Protein AF-0000000078659703 (afdb_homodimer)

InterPro domains:
  IPR002314 Aminoacyl-tRNA synthetase, class II (G/ P/ S/T) [PF00587] (66-199)
  IPR002317 Serine-tRNA ligase, type1 [PR00981] (109-122)
  IPR002317 Serine-tRNA ligase, type1 [PR00981] (149-162)
  IPR002317 Serine-tRNA ligase, type1 [PR00981] (182-198)
  IPR002317 Serine-tRNA ligase, type1 [PTHR11778] (9-221)
  IPR006195 Aminoacyl-tRNA synthetase, class II [PS50862] (89-226)
  IPR045864 Class II Aminoacyl-tRNA synthetase/Biotinyl protein ligase (BPL) and lipoyl protein ligase (LPL) [G3DSA:3.30.930.10] (2-230)
  IPR045864 Class II Aminoacyl-tRNA synthetase/Biotinyl protein ligase (BPL) and lipoyl protein ligase (LPL) [SSF55681] (7-221)

Structure (mmCIF, N/CA/C/O backbone):
data_AF-0000000078659703-model_v1
#
loop_
_entity.id
_entity.type
_entity.pdbx_description
1 polymer 'serine--tRNA ligase'
#
loop_
_atom_site.group_PDB
_atom_site.id
_atom_site.type_symbol
_atom_site.label_atom_id
_atom_site.label_alt_id
_atom_site.label_comp_id
_atom_site.label_asym_id
_atom_site.label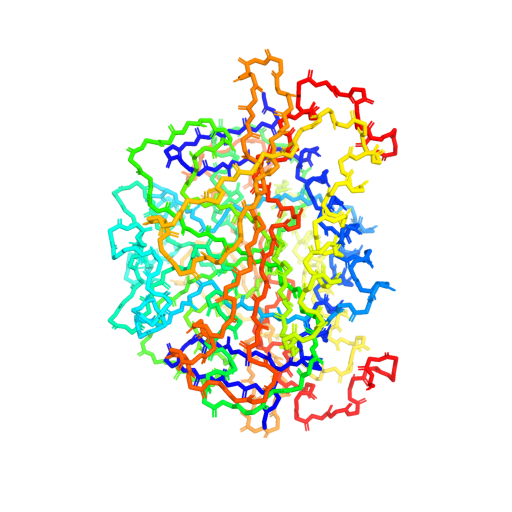_entity_id
_atom_site.label_seq_id
_atom_site.pdbx_PDB_ins_code
_atom_site.Cartn_x
_atom_site.Cartn_y
_atom_site.Cartn_z
_atom_site.occupancy
_atom_site.B_iso_or_equiv
_atom_site.auth_seq_id
_atom_site.auth_comp_id
_atom_site.auth_asym_id
_atom_site.auth_atom_id
_atom_site.pdbx_PDB_model_num
ATOM 1 N N . MET A 1 1 ? -22.562 -9.117 -2.674 1 53.34 1 MET A N 1
ATOM 2 C CA . MET A 1 1 ? -22.141 -7.855 -2.076 1 53.34 1 MET A CA 1
ATOM 3 C C . MET A 1 1 ? -20.719 -7.508 -2.484 1 53.34 1 MET A C 1
ATOM 5 O O . MET A 1 1 ? -19.844 -8.383 -2.518 1 53.34 1 MET A O 1
ATOM 9 N N . ASP A 1 2 ? -20.453 -6.195 -3.084 1 80.06 2 ASP A N 1
ATOM 10 C CA . ASP A 1 2 ? -19.25 -5.863 -3.826 1 80.06 2 ASP A CA 1
ATOM 11 C C . ASP A 1 2 ? -18.078 -5.574 -2.881 1 80.06 2 ASP A C 1
ATOM 13 O O . ASP A 1 2 ? -17.047 -5.07 -3.303 1 80.06 2 ASP A O 1
ATOM 17 N N . PHE A 1 3 ? -18.484 -5.781 -1.344 1 88.12 3 PHE A N 1
ATOM 18 C CA . PHE A 1 3 ? -17.391 -5.715 -0.376 1 88.12 3 PHE A CA 1
ATOM 19 C C . PHE A 1 3 ? -17.734 -6.523 0.874 1 88.12 3 PHE A C 1
ATOM 21 O O . PHE A 1 3 ? -18.891 -6.875 1.098 1 88.12 3 PHE A O 1
ATOM 28 N N . GLN A 1 4 ? -16.781 -6.969 1.67 1 87.88 4 GLN A N 1
ATOM 29 C CA . GLN A 1 4 ? -16.906 -7.66 2.949 1 87.88 4 GLN A CA 1
ATOM 30 C C . GLN A 1 4 ? -15.992 -7.047 4.004 1 87.88 4 GLN A C 1
ATOM 32 O O . GLN A 1 4 ? -14.898 -6.578 3.686 1 87.88 4 GLN A O 1
ATOM 37 N N . VAL A 1 5 ? -16.531 -7 5.25 1 89.88 5 VAL A N 1
ATOM 38 C CA . VAL A 1 5 ? -15.719 -6.559 6.383 1 89.88 5 VAL A CA 1
ATOM 39 C C . VAL A 1 5 ? -15.711 -7.633 7.465 1 89.88 5 VAL A C 1
ATOM 41 O O . VAL A 1 5 ? -16.766 -8.156 7.832 1 89.88 5 VAL A O 1
ATOM 44 N N . GLN A 1 6 ? -14.547 -8.031 7.832 1 88.12 6 GLN A N 1
ATOM 45 C CA . GLN A 1 6 ? -14.391 -8.984 8.922 1 88.12 6 GLN A CA 1
ATOM 46 C C . GLN A 1 6 ? -13.438 -8.453 9.992 1 88.12 6 GLN A C 1
ATOM 48 O O . GLN A 1 6 ? -12.227 -8.352 9.758 1 88.12 6 GLN A O 1
ATOM 53 N N . ASN A 1 7 ? -13.93 -8.164 11.172 1 89.06 7 ASN A N 1
ATOM 54 C CA . ASN A 1 7 ? -13.164 -7.699 12.32 1 89.06 7 ASN A CA 1
ATOM 55 C C . ASN A 1 7 ? -12.227 -6.559 11.945 1 89.06 7 ASN A C 1
ATOM 57 O O . ASN A 1 7 ? -11.023 -6.621 12.219 1 89.06 7 ASN A O 1
ATOM 61 N N . GLY A 1 8 ? -12.727 -5.602 11.219 1 91.94 8 GLY A N 1
ATOM 62 C CA . GLY A 1 8 ? -12.008 -4.363 10.969 1 91.94 8 GLY A CA 1
ATOM 63 C C . GLY A 1 8 ? -11.156 -4.41 9.711 1 91.94 8 GLY A C 1
ATOM 64 O O . GLY A 1 8 ? -10.477 -3.436 9.375 1 91.94 8 GLY A O 1
ATOM 65 N N . ILE A 1 9 ? -11.148 -5.523 9.023 1 93.25 9 ILE A N 1
ATOM 66 C CA . ILE A 1 9 ? -10.438 -5.621 7.754 1 93.25 9 ILE A CA 1
ATOM 67 C C . ILE A 1 9 ? -11.445 -5.805 6.621 1 93.25 9 ILE A C 1
ATOM 69 O O . ILE A 1 9 ? -12.367 -6.621 6.723 1 93.25 9 ILE A O 1
ATOM 73 N N . TYR A 1 10 ? -11.281 -5.012 5.586 1 92.44 10 TYR A N 1
ATOM 74 C CA . TYR A 1 10 ? -12.25 -4.992 4.5 1 92.44 10 TYR A CA 1
ATOM 75 C C . TYR A 1 10 ? -11.68 -5.629 3.24 1 92.44 10 TYR A C 1
ATOM 77 O O . TYR A 1 10 ? -10.469 -5.566 3 1 92.44 10 TYR A O 1
ATOM 85 N N . ASN A 1 11 ? -12.547 -6.242 2.488 1 93.38 11 ASN A N 1
ATOM 86 C CA . ASN A 1 11 ? -12.289 -6.719 1.134 1 93.38 11 ASN A CA 1
ATOM 87 C C . ASN A 1 11 ? -13.273 -6.117 0.13 1 93.38 11 ASN A C 1
ATOM 89 O O . ASN A 1 11 ? -14.469 -6.023 0.406 1 93.38 11 ASN A O 1
ATOM 93 N N . LEU A 1 12 ? -12.703 -5.711 -0.975 1 94.56 12 LEU A N 1
ATOM 94 C CA . LEU A 1 12 ? -13.531 -5.145 -2.035 1 94.56 12 LEU A CA 1
ATOM 95 C C . LEU A 1 12 ? -13.625 -6.102 -3.221 1 94.56 12 LEU A C 1
ATOM 97 O O . LEU A 1 12 ? -12.641 -6.762 -3.568 1 94.56 12 LEU A O 1
ATOM 101 N N . GLY A 1 13 ? -14.812 -6.156 -3.811 1 93.62 13 GLY A N 1
ATOM 102 C CA . GLY A 1 13 ? -14.922 -6.84 -5.09 1 93.62 13 GLY A CA 1
ATOM 103 C C . GLY A 1 13 ? -14.227 -6.102 -6.219 1 93.62 13 GLY A C 1
ATOM 104 O O . GLY A 1 13 ? -13.688 -5.012 -6.02 1 93.62 13 GLY A O 1
ATOM 105 N N . PHE A 1 14 ? -14.273 -6.641 -7.426 1 94 14 PHE A N 1
ATOM 106 C CA . PHE A 1 14 ? -13.516 -6.129 -8.562 1 94 14 PHE A CA 1
ATOM 107 C C . PHE A 1 14 ? -13.945 -4.707 -8.906 1 94 14 PHE A C 1
ATOM 109 O O . PHE A 1 14 ? -13.109 -3.832 -9.125 1 94 14 PHE A O 1
ATOM 116 N N . LYS A 1 15 ? -15.25 -4.477 -8.938 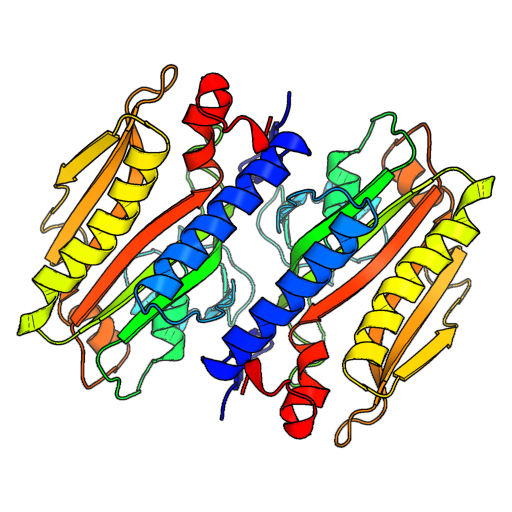1 91.81 15 LYS A N 1
ATOM 117 C CA . LYS A 1 15 ? -15.766 -3.164 -9.32 1 91.81 15 LYS A CA 1
ATOM 118 C C . LYS A 1 15 ? -15.32 -2.088 -8.336 1 91.81 15 LYS A C 1
ATOM 120 O O . LYS A 1 15 ? -14.812 -1.037 -8.742 1 91.81 15 LYS A O 1
ATOM 125 N N . LEU A 1 16 ? -15.445 -2.334 -7.047 1 93.75 16 LEU A N 1
ATOM 126 C CA . LEU A 1 16 ? -15.078 -1.362 -6.027 1 93.75 16 LEU A CA 1
ATOM 127 C C . LEU A 1 16 ? -13.562 -1.23 -5.922 1 93.75 16 LEU A C 1
ATOM 129 O O . LEU A 1 16 ? -13.047 -0.146 -5.641 1 93.75 16 LEU A O 1
ATOM 133 N N . SER A 1 17 ? -12.844 -2.355 -6.195 1 95.5 17 SER A N 1
ATOM 134 C CA . SER A 1 17 ? -11.391 -2.297 -6.234 1 95.5 17 SER A CA 1
ATOM 135 C C . SER A 1 17 ? -10.898 -1.351 -7.324 1 95.5 17 SER A C 1
ATOM 137 O O . SER A 1 17 ? -10 -0.538 -7.09 1 95.5 17 SER A O 1
ATOM 139 N N . LYS A 1 18 ? -11.484 -1.503 -8.438 1 93.81 18 LYS A N 1
ATOM 140 C CA . LYS A 1 18 ? -11.125 -0.648 -9.57 1 93.81 18 LYS A CA 1
ATOM 141 C C . LYS A 1 18 ? -11.445 0.813 -9.273 1 93.81 18 LYS A C 1
ATOM 143 O O . LYS A 1 18 ? -10.648 1.704 -9.57 1 93.81 18 LYS A O 1
ATOM 148 N N . LEU A 1 19 ? -12.602 1.059 -8.703 1 94.5 19 LEU A N 1
ATOM 149 C CA . LEU A 1 19 ? -12.992 2.42 -8.352 1 94.5 19 LEU A CA 1
ATOM 150 C C . LEU A 1 19 ? -12.008 3.018 -7.344 1 94.5 19 LEU A C 1
ATOM 152 O O . LEU A 1 19 ? -11.555 4.152 -7.512 1 94.5 19 LEU A O 1
ATOM 156 N N . GLU A 1 20 ? -11.695 2.238 -6.336 1 95.94 20 GLU A N 1
ATOM 157 C CA . GLU A 1 20 ? -10.734 2.678 -5.328 1 95.94 20 GLU A CA 1
ATOM 158 C C . GLU A 1 20 ? -9.414 3.086 -5.969 1 95.94 20 GLU A C 1
ATOM 160 O O . GLU A 1 20 ? -8.891 4.168 -5.691 1 95.94 20 GLU A O 1
ATOM 165 N N . LYS A 1 21 ? -8.914 2.24 -6.809 1 95.81 21 LYS A N 1
ATOM 166 C CA . LYS A 1 21 ? -7.641 2.488 -7.48 1 95.81 21 LYS A CA 1
ATOM 167 C C . LYS A 1 21 ? -7.695 3.771 -8.305 1 95.81 21 LYS A C 1
ATOM 169 O O . LYS A 1 21 ? -6.781 4.594 -8.242 1 95.81 21 LYS A O 1
ATOM 174 N N . ILE A 1 22 ? -8.734 3.967 -9.055 1 94.81 22 ILE A N 1
ATOM 175 C 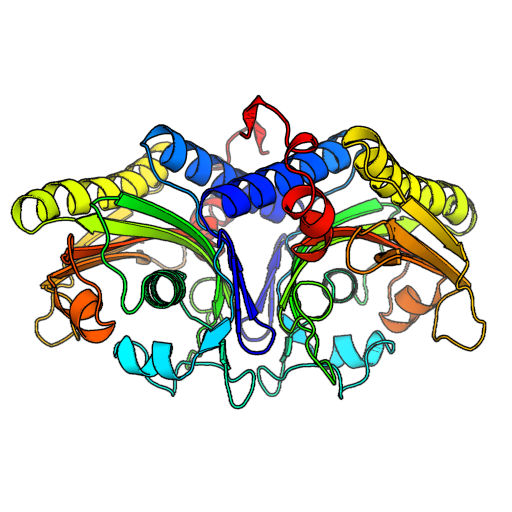CA . ILE A 1 22 ? -8.883 5.117 -9.938 1 94.81 22 ILE A CA 1
ATOM 176 C C . ILE A 1 22 ? -8.914 6.402 -9.109 1 94.81 22 ILE A C 1
ATOM 178 O O . ILE A 1 22 ? -8.258 7.387 -9.453 1 94.81 22 ILE A O 1
ATOM 182 N N . LEU A 1 23 ? -9.703 6.379 -8 1 95.94 23 LEU A N 1
ATOM 183 C CA . LEU A 1 23 ? -9.812 7.562 -7.156 1 95.94 23 LEU A CA 1
ATOM 184 C C . LEU A 1 23 ? -8.461 7.93 -6.551 1 95.94 23 LEU A C 1
ATOM 186 O O . LEU A 1 23 ? -8.078 9.102 -6.543 1 95.94 23 LEU A O 1
ATOM 190 N N . LEU A 1 24 ? -7.734 6.949 -6.078 1 97.12 24 LEU A N 1
ATOM 191 C CA . LEU A 1 24 ? -6.418 7.176 -5.492 1 97.12 24 LEU A CA 1
ATOM 192 C C . LEU A 1 24 ? -5.438 7.703 -6.539 1 97.12 24 LEU A C 1
ATOM 194 O O . LEU A 1 24 ? -4.688 8.641 -6.273 1 97.12 24 LEU A O 1
ATOM 198 N N . ASP A 1 25 ? -5.477 7.133 -7.734 1 96.12 25 ASP A N 1
ATOM 199 C CA . ASP A 1 25 ? -4.582 7.539 -8.812 1 96.12 25 ASP A CA 1
ATOM 200 C C . ASP A 1 25 ? -4.887 8.961 -9.273 1 96.12 25 ASP A C 1
ATOM 202 O O . ASP A 1 25 ? -3.971 9.758 -9.492 1 96.12 25 ASP A O 1
ATOM 206 N N . GLU A 1 26 ? -6.129 9.25 -9.422 1 95.12 26 GLU A N 1
ATOM 207 C CA . GLU A 1 26 ? -6.527 10.57 -9.891 1 95.12 26 GLU A CA 1
ATOM 208 C C . GLU A 1 26 ? -6.137 11.648 -8.883 1 95.12 26 GLU A C 1
ATOM 210 O O . GLU A 1 26 ? -5.648 12.719 -9.266 1 95.12 26 GLU A O 1
ATOM 215 N N . PHE A 1 27 ? -6.387 11.367 -7.645 1 98.12 27 PHE A N 1
ATOM 216 C CA . PHE A 1 27 ? -6.027 12.352 -6.629 1 98.12 27 PHE A CA 1
ATOM 217 C C . PHE A 1 27 ? -4.52 12.555 -6.586 1 98.12 27 PHE A C 1
ATOM 219 O O . PHE A 1 27 ? -4.047 13.688 -6.457 1 98.12 27 PHE A O 1
ATOM 226 N N . SER A 1 28 ? -3.771 11.484 -6.664 1 98.19 28 SER A N 1
ATOM 227 C CA . SER A 1 28 ? -2.314 11.57 -6.711 1 98.19 28 SER A CA 1
ATOM 228 C C . SER A 1 28 ? -1.85 12.469 -7.852 1 98.19 28 SER A C 1
ATOM 230 O O . SER A 1 28 ? -0.992 13.328 -7.656 1 98.19 28 SER A O 1
ATOM 232 N N . LYS A 1 29 ? -2.418 12.258 -8.977 1 97.25 29 LYS A N 1
ATOM 233 C CA . LYS A 1 29 ? -2.051 13.047 -10.148 1 97.25 29 LYS A CA 1
ATOM 234 C C . LYS A 1 29 ? -2.35 14.523 -9.922 1 97.25 29 LYS A C 1
ATOM 236 O O . LYS A 1 29 ? -1.553 15.391 -10.297 1 97.25 29 LYS A O 1
ATOM 241 N N . LYS A 1 30 ? -3.447 14.828 -9.344 1 98.12 30 LYS A N 1
ATOM 242 C CA . LYS A 1 30 ? -3.822 16.203 -9.07 1 98.12 30 LYS A CA 1
ATOM 243 C C . LYS A 1 30 ? -2.816 16.875 -8.141 1 98.12 30 LYS A C 1
ATOM 245 O O . LYS A 1 30 ? -2.467 18.047 -8.328 1 98.12 30 LYS A O 1
ATOM 250 N N . LEU A 1 31 ? -2.404 16.109 -7.121 1 98.75 31 LEU A N 1
ATOM 251 C CA . LEU A 1 31 ? -1.403 16.641 -6.211 1 98.75 31 LEU A CA 1
ATOM 252 C C . LEU A 1 31 ? -0.086 16.906 -6.938 1 98.75 31 LEU A C 1
ATOM 254 O O . LEU A 1 31 ? 0.552 17.938 -6.734 1 98.75 31 LEU A O 1
ATOM 258 N N . GLU A 1 32 ? 0.303 15.984 -7.777 1 97.88 32 GLU A N 1
ATOM 259 C CA . GLU A 1 32 ? 1.536 16.141 -8.539 1 97.88 32 GLU A CA 1
ATOM 260 C C . GLU A 1 32 ? 1.463 17.359 -9.453 1 97.88 32 GLU A C 1
ATOM 262 O O . GLU A 1 32 ? 2.434 18.125 -9.57 1 97.88 32 GLU A O 1
ATOM 267 N N . ASP A 1 33 ? 0.336 17.547 -10.078 1 98.06 33 ASP A N 1
ATOM 268 C CA . ASP A 1 33 ? 0.127 18.703 -10.945 1 98.06 33 ASP A CA 1
ATOM 269 C C . ASP A 1 33 ? 0.242 20 -10.164 1 98.06 33 ASP A C 1
ATOM 271 O O . ASP A 1 33 ? 0.551 21.062 -10.734 1 98.06 33 ASP A O 1
ATOM 275 N N . LYS A 1 34 ? -0.021 19.953 -8.883 1 98.06 34 LYS A N 1
ATOM 276 C CA . LYS A 1 34 ? 0.026 21.141 -8.031 1 98.06 34 LYS A CA 1
ATOM 277 C C . LYS A 1 34 ? 1.384 21.266 -7.348 1 98.06 34 LYS A C 1
ATOM 279 O O . LYS A 1 34 ? 1.543 22.062 -6.422 1 98.06 34 LYS A O 1
ATOM 284 N N . GLY A 1 35 ? 2.289 20.359 -7.688 1 97.56 35 GLY A N 1
ATOM 285 C CA . GLY A 1 35 ? 3.664 20.531 -7.25 1 97.56 35 GLY A CA 1
ATOM 286 C C . GLY A 1 35 ? 4.004 19.703 -6.02 1 97.56 35 GLY A C 1
ATOM 287 O O . GLY A 1 35 ? 5.062 19.891 -5.414 1 97.56 35 GLY A O 1
ATOM 288 N N . PHE A 1 36 ? 3.133 18.797 -5.602 1 98.69 36 PHE A N 1
ATOM 289 C CA . PHE A 1 36 ? 3.473 17.906 -4.5 1 98.69 36 PHE A CA 1
ATOM 290 C C . PHE A 1 36 ? 4.484 16.859 -4.941 1 98.69 36 PHE A C 1
ATOM 292 O O . PHE A 1 36 ? 4.375 16.312 -6.043 1 98.69 36 PHE A O 1
ATOM 299 N N . ASN A 1 37 ? 5.461 16.609 -4.07 1 97.19 37 ASN A N 1
ATOM 300 C CA . ASN A 1 37 ? 6.426 15.539 -4.293 1 97.19 37 ASN A CA 1
ATOM 301 C C . ASN A 1 37 ? 5.969 14.227 -3.662 1 97.19 37 ASN A C 1
ATOM 303 O O . ASN A 1 37 ? 5.574 14.203 -2.494 1 97.19 37 ASN A O 1
ATOM 307 N N . TYR A 1 38 ? 5.973 13.227 -4.469 1 97.75 38 TYR A N 1
ATOM 308 C CA . TYR A 1 38 ? 5.629 11.914 -3.936 1 97.75 38 TYR A CA 1
ATOM 309 C C . TYR A 1 38 ? 6.77 11.344 -3.1 1 97.75 38 TYR A C 1
ATOM 311 O O . TYR A 1 38 ? 7.934 11.406 -3.504 1 97.75 38 TYR A O 1
ATOM 319 N N . LEU A 1 39 ? 6.492 10.891 -1.924 1 97.44 39 LEU A N 1
ATOM 320 C CA . LEU A 1 39 ? 7.434 10.172 -1.068 1 97.44 39 LEU A CA 1
ATOM 321 C C . LEU A 1 39 ? 6.879 8.812 -0.668 1 97.44 39 LEU A C 1
ATOM 323 O O . LEU A 1 39 ? 5.785 8.727 -0.105 1 97.44 39 LEU A O 1
ATOM 327 N N . SER A 1 40 ? 7.574 7.773 -1.042 1 96.25 40 SER A N 1
ATOM 328 C CA . SER A 1 40 ? 7.203 6.43 -0.607 1 96.25 40 SER A CA 1
ATOM 329 C C . SER A 1 40 ? 7.477 6.238 0.88 1 96.25 40 SER A C 1
ATOM 331 O O . SER A 1 40 ? 8.625 6.332 1.322 1 96.25 40 SER A O 1
ATOM 333 N N . ILE A 1 41 ? 6.457 5.977 1.623 1 94.56 41 ILE A N 1
ATOM 334 C CA . ILE A 1 41 ? 6.566 5.836 3.07 1 94.56 41 ILE A CA 1
ATOM 335 C C . ILE A 1 41 ? 6.184 4.418 3.482 1 94.56 41 ILE A C 1
ATOM 337 O O . ILE A 1 41 ? 5.145 3.902 3.064 1 94.56 41 ILE A O 1
ATOM 341 N N . PRO A 1 42 ? 7.016 3.805 4.281 1 94.06 42 PRO A N 1
ATOM 342 C CA . PRO A 1 42 ? 6.652 2.473 4.77 1 94.06 42 PRO A CA 1
ATOM 343 C C . PRO A 1 42 ? 5.457 2.496 5.723 1 94.06 42 PRO A C 1
ATOM 345 O O . PRO A 1 42 ? 5.109 3.555 6.254 1 94.06 42 PRO A O 1
ATOM 348 N N . THR A 1 43 ? 4.871 1.317 5.875 1 95.81 43 THR A N 1
ATOM 349 C CA . THR A 1 43 ? 3.799 1.139 6.848 1 95.81 43 THR A CA 1
ATOM 350 C C . THR A 1 43 ? 4.359 1.104 8.266 1 95.81 43 THR A C 1
ATOM 352 O O . THR A 1 43 ? 3.73 1.611 9.203 1 95.81 43 THR A O 1
ATOM 355 N N . GLY A 1 44 ? 5.523 0.537 8.414 1 95.31 44 GLY A N 1
ATOM 356 C CA . GLY A 1 44 ? 6.18 0.468 9.711 1 95.31 44 GLY A CA 1
ATOM 357 C C . GLY A 1 44 ? 6.926 1.738 10.07 1 95.31 44 GLY A C 1
ATOM 358 O O . GLY A 1 44 ? 7.59 2.334 9.219 1 95.31 44 GLY A O 1
ATOM 359 N N . ILE A 1 45 ? 6.809 2.125 11.32 1 94.81 45 ILE A N 1
ATOM 360 C CA . ILE A 1 45 ? 7.582 3.234 11.867 1 94.81 45 ILE A CA 1
ATOM 361 C C . ILE A 1 45 ? 8.273 2.791 13.156 1 94.81 45 ILE A C 1
ATOM 363 O O . ILE A 1 45 ? 7.883 1.795 13.766 1 94.81 45 ILE A O 1
ATOM 367 N N . THR A 1 46 ? 9.281 3.494 13.578 1 94.19 46 THR A N 1
ATOM 368 C CA . THR A 1 46 ? 9.969 3.148 14.82 1 94.19 46 THR A CA 1
ATOM 369 C C . THR A 1 46 ? 9.141 3.541 16.031 1 94.19 46 THR A C 1
ATOM 371 O O . THR A 1 46 ? 8.328 4.473 15.969 1 94.19 46 THR A O 1
ATOM 374 N N . TRP A 1 47 ? 9.398 2.861 17.109 1 93.19 47 TRP A N 1
ATOM 375 C CA . TRP A 1 47 ? 8.75 3.236 18.359 1 93.19 47 TRP A CA 1
ATOM 376 C C . TRP A 1 47 ? 9.141 4.652 18.766 1 93.19 47 TRP A C 1
ATOM 378 O O . TRP A 1 47 ? 8.328 5.387 19.344 1 93.19 47 TRP A O 1
ATOM 388 N N . GLU A 1 48 ? 10.352 5.031 18.453 1 93 48 GLU A N 1
ATOM 389 C CA . GLU A 1 48 ? 10.805 6.395 18.703 1 93 48 GLU A CA 1
ATOM 390 C C . GLU A 1 48 ? 9.93 7.414 17.984 1 93 48 GLU A C 1
ATOM 392 O O . GLU A 1 48 ? 9.562 8.445 18.562 1 93 48 GLU A O 1
ATOM 397 N N . THR A 1 49 ? 9.625 7.102 16.781 1 93.69 49 THR A N 1
ATOM 398 C CA . THR A 1 49 ? 8.781 7.984 15.984 1 93.69 49 THR A CA 1
ATOM 399 C C . THR A 1 49 ? 7.406 8.148 16.625 1 93.69 49 THR A C 1
ATOM 401 O O . THR A 1 49 ? 6.883 9.258 16.719 1 93.69 49 THR A O 1
ATOM 404 N N . LEU A 1 50 ? 6.867 7.047 17.062 1 92.56 50 LEU A N 1
ATOM 405 C CA . LEU A 1 50 ? 5.562 7.082 17.719 1 92.56 50 LEU A CA 1
ATOM 406 C C . LEU A 1 50 ? 5.598 7.961 18.953 1 92.56 50 LEU A C 1
ATOM 408 O O . LEU A 1 50 ? 4.688 8.766 19.172 1 92.56 50 LEU A O 1
ATOM 412 N N . LEU A 1 51 ? 6.633 7.824 19.703 1 89.88 51 LEU A N 1
ATOM 413 C CA . LEU A 1 51 ? 6.789 8.594 20.938 1 89.88 51 LEU A CA 1
ATOM 414 C C . LEU A 1 51 ? 6.973 10.078 20.625 1 89.88 51 LEU A C 1
ATOM 416 O O . LEU A 1 51 ? 6.387 10.93 21.297 1 89.88 51 LEU A O 1
ATOM 420 N N . MET A 1 52 ? 7.711 10.336 19.625 1 91.31 52 MET A N 1
ATOM 421 C CA . MET A 1 52 ? 8.023 11.719 19.281 1 91.31 52 MET A CA 1
ATOM 422 C C . MET A 1 52 ? 6.801 12.422 18.703 1 91.31 52 MET A C 1
ATOM 424 O O . MET A 1 52 ? 6.629 13.633 18.875 1 91.31 52 MET A O 1
ATOM 428 N N . GLN A 1 53 ? 6.047 11.766 17.984 1 84.62 53 GLN A N 1
ATOM 429 C CA . GLN A 1 53 ? 4.855 12.375 17.406 1 84.62 53 GLN A CA 1
ATOM 430 C C . GLN A 1 53 ? 3.863 12.789 18.484 1 84.62 53 GLN A C 1
ATOM 432 O O . GLN A 1 53 ? 3.221 13.836 18.375 1 84.62 53 GLN A O 1
ATOM 437 N N . GLY A 1 54 ? 3.836 11.992 19.594 1 71.31 54 GLY A N 1
ATOM 438 C CA . GLY A 1 54 ? 3.053 12.375 20.75 1 71.31 54 GLY A CA 1
ATOM 439 C C . GLY A 1 54 ? 1.558 12.211 20.547 1 71.31 54 GLY A C 1
ATOM 440 O O . GLY A 1 54 ? 0.768 12.469 21.453 1 71.31 54 GLY A O 1
ATOM 441 N N . VAL A 1 55 ? 1.073 12.094 19.422 1 57.84 55 VAL A N 1
ATOM 442 C CA . VAL A 1 55 ? -0.362 12.133 19.156 1 57.84 55 VAL A CA 1
ATOM 443 C C . VAL A 1 55 ? -0.991 10.781 19.484 1 57.84 55 VAL A C 1
ATOM 445 O O . VAL A 1 55 ? -2.035 10.719 20.141 1 57.84 55 VAL A O 1
ATOM 448 N N . VAL A 1 56 ? -0.47 9.734 18.875 1 58.19 56 VAL A N 1
ATOM 449 C CA . VAL A 1 56 ? -1.123 8.43 19 1 58.19 56 VAL A CA 1
ATOM 450 C C . VAL A 1 56 ? -0.516 7.652 20.156 1 58.19 56 VAL A C 1
ATOM 452 O O . VAL A 1 56 ? 0.704 7.492 20.234 1 58.19 56 VAL A O 1
ATOM 455 N N . GLY A 1 57 ? -1.358 7.5 21.156 1 61.66 57 GLY A N 1
ATOM 456 C CA . GLY A 1 57 ? -0.886 6.691 22.266 1 61.66 57 GLY A CA 1
ATOM 457 C C . GLY A 1 57 ? -0.536 5.27 21.875 1 61.66 57 GLY A C 1
ATOM 458 O O . GLY A 1 57 ? -0.955 4.797 20.812 1 61.66 57 GLY A O 1
ATOM 459 N N . VAL A 1 58 ? 0.347 4.625 22.547 1 63.94 58 VAL A N 1
ATOM 460 C CA . VAL A 1 58 ? 0.796 3.242 22.406 1 63.94 58 VAL A CA 1
ATOM 461 C C . VAL A 1 58 ? -0.411 2.312 22.328 1 63.94 58 VAL A C 1
ATOM 463 O O . VAL A 1 58 ? -0.409 1.347 21.562 1 63.94 58 VAL A O 1
ATOM 466 N N . ASN A 1 59 ? -1.485 2.789 22.812 1 70.75 59 ASN A N 1
ATOM 467 C CA . ASN A 1 59 ? -2.641 1.902 22.891 1 70.75 59 ASN A CA 1
ATOM 468 C C . ASN A 1 59 ? -3.387 1.83 21.562 1 70.75 59 ASN A C 1
ATOM 470 O O . ASN A 1 59 ? -4.109 0.866 21.297 1 70.75 59 ASN A O 1
ATOM 474 N N . GLY A 1 60 ? -3.168 2.73 20.781 1 82.38 60 GLY A N 1
ATOM 475 C CA . GLY A 1 60 ? -3.854 2.762 19.5 1 82.38 60 GLY A CA 1
ATOM 476 C C . GLY A 1 60 ? -3 2.252 18.359 1 82.38 60 GLY A C 1
ATOM 477 O O . GLY A 1 60 ? -3.355 2.42 17.188 1 82.38 60 GLY A O 1
ATOM 478 N N . THR A 1 61 ? -1.906 1.582 18.797 1 90.75 61 THR A N 1
ATOM 479 C CA . THR A 1 61 ? -0.925 1.198 17.781 1 90.75 61 THR A CA 1
ATOM 480 C C . THR A 1 61 ? -0.723 -0.314 17.766 1 90.75 61 THR A C 1
ATOM 482 O O . THR A 1 61 ? -0.755 -0.957 18.828 1 90.75 61 THR A O 1
ATOM 485 N N . HIS A 1 62 ? -0.542 -0.892 16.641 1 93.69 62 HIS A N 1
ATOM 486 C CA . HIS A 1 62 ? -0.252 -2.316 16.516 1 93.69 62 HIS A CA 1
ATOM 487 C C . HIS A 1 62 ? 1.251 -2.574 16.5 1 93.69 62 HIS A C 1
ATOM 489 O O . HIS A 1 62 ? 2.002 -1.854 15.844 1 93.69 62 HIS A O 1
ATOM 495 N N . TYR A 1 63 ? 1.579 -3.586 17.141 1 92.94 63 TYR A N 1
ATOM 496 C CA . TYR A 1 63 ? 2.965 -3.998 17.344 1 92.94 63 TYR A CA 1
ATOM 497 C C . TYR A 1 63 ? 3.471 -4.809 16.156 1 92.94 63 TYR A C 1
ATOM 499 O O . TYR A 1 63 ? 2.752 -5.66 15.625 1 92.94 63 TYR A O 1
ATOM 507 N N . ILE A 1 64 ? 4.707 -4.492 15.633 1 94.12 64 ILE A N 1
ATOM 508 C CA . ILE A 1 64 ? 5.387 -5.383 14.695 1 94.12 64 ILE A CA 1
ATOM 509 C C . ILE A 1 64 ? 6.465 -6.176 15.43 1 94.12 64 ILE A C 1
ATOM 511 O O . ILE A 1 64 ? 6.422 -7.41 15.469 1 94.12 64 ILE A O 1
ATOM 515 N N . ASP A 1 65 ? 7.426 -5.457 16.047 1 93.62 65 ASP A N 1
ATOM 516 C CA . ASP A 1 65 ? 8.492 -6.043 16.859 1 93.62 65 ASP A CA 1
ATOM 517 C C . ASP A 1 65 ? 9.102 -5.012 17.812 1 93.62 65 ASP A C 1
ATOM 519 O O . ASP A 1 65 ? 8.5 -3.963 18.062 1 93.62 65 ASP A O 1
ATOM 523 N N . ASN A 1 66 ? 10.312 -5.262 18.328 1 93.19 66 ASN A N 1
ATOM 524 C CA . ASN A 1 66 ? 10.906 -4.391 19.344 1 93.19 66 ASN A CA 1
ATOM 525 C C . ASN A 1 66 ? 11.344 -3.059 18.75 1 93.19 66 ASN A C 1
ATOM 527 O O . ASN A 1 66 ? 11.531 -2.08 19.469 1 93.19 66 ASN A O 1
ATOM 531 N N . SER A 1 67 ? 11.438 -3.006 17.422 1 93.38 67 SER A N 1
ATOM 532 C CA . SER A 1 67 ? 11.977 -1.799 16.797 1 93.38 67 SER A CA 1
ATOM 533 C C . SER A 1 67 ? 10.875 -1.002 16.109 1 93.38 67 SER A C 1
ATOM 535 O O . SER A 1 67 ? 10.984 0.218 15.961 1 93.38 67 SER A O 1
ATOM 537 N N . HIS A 1 68 ? 9.789 -1.76 15.742 1 94.69 68 HIS A N 1
ATOM 538 C CA . HIS A 1 68 ? 8.836 -1.082 14.875 1 94.69 68 HIS A CA 1
ATOM 539 C C . HIS A 1 68 ? 7.398 -1.392 15.281 1 94.69 68 HIS A C 1
ATOM 541 O O . HIS A 1 68 ? 7.129 -2.438 15.875 1 94.69 68 HIS A O 1
ATOM 547 N N . CYS A 1 69 ? 6.516 -0.506 14.953 1 95.31 69 CYS A N 1
ATOM 548 C CA . CYS A 1 69 ? 5.066 -0.657 15.031 1 95.31 69 CYS A CA 1
ATOM 549 C C . CYS A 1 69 ? 4.402 -0.195 13.742 1 95.31 69 CYS A C 1
ATOM 551 O O . CYS A 1 69 ? 5.07 0.325 12.844 1 95.31 69 CYS A O 1
ATOM 553 N N . LEU A 1 70 ? 3.115 -0.468 13.609 1 96 70 LEU A N 1
ATOM 554 C CA . LEU A 1 70 ? 2.373 -0.073 12.414 1 96 70 LEU A CA 1
ATOM 555 C C . LEU A 1 70 ? 1.854 1.355 12.547 1 96 70 LEU A C 1
ATOM 557 O O . LEU A 1 70 ? 1.213 1.698 13.547 1 96 70 LEU A O 1
ATOM 561 N N . GLY A 1 71 ? 2.086 2.166 11.555 1 95 71 GLY A N 1
ATOM 562 C CA . GLY A 1 71 ? 1.71 3.568 11.602 1 95 71 GLY A CA 1
ATOM 563 C C . GLY A 1 71 ? 0.251 3.807 11.258 1 95 71 GLY A C 1
ATOM 564 O O . GLY A 1 71 ? -0.332 3.072 10.453 1 95 71 GLY A O 1
ATOM 565 N N . GLY A 1 72 ? -0.273 4.918 11.758 1 93.81 72 GLY A N 1
ATOM 566 C CA . GLY A 1 72 ? -1.665 5.262 11.516 1 93.81 72 GLY A CA 1
ATOM 567 C C . GLY A 1 72 ? -1.838 6.336 10.461 1 93.81 72 GLY A C 1
ATOM 568 O O . GLY A 1 72 ? -2.965 6.688 10.102 1 93.81 72 GLY A O 1
ATOM 569 N N . SER A 1 73 ? -0.739 6.883 10.008 1 94.12 73 SER A N 1
ATOM 570 C CA . SER A 1 73 ? -0.699 7.918 8.984 1 94.12 73 SER A CA 1
ATOM 571 C C . SER A 1 73 ? 0.698 8.055 8.391 1 94.12 73 SER A C 1
ATOM 573 O O . SER A 1 73 ? 1.697 7.883 9.094 1 94.12 73 SER A O 1
ATOM 575 N N . ALA A 1 74 ? 0.73 8.414 7.121 1 96.62 74 ALA A N 1
ATOM 576 C CA . ALA A 1 74 ? 2.031 8.656 6.5 1 96.62 74 ALA A CA 1
ATOM 577 C C . ALA A 1 74 ? 2.736 9.844 7.148 1 96.62 74 ALA A C 1
ATOM 579 O O . ALA A 1 74 ? 3.949 10.008 7.004 1 96.62 74 ALA A O 1
ATOM 580 N N . GLU A 1 75 ? 2.01 10.688 7.844 1 96.12 75 GLU A N 1
ATOM 581 C CA . GLU A 1 75 ? 2.568 11.82 8.578 1 96.12 75 GLU A CA 1
ATOM 582 C C . GLU A 1 75 ? 3.734 11.383 9.461 1 96.12 75 GLU A C 1
ATOM 584 O O . GLU A 1 75 ? 4.789 12.023 9.469 1 96.12 75 GLU A O 1
ATOM 589 N N . GLN A 1 76 ? 3.541 10.289 10.156 1 94.38 76 GLN A N 1
ATOM 590 C CA . GLN A 1 76 ? 4.57 9.773 11.055 1 94.38 76 GLN A CA 1
ATOM 591 C C . GLN A 1 76 ? 5.82 9.367 10.281 1 94.38 76 GLN A C 1
ATOM 593 O O . GLN A 1 76 ? 6.941 9.68 10.688 1 94.38 76 GLN A O 1
ATOM 598 N N . GLY A 1 77 ? 5.586 8.711 9.18 1 94.94 77 GLY A N 1
ATOM 599 C CA . GLY A 1 77 ? 6.703 8.281 8.359 1 94.94 77 GLY A CA 1
ATOM 600 C C . GLY A 1 77 ? 7.457 9.43 7.727 1 94.94 77 GLY A C 1
ATOM 601 O O . GLY A 1 77 ? 8.68 9.375 7.586 1 94.94 77 GLY A O 1
ATOM 602 N N . ILE A 1 78 ? 6.758 10.438 7.293 1 96.75 78 ILE A N 1
ATOM 603 C CA . ILE A 1 78 ? 7.383 11.625 6.711 1 96.75 78 ILE A CA 1
ATOM 604 C C . ILE A 1 78 ? 8.266 12.312 7.75 1 96.75 78 ILE A C 1
ATOM 606 O O . ILE A 1 78 ? 9.422 12.641 7.473 1 96.75 78 ILE A O 1
ATOM 610 N N . LEU A 1 79 ? 7.699 12.477 8.961 1 96.06 79 LEU A N 1
ATOM 611 C CA . LEU A 1 79 ? 8.469 13.094 10.039 1 96.06 79 LEU A CA 1
ATOM 612 C C . LEU A 1 79 ? 9.695 12.25 10.383 1 96.06 79 LEU A C 1
ATOM 614 O O . LEU A 1 79 ? 10.781 12.789 10.602 1 96.06 79 LEU A O 1
ATOM 618 N N . GLN A 1 80 ? 9.508 10.984 10.422 1 94.94 80 GLN A N 1
ATOM 619 C CA . GLN A 1 80 ? 10.625 10.07 10.664 1 94.94 80 GLN A CA 1
ATOM 620 C C . GLN A 1 80 ? 11.719 10.242 9.617 1 94.94 80 GLN A C 1
ATOM 622 O O . GLN A 1 80 ? 12.906 10.297 9.953 1 94.94 80 GLN A O 1
ATOM 627 N N . PHE A 1 81 ? 11.406 10.359 8.367 1 95.75 81 PHE A N 1
ATOM 628 C CA . PHE A 1 81 ? 12.344 10.461 7.25 1 95.75 81 PHE A CA 1
ATOM 629 C C . PHE A 1 81 ? 13.164 11.742 7.352 1 95.75 81 PHE A C 1
ATOM 631 O O . PHE A 1 81 ? 14.359 11.742 7.047 1 95.75 81 PHE A O 1
ATOM 638 N N . PHE A 1 82 ? 12.594 12.789 7.824 1 96.62 82 PHE A N 1
ATOM 639 C CA . PHE A 1 82 ? 13.25 14.094 7.824 1 96.62 82 PHE A CA 1
ATOM 640 C C . PHE A 1 82 ? 13.82 14.406 9.203 1 96.62 82 PHE A C 1
ATOM 642 O O . PHE A 1 82 ? 14.336 15.5 9.43 1 96.62 82 PHE A O 1
ATOM 649 N N . SER A 1 83 ? 13.688 13.477 10.172 1 96.06 83 SER A N 1
ATOM 650 C CA . SER A 1 83 ? 14.18 13.703 11.523 1 96.06 83 SER A CA 1
ATOM 651 C C . SER A 1 83 ? 15.641 14.141 11.523 1 96.06 83 SER A C 1
ATOM 653 O O . SER A 1 83 ? 16.453 13.57 10.797 1 96.06 83 SER A O 1
ATOM 655 N N . ARG A 1 84 ? 15.953 15.188 12.25 1 97.19 84 ARG A N 1
ATOM 656 C CA . ARG A 1 84 ? 17.297 15.711 12.477 1 97.19 84 ARG A CA 1
ATOM 657 C C . ARG A 1 84 ? 17.891 16.266 11.188 1 97.19 84 ARG A C 1
ATOM 659 O O . ARG A 1 84 ? 19.109 16.219 11 1 97.19 84 ARG A O 1
ATOM 666 N N . GLN A 1 85 ? 17.031 16.656 10.266 1 96.88 85 GLN A N 1
ATOM 667 C CA . GLN A 1 85 ? 17.484 17.266 9.016 1 96.88 85 GLN A CA 1
ATOM 668 C C . GLN A 1 85 ? 17.047 18.734 8.93 1 96.88 85 GLN A C 1
ATOM 670 O O . GLN A 1 85 ? 16.125 19.141 9.625 1 96.88 85 GLN A O 1
ATOM 675 N N . GLU A 1 86 ? 17.75 19.516 8.148 1 98.31 86 GLU A N 1
ATOM 676 C CA . GLU A 1 86 ? 17.281 20.844 7.727 1 98.31 86 GLU A CA 1
ATOM 677 C C . GLU A 1 86 ? 16.438 20.75 6.457 1 98.31 86 GLU A C 1
ATOM 679 O O . GLU A 1 86 ? 16.875 20.172 5.457 1 98.31 86 GLU A O 1
ATOM 684 N N . VAL A 1 87 ? 15.281 21.266 6.496 1 98.06 87 VAL A N 1
ATOM 685 C CA . VAL A 1 87 ? 14.383 21.109 5.359 1 98.06 87 VAL A CA 1
ATOM 686 C C . VAL A 1 87 ? 14.008 22.484 4.805 1 98.06 87 VAL A C 1
ATOM 688 O O . VAL A 1 87 ? 13.906 23.453 5.555 1 98.06 87 VAL A O 1
ATOM 691 N N . GLU A 1 88 ? 13.852 22.516 3.488 1 98.38 88 GLU A N 1
ATOM 692 C CA . GLU A 1 88 ? 13.258 23.656 2.807 1 98.38 88 GLU A CA 1
ATOM 693 C C . GLU A 1 88 ? 11.742 23.5 2.666 1 98.38 88 GLU A C 1
ATOM 695 O O . GLU A 1 88 ? 11.219 22.391 2.824 1 98.38 88 GLU A O 1
ATOM 700 N N . PRO A 1 89 ? 11.055 24.656 2.424 1 98.69 89 PRO A N 1
ATOM 701 C CA . PRO A 1 89 ? 9.617 24.5 2.18 1 98.69 89 PRO A CA 1
ATOM 702 C C . PRO A 1 89 ? 9.312 23.516 1.056 1 98.69 89 PRO A C 1
ATOM 704 O O . PRO A 1 89 ? 9.961 23.547 0.005 1 98.69 89 PRO A O 1
ATOM 707 N N . MET A 1 90 ? 8.391 22.609 1.293 1 98.38 90 MET A N 1
ATOM 708 C CA . MET A 1 90 ? 8.016 21.641 0.277 1 98.38 90 MET A CA 1
ATOM 709 C C . MET A 1 90 ? 6.633 21.062 0.567 1 98.38 90 MET A C 1
ATOM 711 O O . MET A 1 90 ? 6.152 21.125 1.699 1 98.38 90 MET A O 1
ATOM 715 N N . LYS A 1 91 ? 5.98 20.641 -0.434 1 98.81 91 LYS A N 1
ATOM 716 C CA . LYS A 1 91 ? 4.723 19.891 -0.401 1 98.81 91 LYS A CA 1
ATOM 717 C C . LYS A 1 91 ? 4.945 18.422 -0.76 1 98.81 91 LYS A C 1
ATOM 719 O O . LYS A 1 91 ? 5.531 18.125 -1.8 1 98.81 91 LYS A O 1
ATOM 724 N N . ILE A 1 92 ? 4.5 17.578 0.129 1 98.75 92 ILE A N 1
ATOM 725 C CA . ILE A 1 92 ? 4.715 16.141 -0.017 1 98.75 92 ILE A CA 1
ATOM 726 C C . ILE A 1 92 ? 3.375 15.422 0.021 1 98.75 92 ILE A C 1
ATOM 728 O O . ILE A 1 92 ? 2.453 15.836 0.724 1 98.75 92 ILE A O 1
ATOM 732 N N . TYR A 1 93 ? 3.234 14.391 -0.775 1 98.81 93 TYR A N 1
ATOM 733 C CA . TYR A 1 93 ? 2.15 13.453 -0.52 1 98.81 93 TYR A CA 1
ATOM 734 C C . TYR A 1 93 ? 2.668 12.016 -0.484 1 98.81 93 TYR A C 1
ATOM 736 O O . TYR A 1 93 ? 3.717 11.719 -1.058 1 98.81 93 TYR A O 1
ATOM 744 N N . ALA A 1 94 ? 2.053 11.234 0.237 1 98.56 94 ALA A N 1
ATOM 745 C CA . ALA A 1 94 ? 2.336 9.805 0.353 1 98.56 94 ALA A CA 1
ATOM 746 C C . ALA A 1 94 ? 1.049 8.984 0.338 1 98.56 94 ALA A C 1
ATOM 748 O O . ALA A 1 94 ? 0.015 9.43 0.841 1 98.56 94 ALA A O 1
ATOM 749 N N . ARG A 1 95 ? 1.09 7.906 -0.326 1 97.81 95 ARG A N 1
ATOM 750 C CA . ARG A 1 95 ? 0.026 6.91 -0.329 1 97.81 95 ARG A CA 1
ATOM 751 C C . ARG A 1 95 ? 0.467 5.637 0.392 1 97.81 95 ARG A C 1
ATOM 753 O O . ARG A 1 95 ? 1.386 4.949 -0.058 1 97.81 95 ARG A O 1
ATOM 760 N N . ASN A 1 96 ? -0.112 5.348 1.495 1 95.81 96 ASN A N 1
ATOM 761 C CA . ASN A 1 96 ? 0.351 4.156 2.199 1 95.81 96 ASN A CA 1
ATOM 762 C C . ASN A 1 96 ? -0.781 3.484 2.971 1 95.81 96 ASN A C 1
ATOM 764 O O . ASN A 1 96 ? -1.855 4.062 3.135 1 95.81 96 ASN A O 1
ATOM 768 N N . GLN A 1 97 ? -0.582 2.273 3.338 1 96 97 GLN A N 1
ATOM 769 C CA . GLN A 1 97 ? -1.479 1.557 4.238 1 96 97 GLN A CA 1
ATOM 770 C C . GLN A 1 97 ? -1.281 2.006 5.684 1 96 97 GLN A C 1
ATOM 772 O O . GLN A 1 97 ? -0.147 2.139 6.148 1 96 97 GLN A O 1
ATOM 777 N N . CYS A 1 98 ? -2.344 2.229 6.312 1 95.88 98 CYS A N 1
ATOM 778 C CA . CYS A 1 98 ? -2.332 2.676 7.699 1 95.88 98 CYS A CA 1
ATOM 779 C C . CYS A 1 98 ? -3.057 1.683 8.602 1 95.88 98 CYS A C 1
ATOM 781 O O . CYS A 1 98 ? -3.955 0.971 8.148 1 95.88 98 CYS A O 1
ATOM 783 N N . PHE A 1 99 ? -2.662 1.688 9.852 1 95.38 99 PHE A N 1
ATOM 784 C CA . PHE A 1 99 ? -3.264 0.794 10.836 1 95.38 99 PHE A CA 1
ATOM 785 C C . PHE A 1 99 ? -3.641 1.556 12.102 1 95.38 99 PHE A C 1
ATOM 787 O O . PHE A 1 99 ? -2.875 2.396 12.578 1 95.38 99 PHE A O 1
ATOM 794 N N . ARG A 1 100 ? -4.781 1.309 12.57 1 92.5 100 ARG A N 1
ATOM 795 C CA . ARG A 1 100 ? -5.238 1.882 13.828 1 92.5 100 ARG A CA 1
ATOM 796 C C . ARG A 1 100 ? -5.977 0.844 14.664 1 92.5 100 ARG A C 1
ATOM 798 O O . ARG A 1 100 ? -6.766 0.057 14.133 1 92.5 100 ARG A O 1
ATOM 805 N N . LYS A 1 101 ? -5.613 0.875 15.922 1 90.19 101 LYS A N 1
ATOM 806 C CA . LYS A 1 101 ? -6.375 0.067 16.875 1 90.19 101 LYS A CA 1
ATOM 807 C C . LYS A 1 101 ? -7.605 0.819 17.375 1 90.19 101 LYS A C 1
ATOM 809 O O . LYS A 1 101 ? -7.48 1.891 17.969 1 90.19 101 LYS A O 1
ATOM 814 N N . GLU A 1 102 ? -8.734 0.272 17.062 1 86 102 GLU A N 1
ATOM 815 C CA . GLU A 1 102 ? -9.984 0.895 17.484 1 86 102 GLU A CA 1
ATOM 816 C C . GLU A 1 102 ? -10.688 0.058 18.547 1 86 102 GLU A C 1
ATOM 818 O O . GLU A 1 102 ? -10.469 -1.152 18.641 1 86 102 GLU A O 1
ATOM 823 N N . ASP A 1 103 ? -11.484 0.734 19.344 1 82.38 103 ASP A N 1
ATOM 824 C CA . ASP A 1 103 ? -12.281 0.01 20.328 1 82.38 103 ASP A CA 1
ATOM 825 C C . ASP A 1 103 ? -13.359 -0.839 19.641 1 82.38 103 ASP A C 1
ATOM 827 O O . ASP A 1 103 ? -13.625 -1.967 20.062 1 82.38 103 ASP A O 1
ATOM 831 N N . LYS A 1 104 ? -13.992 -0.244 18.703 1 85.38 104 LYS A N 1
ATOM 832 C CA . LYS A 1 104 ? -15.023 -0.93 17.938 1 85.38 104 LYS A CA 1
ATOM 833 C C . LYS A 1 104 ? -14.867 -0.65 16.438 1 85.38 104 LYS A C 1
ATOM 835 O O . LYS A 1 104 ? -14.539 0.471 16.047 1 85.38 104 LYS A O 1
ATOM 840 N N . TYR A 1 105 ? -14.922 -1.744 15.75 1 83.69 105 TYR A N 1
ATOM 841 C CA . TYR A 1 105 ? -14.93 -1.608 14.297 1 83.69 105 TYR A CA 1
ATOM 842 C C . TYR A 1 105 ? -16.344 -1.52 13.766 1 83.69 105 TYR A C 1
ATOM 844 O O . TYR A 1 105 ? -17.234 -2.242 14.219 1 83.69 105 TYR A O 1
ATOM 852 N N . GLU A 1 106 ? -16.562 -0.564 12.844 1 85.88 106 GLU A N 1
ATOM 853 C CA . GLU A 1 106 ? -17.922 -0.294 12.352 1 85.88 106 GLU A CA 1
ATOM 854 C C . GLU A 1 106 ? -17.938 -0.12 10.836 1 85.88 106 GLU A C 1
ATOM 856 O O . GLU A 1 106 ? -17.719 0.984 10.336 1 85.88 106 GLU A O 1
ATOM 861 N N . GLY A 1 107 ? -18.375 -1.171 10.164 1 87.44 107 GLY A N 1
ATOM 862 C CA . GLY A 1 107 ? -18.5 -1.101 8.711 1 87.44 107 GLY A CA 1
ATOM 863 C C . GLY A 1 107 ? -17.234 -0.616 8.023 1 87.44 107 GLY A C 1
ATOM 864 O O . GLY A 1 107 ? -16.141 -1.143 8.273 1 87.44 107 GLY A O 1
ATOM 865 N N . LEU A 1 108 ? -17.422 0.449 7.141 1 90.81 108 LEU A N 1
ATOM 866 C CA . LEU A 1 108 ? -16.312 0.992 6.375 1 90.81 108 LEU A CA 1
ATOM 867 C C . LEU A 1 108 ? -15.766 2.26 7.031 1 90.81 108 LEU A C 1
ATOM 869 O O . LEU A 1 108 ? -14.898 2.932 6.469 1 90.81 108 LEU A O 1
ATOM 873 N N . VAL A 1 109 ? -16.203 2.582 8.219 1 91 109 VAL A N 1
ATOM 874 C CA . VAL A 1 109 ? -15.883 3.859 8.844 1 91 109 VAL A CA 1
ATOM 875 C C . VAL A 1 109 ? -14.75 3.664 9.859 1 91 109 VAL A C 1
ATOM 877 O O . VAL A 1 109 ? -13.781 4.422 9.867 1 91 109 VAL A O 1
ATOM 880 N N . HIS A 1 110 ? -14.875 2.705 10.758 1 91.69 110 HIS A N 1
ATOM 881 C CA . HIS A 1 110 ? -13.852 2.369 11.734 1 91.69 110 HIS A CA 1
ATOM 882 C C . HIS A 1 110 ? -13.258 0.992 11.461 1 91.69 110 HIS A C 1
ATOM 884 O O . HIS A 1 110 ? -13.891 -0.03 11.727 1 91.69 110 HIS A O 1
ATOM 890 N N . LEU A 1 111 ? -12.039 1.053 10.969 1 94.5 111 LEU A N 1
ATOM 891 C CA . LEU A 1 111 ? -11.391 -0.173 10.523 1 94.5 111 LEU A CA 1
ATOM 892 C C . LEU A 1 111 ? -9.992 -0.293 11.133 1 94.5 111 LEU A C 1
ATOM 894 O O . LEU A 1 111 ? -9.445 0.689 11.633 1 94.5 111 LEU A O 1
ATOM 898 N N . LYS A 1 112 ? -9.453 -1.478 11.109 1 94.81 112 LYS A N 1
ATOM 899 C CA . LYS A 1 112 ? -8.086 -1.763 11.555 1 94.81 112 LYS A CA 1
ATOM 900 C C . LYS A 1 112 ? -7.062 -1.233 10.555 1 94.81 112 LYS A C 1
ATOM 902 O O . LYS A 1 112 ? -5.98 -0.787 10.945 1 94.81 112 LYS A O 1
ATOM 907 N N . GLU A 1 113 ? -7.414 -1.359 9.328 1 95.88 113 GLU A N 1
ATOM 908 C CA . GLU A 1 113 ? -6.512 -1.017 8.227 1 95.88 113 GLU A CA 1
ATOM 909 C C . GLU A 1 113 ? -7.246 -0.255 7.129 1 95.88 113 GLU A C 1
ATOM 911 O O . GLU A 1 113 ? -8.398 -0.556 6.82 1 95.88 113 GLU A O 1
ATOM 916 N N . PHE A 1 114 ? -6.559 0.713 6.566 1 96.44 114 PHE A N 1
ATOM 917 C CA . PHE A 1 114 ? -7.102 1.481 5.449 1 96.44 114 PHE A CA 1
ATOM 918 C C . PHE A 1 114 ? -5.98 2.092 4.617 1 96.44 114 PHE A C 1
ATOM 920 O O . PHE A 1 114 ? -4.832 2.15 5.059 1 96.44 114 PHE A O 1
ATOM 927 N N . THR A 1 115 ? -6.219 2.48 3.414 1 97 115 THR A N 1
ATOM 928 C CA . THR A 1 115 ? -5.289 3.215 2.559 1 97 115 THR A CA 1
ATOM 929 C C . THR A 1 115 ? -5.551 4.715 2.639 1 97 115 THR A C 1
ATOM 931 O O . THR A 1 115 ? -6.707 5.148 2.67 1 97 115 THR A O 1
ATOM 934 N N . LYS A 1 116 ? -4.477 5.453 2.736 1 97.69 116 LYS A N 1
ATOM 935 C CA . LYS A 1 116 ? -4.645 6.895 2.863 1 97.69 116 LYS A CA 1
ATOM 936 C C . LYS A 1 116 ? -3.596 7.645 2.049 1 97.69 116 LYS A C 1
ATOM 938 O O . LYS A 1 116 ? -2.42 7.277 2.049 1 97.69 116 LYS A O 1
ATOM 943 N N . ILE A 1 117 ? -4.059 8.633 1.277 1 98.75 117 ILE A N 1
ATOM 944 C CA . ILE A 1 117 ? -3.148 9.641 0.755 1 98.75 117 ILE A CA 1
ATOM 945 C C . ILE A 1 117 ? -3.029 10.789 1.753 1 98.75 117 ILE A C 1
ATOM 947 O O . ILE A 1 117 ? -4.031 11.414 2.117 1 98.75 117 ILE A O 1
ATOM 951 N N . GLU A 1 118 ? -1.819 11.031 2.182 1 98.75 118 GLU A N 1
ATOM 952 C CA . GLU A 1 118 ? -1.512 12.125 3.098 1 98.75 118 GLU A CA 1
ATOM 953 C C . GLU A 1 118 ? -0.908 13.312 2.357 1 98.75 118 GLU A C 1
ATOM 955 O O . GLU A 1 118 ? -0.031 13.141 1.509 1 98.75 118 GLU A O 1
ATOM 960 N N . GLN A 1 119 ? -1.463 14.438 2.58 1 98.94 119 GLN A N 1
ATOM 961 C CA . GLN A 1 119 ? -0.807 15.688 2.207 1 98.94 119 GLN A CA 1
ATOM 962 C C . GLN A 1 119 ? -0.005 16.266 3.373 1 98.94 119 GLN A C 1
ATOM 964 O O . GLN A 1 119 ? -0.501 16.328 4.5 1 98.94 119 GLN A O 1
ATOM 969 N N . PHE A 1 120 ? 1.235 16.609 3.119 1 98.88 120 PHE A N 1
ATOM 970 C CA . PHE A 1 120 ? 2.094 17.125 4.18 1 98.88 120 PHE A CA 1
ATOM 971 C C . PHE A 1 120 ? 2.938 18.297 3.68 1 98.88 120 PHE A C 1
ATOM 973 O O . PHE A 1 120 ? 3.578 18.203 2.629 1 98.88 120 PHE A O 1
ATOM 980 N N . CYS A 1 121 ? 2.961 19.391 4.43 1 98.81 121 CYS A N 1
ATOM 981 C CA . CYS A 1 121 ? 3.742 20.547 4.043 1 98.81 121 CYS A CA 1
ATOM 982 C C . CYS A 1 121 ? 4.715 20.953 5.148 1 98.81 121 CYS A C 1
ATOM 984 O O . CYS A 1 121 ? 4.348 20.984 6.324 1 98.81 121 CYS A O 1
ATOM 986 N N . PHE A 1 122 ? 5.93 21.156 4.77 1 98.81 122 PHE A N 1
ATOM 987 C CA . PHE A 1 122 ? 6.848 22 5.523 1 98.81 122 PHE A CA 1
ATOM 988 C C . PHE A 1 122 ? 6.793 23.438 5.031 1 98.81 122 PHE A C 1
ATOM 990 O O . PHE A 1 122 ? 6.871 23.688 3.826 1 98.81 122 PHE A O 1
ATOM 997 N N . CYS A 1 123 ? 6.668 24.344 5.914 1 98.81 123 CYS A N 1
ATOM 998 C CA . CYS A 1 123 ? 6.629 25.734 5.477 1 98.81 123 CYS A CA 1
ATOM 999 C C . CYS A 1 123 ? 7.129 26.672 6.574 1 98.81 123 CYS A C 1
ATOM 1001 O O . CYS A 1 123 ? 7.445 26.219 7.68 1 98.81 123 CYS A O 1
ATOM 1003 N N . TYR A 1 124 ? 7.348 27.953 6.215 1 98.56 124 TYR A N 1
ATOM 1004 C CA . TYR A 1 124 ? 7.68 28.969 7.199 1 98.56 124 TYR A CA 1
ATOM 1005 C C . TYR A 1 124 ? 6.418 29.547 7.836 1 98.56 124 TYR A C 1
ATOM 1007 O O . TYR A 1 124 ? 5.312 29.328 7.344 1 98.56 124 TYR A O 1
ATOM 1015 N N . GLU A 1 125 ? 6.598 30.219 8.875 1 98 125 GLU A N 1
ATOM 1016 C CA . GLU A 1 125 ? 5.488 30.766 9.641 1 98 125 GLU A CA 1
ATOM 1017 C C . GLU A 1 125 ? 4.609 31.672 8.766 1 98 125 GLU A C 1
ATOM 1019 O O . GLU A 1 125 ? 3.383 31.625 8.867 1 98 125 GLU A O 1
ATOM 1024 N N . ASP A 1 126 ? 5.195 32.375 7.887 1 98.12 126 ASP A N 1
ATOM 1025 C CA . ASP A 1 126 ? 4.465 33.375 7.113 1 98.12 126 ASP A CA 1
ATOM 1026 C C . ASP A 1 126 ? 3.619 32.719 6.027 1 98.12 126 ASP A C 1
ATOM 1028 O O . ASP A 1 126 ? 2.73 33.344 5.453 1 98.12 126 ASP A O 1
ATOM 1032 N N . ASP A 1 127 ? 3.84 31.422 5.727 1 98.06 127 ASP A N 1
ATOM 1033 C CA . ASP A 1 127 ? 3.213 30.766 4.582 1 98.06 127 ASP A CA 1
ATOM 1034 C C . ASP A 1 127 ? 2.195 29.719 5.035 1 98.06 127 ASP A C 1
ATOM 1036 O O . ASP A 1 127 ? 1.589 29.047 4.207 1 98.06 127 ASP A O 1
ATOM 1040 N N . TRP A 1 128 ? 1.997 29.547 6.359 1 98.06 128 TRP A N 1
ATOM 1041 C CA . TRP A 1 128 ? 1.254 28.375 6.84 1 98.06 128 TRP A CA 1
ATOM 1042 C C . TRP A 1 128 ? -0.212 28.469 6.426 1 98.06 128 TRP A C 1
ATOM 1044 O O . TRP A 1 128 ? -0.824 27.453 6.07 1 98.06 128 TRP A O 1
ATOM 1054 N N . GLN A 1 129 ? -0.778 29.734 6.418 1 98.31 129 GLN A N 1
ATOM 1055 C CA . GLN A 1 129 ? -2.197 29.859 6.105 1 98.31 129 GLN A CA 1
ATOM 1056 C C . GLN A 1 129 ? -2.48 29.453 4.66 1 98.31 129 GLN A C 1
ATOM 1058 O O . GLN A 1 129 ? -3.463 28.766 4.391 1 98.31 129 GLN A O 1
ATOM 1063 N N . GLU A 1 130 ? -1.646 29.906 3.766 1 98.5 130 GLU A N 1
ATOM 1064 C CA . GLU A 1 130 ? -1.804 29.562 2.354 1 98.5 130 GLU A CA 1
ATOM 1065 C C . GLU A 1 130 ? -1.683 28.062 2.129 1 98.5 130 GLU A C 1
ATOM 1067 O O . GLU A 1 130 ? -2.461 27.484 1.374 1 98.5 130 GLU A O 1
ATOM 1072 N N . ASN A 1 131 ? -0.697 27.438 2.75 1 98.75 131 ASN A N 1
ATOM 1073 C CA . ASN A 1 131 ? -0.503 26 2.602 1 98.75 131 ASN A CA 1
ATOM 1074 C C . ASN A 1 131 ? -1.637 25.219 3.252 1 98.75 131 ASN A C 1
ATOM 1076 O O . ASN A 1 131 ? -2.057 24.188 2.732 1 98.75 131 ASN A O 1
ATOM 1080 N N . PHE A 1 132 ? -2.137 25.688 4.402 1 98.69 132 PHE A N 1
ATOM 1081 C CA . PHE A 1 132 ? -3.266 25.062 5.082 1 98.69 132 PHE A CA 1
ATOM 1082 C C . PHE A 1 132 ? -4.504 25.062 4.195 1 98.69 132 PHE A C 1
ATOM 1084 O O . PHE A 1 132 ? -5.148 24.031 4.02 1 98.69 132 PHE A O 1
ATOM 1091 N N . GLU A 1 133 ? -4.77 26.234 3.654 1 98.62 133 GLU A N 1
ATOM 1092 C CA . GLU A 1 133 ? -5.918 26.359 2.762 1 98.62 133 GLU A CA 1
ATOM 1093 C C . GLU A 1 133 ? -5.75 25.5 1.517 1 98.62 133 GLU A C 1
ATOM 1095 O O . GLU A 1 133 ? -6.723 24.922 1.015 1 98.62 133 GLU A O 1
ATOM 1100 N N . LEU A 1 134 ? -4.551 25.406 1.003 1 98.75 134 LEU A N 1
ATOM 1101 C CA . LEU A 1 134 ? -4.262 24.625 -0.196 1 98.75 134 LEU A CA 1
ATOM 1102 C C . LEU A 1 134 ? -4.613 23.156 0.014 1 98.75 134 LEU A C 1
ATOM 1104 O O . LEU A 1 134 ? -5.332 22.562 -0.795 1 98.75 134 LEU A O 1
ATOM 1108 N N . VAL A 1 135 ? -4.102 22.547 1.115 1 98.88 135 VAL A N 1
ATOM 1109 C CA . VAL A 1 135 ? -4.316 21.109 1.313 1 98.88 135 VAL A CA 1
ATOM 1110 C C . VAL A 1 135 ? -5.785 20.859 1.645 1 98.88 135 VAL A C 1
ATOM 1112 O O . VAL A 1 135 ? -6.34 19.812 1.267 1 98.88 135 VAL A O 1
ATOM 1115 N N . LEU A 1 136 ? -6.457 21.781 2.32 1 98.75 136 LEU A N 1
ATOM 1116 C CA . LEU A 1 136 ? -7.887 21.672 2.582 1 98.75 136 LEU A CA 1
ATOM 1117 C C . LEU A 1 136 ? -8.68 21.719 1.283 1 98.75 136 LEU A C 1
ATOM 1119 O O . LEU A 1 136 ? -9.555 20.891 1.051 1 98.75 136 LEU A O 1
ATOM 1123 N N . ARG A 1 137 ? -8.352 22.656 0.447 1 98.62 137 ARG A N 1
ATOM 1124 C CA . ARG A 1 137 ? -9.047 22.859 -0.82 1 98.62 137 ARG A CA 1
ATOM 1125 C C . ARG A 1 137 ? -8.883 21.641 -1.734 1 98.62 137 ARG A C 1
ATOM 1127 O O . ARG A 1 137 ? -9.805 21.281 -2.469 1 98.62 137 ARG A O 1
ATOM 1134 N N . ASN A 1 138 ? -7.688 21.078 -1.737 1 98.88 138 ASN A N 1
ATOM 1135 C CA . ASN A 1 138 ? -7.484 19.875 -2.543 1 98.88 138 ASN A CA 1
ATOM 1136 C C . ASN A 1 138 ? -8.516 18.812 -2.219 1 98.88 138 ASN A C 1
ATOM 1138 O O . ASN A 1 138 ? -9.094 18.203 -3.123 1 98.88 138 ASN A O 1
ATOM 1142 N N . SER A 1 139 ? -8.781 18.562 -0.928 1 98.69 139 SER A N 1
ATOM 1143 C CA . SER A 1 139 ? -9.742 17.547 -0.493 1 98.69 139 SER A CA 1
ATOM 1144 C C . SER A 1 139 ? -11.164 17.969 -0.832 1 98.69 139 SER A C 1
ATOM 1146 O O . SER A 1 139 ? -11.961 17.156 -1.294 1 98.69 139 SER A O 1
ATOM 1148 N N . GLU A 1 140 ? -11.477 19.266 -0.613 1 98.62 140 GLU A N 1
ATOM 1149 C CA . GLU A 1 140 ? -12.812 19.766 -0.927 1 98.62 140 GLU A CA 1
ATOM 1150 C C . GLU A 1 140 ? -13.102 19.656 -2.422 1 98.62 140 GLU A C 1
ATOM 1152 O O . GLU A 1 140 ? -14.203 19.281 -2.82 1 98.62 140 GLU A O 1
ATOM 1157 N N . ASP A 1 141 ? -12.141 20.031 -3.24 1 98.19 141 ASP A N 1
ATOM 1158 C CA . ASP A 1 141 ? -12.312 20 -4.691 1 98.19 141 ASP A CA 1
ATOM 1159 C C . ASP A 1 141 ? -12.617 18.594 -5.172 1 98.19 141 ASP A C 1
ATOM 1161 O O . ASP A 1 141 ? -13.406 18.391 -6.102 1 98.19 141 ASP A O 1
ATOM 1165 N N . PHE A 1 142 ? -11.945 17.656 -4.578 1 96.56 142 PHE A N 1
ATOM 1166 C CA . PHE A 1 142 ? -12.227 16.266 -4.895 1 96.56 142 PHE A CA 1
ATOM 1167 C C . PHE A 1 142 ? -13.688 15.93 -4.617 1 96.56 142 PHE A C 1
ATOM 1169 O O . PHE A 1 142 ? -14.367 15.328 -5.457 1 96.56 142 PHE A O 1
ATOM 1176 N N . LEU A 1 143 ? -14.172 16.281 -3.461 1 97.19 143 LEU A N 1
ATOM 1177 C CA . LEU A 1 143 ? -15.547 15.977 -3.086 1 97.19 143 LEU A CA 1
ATOM 1178 C C . LEU A 1 143 ? -16.531 16.703 -3.998 1 97.19 143 LEU A C 1
ATOM 1180 O O . LEU A 1 143 ? -17.547 16.125 -4.406 1 97.19 143 LEU A O 1
ATOM 1184 N N . LYS A 1 144 ? -16.219 17.938 -4.355 1 96.56 144 LYS A N 1
ATOM 1185 C CA . LYS A 1 144 ? -17.062 18.703 -5.258 1 96.56 144 LYS A CA 1
ATOM 1186 C C . LYS A 1 144 ? -17.109 18.078 -6.645 1 96.56 144 LYS A C 1
ATOM 1188 O O . LYS A 1 144 ? -18.172 18.016 -7.273 1 96.56 144 LYS A O 1
ATOM 1193 N N . GLU A 1 145 ? -16 17.625 -7.09 1 93.81 145 GLU A N 1
ATOM 1194 C CA . GLU A 1 145 ? -15.898 17.016 -8.414 1 93.81 145 GLU A CA 1
ATOM 1195 C C . GLU A 1 145 ? -16.828 15.812 -8.539 1 93.81 145 GLU A C 1
ATOM 1197 O O . GLU A 1 145 ? -17.406 15.57 -9.602 1 93.81 145 GLU A O 1
ATOM 1202 N N . TYR A 1 146 ? -16.969 15.039 -7.469 1 93.88 146 TYR A N 1
ATOM 1203 C CA . TYR A 1 146 ? -17.797 13.844 -7.504 1 93.88 146 TYR A CA 1
ATOM 1204 C C . TYR A 1 146 ? -19.172 14.109 -6.914 1 93.88 146 TYR A C 1
ATOM 1206 O O . TYR A 1 146 ? -19.938 13.18 -6.66 1 93.88 146 TYR A O 1
ATOM 1214 N N . GLN A 1 147 ? -19.406 15.383 -6.617 1 94 147 GLN A N 1
ATOM 1215 C CA . GLN A 1 147 ? -20.719 15.828 -6.133 1 94 147 GLN A CA 1
ATOM 1216 C C . GLN A 1 147 ? -21.094 15.125 -4.832 1 94 147 GLN A C 1
ATOM 1218 O O . GLN A 1 147 ? -22.234 14.719 -4.648 1 94 147 GLN A O 1
ATOM 1223 N N . ILE A 1 148 ? -20.141 14.984 -4.023 1 95.81 148 ILE A N 1
ATOM 1224 C CA . ILE A 1 148 ? -20.375 14.398 -2.707 1 95.81 148 ILE A CA 1
ATOM 1225 C C . ILE A 1 148 ? -20.672 15.508 -1.698 1 95.81 148 ILE A C 1
ATOM 1227 O O . ILE A 1 148 ? -19.828 16.375 -1.449 1 95.81 148 ILE A O 1
ATOM 1231 N N . PRO A 1 149 ? -21.859 15.516 -1.143 1 96.5 149 PRO A N 1
ATOM 1232 C CA . PRO A 1 149 ? -22.141 16.531 -0.132 1 96.5 149 PRO A CA 1
ATOM 1233 C C . PRO A 1 149 ? -21.219 16.438 1.078 1 96.5 149 PRO A C 1
ATOM 1235 O O . PRO A 1 149 ? -20.953 15.344 1.579 1 96.5 149 PRO A O 1
ATOM 1238 N N . TYR A 1 150 ? -20.719 17.594 1.492 1 98.25 150 TYR A N 1
ATOM 1239 C CA . TYR A 1 150 ? -19.797 17.609 2.613 1 98.25 150 TYR A CA 1
ATOM 1240 C C . TYR A 1 150 ? -19.906 18.906 3.4 1 98.25 150 TYR A C 1
ATOM 1242 O O . TYR A 1 150 ? -20.562 19.859 2.959 1 98.25 150 TYR A O 1
ATOM 1250 N N . ARG A 1 151 ? -19.359 18.906 4.598 1 98.56 151 ARG A N 1
ATOM 1251 C CA . ARG A 1 151 ? -19.188 20.109 5.398 1 98.56 151 ARG A CA 1
ATOM 1252 C C . ARG A 1 151 ? -17.812 20.141 6.066 1 98.56 151 ARG A C 1
ATOM 1254 O O . ARG A 1 151 ? -17.219 19.078 6.289 1 98.56 151 ARG A O 1
ATOM 1261 N N . VAL A 1 152 ? -17.297 21.297 6.25 1 98.31 152 VAL A N 1
ATOM 1262 C CA . VAL A 1 152 ? -16.047 21.516 6.988 1 98.31 152 VAL A CA 1
ATOM 1263 C C . VAL A 1 152 ? -16.375 21.922 8.422 1 98.31 152 VAL A C 1
ATOM 1265 O O . VAL A 1 152 ? -17.156 22.844 8.656 1 98.31 152 VAL A O 1
ATOM 1268 N N . VAL A 1 153 ? -15.781 21.234 9.375 1 97.12 153 VAL A N 1
ATOM 1269 C CA . VAL A 1 153 ? -16.062 21.453 10.789 1 97.12 153 VAL A CA 1
ATOM 1270 C C . VAL A 1 153 ? -14.781 21.906 11.5 1 97.12 153 VAL A C 1
ATOM 1272 O O . VAL A 1 153 ? -13.75 21.234 11.414 1 97.12 153 VAL A O 1
ATOM 1275 N N . ASN A 1 154 ? -14.836 23.031 12.148 1 95.38 154 ASN A N 1
ATOM 1276 C CA . ASN A 1 154 ? -13.742 23.469 13 1 95.38 154 ASN A CA 1
ATOM 1277 C C . ASN A 1 154 ? -13.711 22.703 14.32 1 95.38 154 ASN A C 1
ATOM 1279 O O . ASN A 1 154 ? -14.609 22.859 15.148 1 95.38 154 ASN A O 1
ATOM 1283 N N . VAL A 1 155 ? -12.68 21.906 14.508 1 92.06 155 VAL A N 1
ATOM 1284 C CA . VAL A 1 155 ? -12.602 21.094 15.719 1 92.06 155 VAL A CA 1
ATOM 1285 C C . VAL A 1 155 ? -11.375 21.516 16.531 1 92.06 155 VAL A C 1
ATOM 1287 O O . VAL A 1 155 ? -10.828 20.703 17.297 1 92.06 155 VAL A O 1
ATOM 1290 N N . THR A 1 156 ? -11.016 22.75 16.266 1 86.12 156 THR A N 1
ATOM 1291 C CA . THR A 1 156 ? -9.859 23.25 17 1 86.12 156 THR A CA 1
ATOM 1292 C C . THR A 1 156 ? -10.133 23.281 18.5 1 86.12 156 THR A C 1
ATOM 1294 O O . THR A 1 156 ? -11.117 23.875 18.938 1 86.12 156 THR A O 1
ATOM 1297 N N . ASP A 1 157 ? -9.586 22.344 19.172 1 73.75 157 ASP A N 1
ATOM 1298 C CA . ASP A 1 157 ? -9.711 22.344 20.625 1 73.75 157 ASP A CA 1
ATOM 1299 C C . ASP A 1 157 ? -8.336 22.453 21.297 1 73.75 157 ASP A C 1
ATOM 1301 O O . ASP A 1 157 ? -7.414 21.703 20.953 1 73.75 157 ASP A O 1
ATOM 1305 N N . SER A 1 158 ? -8.141 23.469 22 1 61.56 158 SER A N 1
ATOM 1306 C CA . SER A 1 158 ? -6.887 23.719 22.688 1 61.56 158 SER A CA 1
ATOM 1307 C C . SER A 1 158 ? -6.406 22.484 23.438 1 61.56 158 SER A C 1
ATOM 1309 O O . SER A 1 158 ? -5.211 22.328 23.688 1 61.56 158 SER A O 1
ATOM 1311 N N . ASP A 1 159 ? -7.336 21.641 23.781 1 55.38 159 ASP A N 1
ATOM 1312 C CA . ASP A 1 159 ? -6.957 20.5 24.609 1 55.38 159 ASP A CA 1
ATOM 1313 C C . ASP A 1 159 ? -6.512 19.328 23.734 1 55.38 159 ASP A C 1
ATOM 1315 O O . ASP A 1 159 ? -6.008 18.328 24.25 1 55.38 159 ASP A O 1
ATOM 1319 N N . GLN A 1 160 ? -6.797 19.562 22.453 1 56.47 160 GLN A N 1
ATOM 1320 C CA . GLN A 1 160 ? -6.504 18.406 21.609 1 56.47 160 GLN A CA 1
ATOM 1321 C C . GLN A 1 160 ? -5.082 18.469 21.047 1 56.47 160 GLN A C 1
ATOM 1323 O O . GLN A 1 160 ? -4.855 19.016 19.969 1 56.47 160 GLN A O 1
ATOM 1328 N N . GLY A 1 161 ? -4.105 18.047 21.922 1 60.06 161 GLY A N 1
ATOM 1329 C CA . GLY A 1 161 ? -2.75 17.75 21.5 1 60.06 161 GLY A CA 1
ATOM 1330 C C . GLY A 1 161 ? -2.018 18.953 20.938 1 60.06 161 GLY A C 1
ATOM 1331 O O . GLY A 1 161 ? -2.182 20.078 21.453 1 60.06 161 GLY A O 1
ATOM 1332 N N . TYR A 1 162 ? -1.189 18.719 19.922 1 74.12 162 TYR A N 1
ATOM 1333 C CA . TYR A 1 162 ? -0.199 19.641 19.406 1 74.12 162 TYR A CA 1
ATOM 1334 C C . TYR A 1 162 ? -0.752 20.406 18.203 1 74.12 162 TYR A C 1
ATOM 1336 O O . TYR A 1 162 ? -0.02 21.156 17.547 1 74.12 162 TYR A O 1
ATOM 1344 N N . HIS A 1 163 ? -2.098 20.438 18.062 1 85.5 163 HIS A N 1
ATOM 1345 C CA . HIS A 1 163 ? -2.633 21.125 16.891 1 85.5 163 HIS A CA 1
ATOM 1346 C C . HIS A 1 163 ? -2.871 22.609 17.188 1 85.5 163 HIS A C 1
ATOM 1348 O O . HIS A 1 163 ? -3.492 22.938 18.203 1 85.5 163 HIS A O 1
ATOM 1354 N N . VAL A 1 164 ? -2.453 23.5 16.422 1 92.31 164 VAL A N 1
ATOM 1355 C CA . VAL A 1 164 ? -2.744 24.922 16.5 1 92.31 164 VAL A CA 1
ATOM 1356 C C . VAL A 1 164 ? -4.102 25.219 15.859 1 92.31 164 VAL A C 1
ATOM 1358 O O . VAL A 1 164 ? -4.883 26 16.391 1 92.31 164 VAL A O 1
ATOM 1361 N N . LYS A 1 165 ? -4.422 24.578 14.781 1 95 165 LYS A N 1
ATOM 1362 C CA . LYS A 1 165 ? -5.68 24.625 14.039 1 95 165 LYS A CA 1
ATOM 1363 C C . LYS A 1 165 ? -6.008 23.266 13.438 1 95 165 LYS A C 1
ATOM 1365 O O . LYS A 1 165 ? -5.121 22.578 12.914 1 95 165 LYS A O 1
ATOM 1370 N N . LYS A 1 166 ? -7.301 22.891 13.562 1 95.62 166 LYS A N 1
ATOM 1371 C CA . LYS A 1 166 ? -7.723 21.594 13.016 1 95.62 166 LYS A CA 1
ATOM 1372 C C . LYS A 1 166 ? -9.133 21.688 12.438 1 95.62 166 LYS A C 1
ATOM 1374 O O . LYS A 1 166 ? -10.055 22.156 13.109 1 95.62 166 LYS A O 1
ATOM 1379 N N . TYR A 1 167 ? -9.297 21.297 11.203 1 97.44 167 TYR A N 1
ATOM 1380 C CA . TYR A 1 167 ? -10.594 21.156 10.539 1 97.44 167 TYR A CA 1
ATOM 1381 C C . TYR A 1 167 ? -10.828 19.703 10.117 1 97.44 167 TYR A C 1
ATOM 1383 O O . TYR A 1 167 ? -9.906 19.031 9.656 1 97.44 167 TYR A O 1
ATOM 1391 N N . ASP A 1 168 ? -11.977 19.25 10.312 1 97.19 168 ASP A N 1
ATOM 1392 C CA . ASP A 1 168 ? -12.414 17.984 9.75 1 97.19 168 ASP A CA 1
ATOM 1393 C C . ASP A 1 168 ? -13.375 18.188 8.578 1 97.19 168 ASP A C 1
ATOM 1395 O O . ASP A 1 168 ? -14.086 19.203 8.531 1 97.19 168 ASP A O 1
ATOM 1399 N N . ILE A 1 169 ? -13.289 17.359 7.648 1 98.38 169 ILE A N 1
ATOM 1400 C CA . ILE A 1 169 ? -14.328 17.297 6.633 1 98.38 169 ILE A CA 1
ATOM 1401 C C . ILE A 1 169 ? -15.234 16.094 6.887 1 98.38 1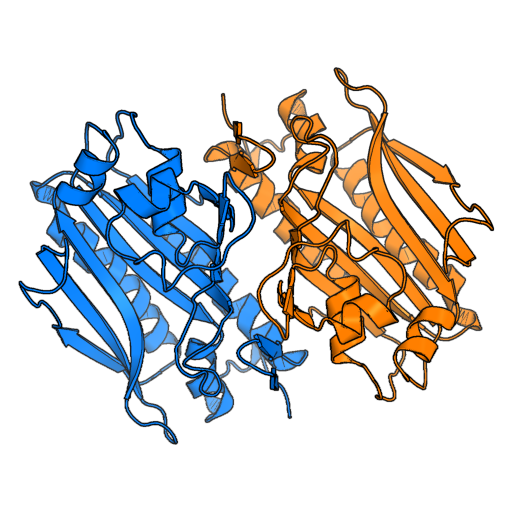69 ILE A C 1
ATOM 1403 O O . ILE A 1 169 ? -14.742 14.992 7.152 1 98.38 169 ILE A O 1
ATOM 1407 N N . GLU A 1 170 ? -16.5 16.328 6.891 1 98.31 170 GLU A N 1
ATOM 1408 C CA . GLU A 1 170 ? -17.5 15.258 7 1 98.31 170 GLU A CA 1
ATOM 1409 C C . GLU A 1 170 ? -18.344 15.164 5.738 1 98.31 170 GLU A C 1
ATOM 1411 O O . GLU A 1 170 ? -18.766 16.188 5.195 1 98.31 170 GLU A O 1
ATOM 1416 N N . ILE A 1 171 ? -18.531 13.938 5.27 1 97.81 171 ILE A N 1
ATOM 1417 C CA . ILE A 1 171 ? -19.422 13.727 4.133 1 97.81 171 ILE A CA 1
ATOM 1418 C C . ILE A 1 171 ? -20.797 13.289 4.629 1 97.81 1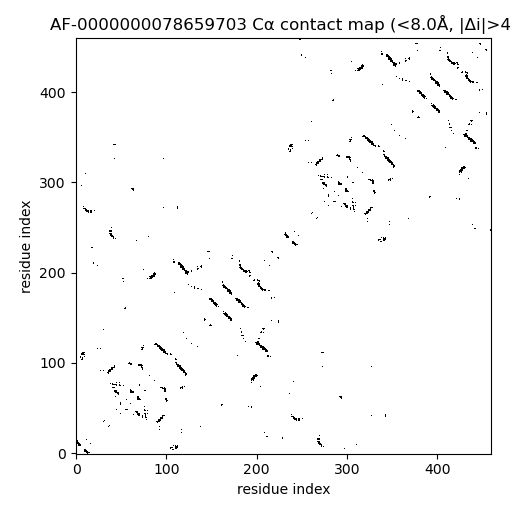71 ILE A C 1
ATOM 1420 O O . ILE A 1 171 ? -20.922 12.75 5.734 1 97.81 171 ILE A O 1
ATOM 1424 N N . LYS A 1 172 ? -21.766 13.508 3.758 1 95.75 172 LYS A N 1
ATOM 1425 C CA . LYS A 1 172 ? -23.125 13.086 4.117 1 95.75 172 LYS A CA 1
ATOM 1426 C C . LYS A 1 172 ? -23.422 11.688 3.594 1 95.75 172 LYS A C 1
ATOM 1428 O O . LYS A 1 172 ? -23.391 11.453 2.383 1 95.75 172 LYS A O 1
ATOM 1433 N N . SER A 1 173 ? -23.609 10.805 4.465 1 93.88 173 SER A N 1
ATOM 1434 C CA . SER A 1 173 ? -24.062 9.453 4.164 1 93.88 173 SER A CA 1
ATOM 1435 C C . SER A 1 173 ? -25.562 9.312 4.379 1 93.88 173 SER A C 1
ATOM 1437 O O . SER A 1 173 ? -26.109 9.844 5.348 1 93.88 173 SER A O 1
ATOM 1439 N N . GLU A 1 174 ? -26.25 8.625 3.502 1 91.25 174 GLU A N 1
ATOM 1440 C CA . GLU A 1 174 ? -27.672 8.398 3.646 1 91.25 174 GLU A CA 1
ATOM 1441 C C . GLU A 1 174 ? -27.984 7.535 4.867 1 91.25 174 GLU A C 1
ATOM 1443 O O . GLU A 1 174 ? -28.953 7.781 5.582 1 91.25 174 GLU A O 1
ATOM 1448 N N . LYS A 1 175 ? -27.156 6.637 5.09 1 91.25 175 LYS A N 1
ATOM 1449 C CA . LYS A 1 175 ? -27.422 5.637 6.121 1 91.25 175 LYS A CA 1
ATOM 1450 C C . LYS A 1 175 ? -26.781 6.035 7.445 1 91.25 175 LYS A C 1
ATOM 1452 O O . LYS A 1 175 ? -27.328 5.758 8.516 1 91.25 175 LYS A O 1
ATOM 1457 N N . LEU A 1 176 ? -25.656 6.777 7.387 1 93.69 176 LEU A N 1
ATOM 1458 C CA . LEU A 1 176 ? -24.859 6.969 8.594 1 93.69 176 LEU A CA 1
ATOM 1459 C C . LEU A 1 176 ? -24.922 8.422 9.055 1 93.69 176 LEU A C 1
ATOM 1461 O O . LEU A 1 176 ? -24.406 8.758 10.133 1 93.69 176 LEU A O 1
ATOM 1465 N N . GLY A 1 177 ? -25.531 9.266 8.219 1 95.75 177 GLY A N 1
ATOM 1466 C CA . GLY A 1 177 ? -25.453 10.688 8.523 1 95.75 177 GLY A CA 1
ATOM 1467 C C . GLY A 1 177 ? -24.125 11.305 8.148 1 95.75 177 GLY A C 1
ATOM 1468 O O . GLY A 1 177 ? -23.578 11.031 7.078 1 95.75 177 GLY A O 1
ATOM 1469 N N . TRP A 1 178 ? -23.609 12.266 9.008 1 96.88 178 TRP A N 1
ATOM 1470 C CA . TRP A 1 178 ? -22.312 12.883 8.734 1 96.88 178 TRP A CA 1
ATOM 1471 C C . TRP A 1 178 ? -21.172 11.984 9.188 1 96.88 178 TRP A C 1
ATOM 1473 O O . TRP A 1 178 ? -21.141 11.547 10.336 1 96.88 178 TRP A O 1
ATOM 1483 N N . VAL A 1 179 ? -20.266 11.742 8.312 1 96 179 VAL A N 1
ATOM 1484 C CA . VAL A 1 179 ? -19.125 10.867 8.578 1 96 179 VAL A CA 1
ATOM 1485 C C . VAL A 1 179 ? -17.828 11.625 8.336 1 96 179 VAL A C 1
ATOM 1487 O O . VAL A 1 179 ? -17.594 12.133 7.242 1 96 179 VAL A O 1
ATOM 1490 N N . GLU A 1 180 ? -17 11.688 9.359 1 96.25 180 GLU A N 1
ATOM 1491 C CA . GLU A 1 180 ? -15.695 12.328 9.195 1 96.25 180 GLU A CA 1
ATOM 1492 C C . GLU A 1 180 ? -14.812 11.539 8.227 1 96.25 180 GLU A C 1
ATOM 1494 O O . GLU A 1 180 ? -14.586 10.344 8.422 1 96.25 180 GLU A O 1
ATOM 1499 N N . THR A 1 181 ? -14.273 12.219 7.18 1 97 181 THR A N 1
ATOM 1500 C CA . THR A 1 181 ? -13.461 11.516 6.188 1 97 181 THR A CA 1
ATOM 1501 C C . THR A 1 181 ? -12.078 12.148 6.074 1 97 181 THR A C 1
ATOM 1503 O O . THR A 1 181 ? -11.156 11.547 5.516 1 97 181 THR A O 1
ATOM 1506 N N . HIS A 1 182 ? -11.898 13.328 6.512 1 97.5 182 HIS A N 1
ATOM 1507 C CA . HIS A 1 182 ? -10.625 14.039 6.418 1 97.5 182 HIS A CA 1
ATOM 1508 C C . HIS A 1 182 ? -10.312 14.781 7.711 1 97.5 182 HIS A C 1
ATOM 1510 O O . HIS A 1 182 ? -11.227 15.203 8.43 1 97.5 182 HIS A O 1
ATOM 1516 N N . SER A 1 183 ? -9.055 14.891 7.961 1 95.81 183 SER A N 1
ATOM 1517 C CA . SER A 1 183 ? -8.562 15.711 9.062 1 95.81 183 SER A CA 1
ATOM 1518 C C . SER A 1 183 ? -7.406 16.594 8.609 1 95.81 183 SER A C 1
ATOM 1520 O O . SER A 1 183 ? -6.379 16.094 8.141 1 95.81 183 SER A O 1
ATOM 1522 N N . CYS A 1 184 ? -7.57 17.859 8.695 1 97.06 184 CYS A N 1
ATOM 1523 C CA . CYS A 1 184 ? -6.582 18.859 8.32 1 97.06 184 CYS A CA 1
ATOM 1524 C C . CYS A 1 184 ? -6.035 19.578 9.547 1 97.06 184 CYS A C 1
ATOM 1526 O O . CYS A 1 184 ? -6.789 20.203 10.289 1 97.06 184 CYS A O 1
ATOM 1528 N N . SER A 1 185 ? -4.668 19.516 9.719 1 95.69 185 SER A N 1
ATOM 1529 C CA . SER A 1 185 ? -4.086 20.062 10.945 1 95.69 185 SER A CA 1
ATOM 1530 C C . SER A 1 185 ? -2.891 20.969 10.633 1 95.69 185 SER A C 1
ATOM 1532 O O . SER A 1 185 ? -2.062 20.625 9.781 1 95.69 185 SER A O 1
ATOM 1534 N N . TYR A 1 186 ? -2.869 22.062 11.305 1 96.81 186 TYR A N 1
ATOM 1535 C CA . TYR A 1 186 ? -1.683 22.906 11.43 1 96.81 186 TYR A CA 1
ATOM 1536 C C . TYR A 1 186 ? -1.055 22.75 12.805 1 96.81 186 TYR A C 1
ATOM 1538 O O . TYR A 1 186 ? -1.728 22.938 13.828 1 96.81 186 TYR A O 1
ATOM 1546 N N . PHE A 1 187 ? 0.288 22.5 12.844 1 94.88 187 PHE A N 1
ATOM 1547 C CA . PHE A 1 187 ? 0.912 22.125 14.109 1 94.88 187 PHE A CA 1
ATOM 1548 C C . PHE A 1 187 ? 1.879 23.203 14.57 1 94.88 187 PHE A C 1
ATOM 1550 O O . PHE A 1 187 ? 2.479 23.094 15.648 1 94.88 187 PHE A O 1
ATOM 1557 N N . GLY A 1 188 ? 1.979 24.312 13.828 1 95.81 188 GLY A N 1
ATOM 1558 C CA . GLY A 1 188 ? 3.084 25.203 14.109 1 95.81 188 GLY A CA 1
ATOM 1559 C C . GLY A 1 188 ? 4.441 24.531 14.008 1 95.81 188 GLY A C 1
ATOM 1560 O O . GLY A 1 188 ? 4.715 23.812 13.047 1 95.81 188 GLY A O 1
ATOM 1561 N N . GLU A 1 189 ? 5.301 24.766 15.008 1 96 189 GLU A N 1
ATOM 1562 C CA . GLU A 1 189 ? 6.652 24.219 14.953 1 96 189 GLU A CA 1
ATOM 1563 C C . GLU A 1 189 ? 6.793 22.984 15.844 1 96 189 GLU A C 1
ATOM 1565 O O . GLU A 1 189 ? 7.863 22.375 15.906 1 96 189 GLU A O 1
ATOM 1570 N N . GLN A 1 190 ? 5.758 22.672 16.562 1 92.62 190 GLN A N 1
ATOM 1571 C CA . GLN A 1 190 ? 5.852 21.672 17.625 1 92.62 190 GLN A CA 1
ATOM 1572 C C . GLN A 1 190 ? 6.305 20.328 17.078 1 92.62 190 GLN A C 1
ATOM 1574 O O . GLN A 1 190 ? 7.215 19.703 17.625 1 92.62 190 GLN A O 1
ATOM 1579 N N . GLN A 1 191 ? 5.707 19.875 16.031 1 92.44 191 GLN A N 1
ATOM 1580 C CA . GLN A 1 191 ? 6.043 18.578 15.461 1 92.44 191 GLN A CA 1
ATOM 1581 C C . GLN A 1 191 ? 7.488 18.562 14.961 1 92.44 191 GLN A C 1
ATOM 1583 O O . GLN A 1 191 ? 8.234 17.625 15.242 1 92.44 191 GLN A O 1
ATOM 1588 N N . ALA A 1 192 ? 7.855 19.547 14.211 1 95.31 192 ALA A N 1
ATOM 1589 C CA . ALA A 1 192 ? 9.211 19.625 13.664 1 95.31 192 ALA A CA 1
ATOM 1590 C C . ALA A 1 192 ? 10.25 19.656 14.773 1 95.31 192 ALA A C 1
ATOM 1592 O O . ALA A 1 192 ? 11.273 18.969 14.695 1 95.31 192 ALA A O 1
ATOM 1593 N N . LYS A 1 193 ? 9.992 20.391 15.797 1 94.62 193 LYS A N 1
ATOM 1594 C CA . LYS A 1 193 ? 10.938 20.5 16.906 1 94.62 193 LYS A CA 1
ATOM 1595 C C . LYS A 1 193 ? 11.117 19.156 17.609 1 94.62 193 LYS A C 1
ATOM 1597 O O . LYS A 1 193 ? 12.234 18.781 17.969 1 94.62 193 LYS A O 1
ATOM 1602 N N . ARG A 1 194 ? 10.039 18.469 17.812 1 94.56 194 ARG A N 1
ATOM 1603 C CA . ARG A 1 194 ? 10.102 17.172 18.484 1 94.56 194 ARG A CA 1
ATOM 1604 C C . ARG A 1 194 ? 10.938 16.188 17.672 1 94.56 194 ARG A C 1
ATOM 1606 O O . ARG A 1 194 ? 11.57 15.289 18.234 1 94.56 194 ARG A O 1
ATOM 1613 N N . PHE A 1 195 ? 11.016 16.391 16.375 1 96.88 195 PHE A N 1
ATOM 1614 C CA . PHE A 1 195 ? 11.773 15.5 15.508 1 96.88 195 PHE A CA 1
ATOM 1615 C C . PHE A 1 195 ? 13.133 16.109 15.172 1 96.88 195 PHE A C 1
ATOM 1617 O O . PHE A 1 195 ? 13.852 15.594 14.305 1 96.88 195 PHE A O 1
ATOM 1624 N N . PHE A 1 196 ? 13.461 17.234 15.789 1 97.75 196 PHE A N 1
ATOM 1625 C CA . PHE A 1 196 ? 14.734 17.922 15.609 1 97.75 196 PHE A CA 1
ATOM 1626 C C . PHE A 1 196 ? 14.93 18.344 14.156 1 97.75 196 PHE A C 1
ATOM 1628 O O . PHE A 1 196 ? 16.031 18.25 13.625 1 97.75 196 PHE A O 1
ATOM 1635 N N . ILE A 1 197 ? 13.859 18.719 13.539 1 98.06 197 ILE A N 1
ATOM 1636 C CA . ILE A 1 197 ? 13.898 19.234 12.18 1 98.06 197 ILE A CA 1
ATOM 1637 C C . ILE A 1 197 ? 14.133 20.734 12.203 1 98.06 197 ILE A C 1
ATOM 1639 O O . ILE A 1 197 ? 13.547 21.453 13.023 1 98.06 197 ILE A O 1
ATOM 1643 N N . SER A 1 198 ? 15.031 21.219 11.336 1 98.5 198 SER A N 1
ATOM 1644 C CA . SER A 1 198 ? 15.305 22.656 11.234 1 98.5 198 SER A CA 1
ATOM 1645 C C . SER A 1 198 ? 14.984 23.188 9.844 1 98.5 198 SER A C 1
ATOM 1647 O O . SER A 1 198 ? 14.672 22.406 8.938 1 98.5 198 SER A O 1
ATOM 1649 N N . GLY A 1 199 ? 14.93 24.547 9.703 1 98.38 199 GLY A N 1
ATOM 1650 C CA . GLY A 1 199 ? 14.516 25.172 8.461 1 98.38 199 GLY A CA 1
ATOM 1651 C C . GLY A 1 199 ? 13.039 25.547 8.438 1 98.38 199 GLY A C 1
ATOM 1652 O O . GLY A 1 199 ? 12.57 26.281 9.305 1 98.38 199 GLY A O 1
ATOM 1653 N N . ALA A 1 200 ? 12.352 25.078 7.438 1 98.69 200 ALA A N 1
ATOM 1654 C CA . ALA A 1 200 ? 10.906 25.266 7.383 1 98.69 200 ALA A CA 1
ATOM 1655 C C . ALA A 1 200 ? 10.195 24.375 8.391 1 98.69 200 ALA A C 1
ATOM 1657 O O . ALA A 1 200 ? 9.797 23.25 8.055 1 98.69 200 ALA A O 1
ATOM 1658 N N . THR A 1 201 ? 9.898 24.938 9.57 1 98.19 201 THR A N 1
ATOM 1659 C CA . THR A 1 201 ? 9.578 24.062 10.711 1 98.19 201 THR A CA 1
ATOM 1660 C C . THR A 1 201 ? 8.078 24.031 10.961 1 98.19 201 THR A C 1
ATOM 1662 O O . THR A 1 201 ? 7.605 23.297 11.828 1 98.19 201 THR A O 1
ATOM 1665 N N . HIS A 1 202 ? 7.312 24.891 10.281 1 98.44 202 HIS A N 1
ATOM 1666 C CA . HIS A 1 202 ? 5.863 24.797 10.414 1 98.44 202 HIS A CA 1
ATOM 1667 C C . HIS A 1 202 ? 5.309 23.656 9.562 1 98.44 202 HIS A C 1
ATOM 1669 O O . HIS A 1 202 ? 5.633 23.547 8.383 1 98.44 202 HIS A O 1
ATOM 1675 N N . THR A 1 203 ? 4.488 22.812 10.18 1 97.81 203 THR A N 1
ATOM 1676 C CA . THR A 1 203 ? 4.02 21.625 9.469 1 97.81 203 THR A CA 1
ATOM 1677 C C . THR A 1 203 ? 2.498 21.609 9.375 1 97.81 203 THR A C 1
ATOM 1679 O O . THR A 1 203 ? 1.813 22.141 10.258 1 97.81 203 THR A O 1
ATOM 1682 N N . ILE A 1 204 ? 1.996 21.125 8.289 1 98.19 204 ILE A N 1
ATOM 1683 C CA . ILE A 1 204 ? 0.58 20.953 7.98 1 98.19 204 ILE A CA 1
ATOM 1684 C C . ILE A 1 204 ? 0.332 19.562 7.422 1 98.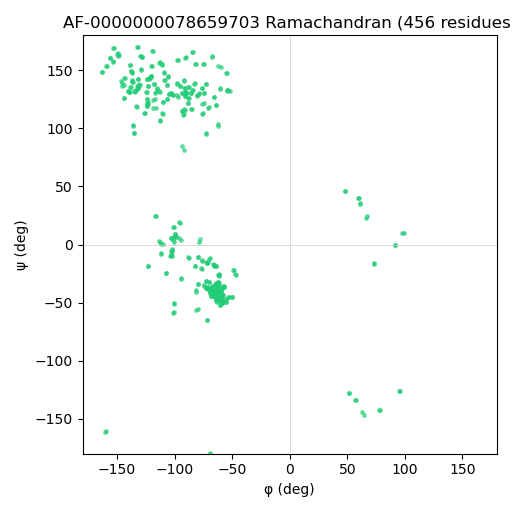19 204 ILE A C 1
ATOM 1686 O O . ILE A 1 204 ? 1.115 19.062 6.609 1 98.19 204 ILE A O 1
ATOM 1690 N N . SER A 1 205 ? -0.672 18.906 7.91 1 97.38 205 SER A N 1
ATOM 1691 C CA . SER A 1 205 ? -1.072 17.609 7.387 1 97.38 205 SER A CA 1
ATOM 1692 C C . SER A 1 205 ? -2.57 17.562 7.113 1 97.38 205 SER A C 1
ATOM 1694 O O . SER A 1 205 ? -3.365 18.109 7.871 1 97.38 205 SER A O 1
ATOM 1696 N N . ASN A 1 206 ? -2.934 16.984 6.008 1 98.5 206 ASN A N 1
ATOM 1697 C CA . ASN A 1 206 ? -4.34 16.734 5.699 1 98.5 206 ASN A CA 1
ATOM 1698 C C . ASN A 1 206 ? -4.527 15.414 4.965 1 98.5 206 ASN A C 1
ATOM 1700 O O . ASN A 1 206 ? -3.691 15.031 4.145 1 98.5 206 ASN A O 1
ATOM 1704 N N . THR A 1 207 ? -5.645 14.75 5.301 1 98.5 207 THR A N 1
ATOM 1705 C CA . THR A 1 207 ? -6.074 13.602 4.516 1 98.5 207 THR A CA 1
ATOM 1706 C C . THR A 1 207 ? -6.438 14.023 3.094 1 98.5 207 THR A C 1
ATOM 1708 O O . THR A 1 207 ? -7.246 14.93 2.898 1 98.5 207 THR A O 1
ATOM 1711 N N . GLY A 1 208 ? -5.754 13.469 2.123 1 98.44 208 GLY A N 1
ATOM 1712 C CA . GLY A 1 208 ? -6.258 13.625 0.767 1 98.44 208 GLY A CA 1
ATOM 1713 C C . GLY A 1 208 ? -7.508 12.805 0.5 1 98.44 208 GLY A C 1
ATOM 1714 O O . GLY A 1 208 ? -8.602 13.359 0.376 1 98.44 208 GLY A O 1
ATOM 1715 N N . ILE A 1 209 ? -7.27 11.523 0.568 1 97.12 209 ILE A N 1
ATOM 1716 C CA . ILE A 1 209 ? -8.359 10.562 0.515 1 97.12 209 ILE A CA 1
ATOM 1717 C C . ILE A 1 209 ? -8.016 9.352 1.382 1 97.12 209 ILE A C 1
ATOM 1719 O O . ILE A 1 209 ? -6.863 8.922 1.441 1 97.12 209 ILE A O 1
ATOM 1723 N N . ALA A 1 210 ? -9.008 8.883 2.043 1 97.56 210 ALA A N 1
ATOM 1724 C CA . ALA A 1 210 ? -8.867 7.641 2.805 1 97.56 210 ALA A CA 1
ATOM 1725 C C . ALA A 1 210 ? -9.906 6.609 2.369 1 97.56 210 ALA A C 1
ATOM 1727 O O . ALA A 1 210 ? -11.102 6.891 2.363 1 97.56 210 ALA A O 1
ATOM 1728 N N . THR A 1 211 ? -9.469 5.559 1.952 1 96.44 211 THR A N 1
ATOM 1729 C CA . THR A 1 211 ? -10.336 4.457 1.566 1 96.44 211 THR A CA 1
ATOM 1730 C C . THR A 1 211 ? -10.289 3.342 2.607 1 96.44 211 THR A C 1
ATOM 1732 O O . THR A 1 211 ? -9.25 3.1 3.219 1 96.44 211 THR A O 1
ATOM 1735 N N . PRO A 1 212 ? -11.43 2.76 2.959 1 94.31 212 PRO A N 1
ATOM 1736 C CA . PRO A 1 212 ? -12.617 2.682 2.107 1 94.31 212 PRO A CA 1
ATOM 1737 C C . PRO A 1 212 ? -13.703 3.68 2.514 1 94.31 212 PRO A C 1
ATOM 1739 O O . PRO A 1 212 ? -14.789 3.689 1.928 1 94.31 212 PRO A O 1
ATOM 1742 N N . ARG A 1 213 ? -13.398 4.527 3.459 1 94.5 213 ARG A N 1
ATOM 1743 C CA . ARG A 1 213 ? -14.461 5.395 3.951 1 94.5 213 ARG A CA 1
ATOM 1744 C C . ARG A 1 213 ? -15 6.293 2.84 1 94.5 213 ARG A C 1
ATOM 1746 O O . ARG A 1 213 ? -16.203 6.574 2.785 1 94.5 213 ARG A O 1
ATOM 1753 N N . ILE A 1 214 ? -14.203 6.719 1.992 1 95.75 214 ILE A N 1
ATOM 1754 C CA . ILE A 1 214 ? -14.578 7.656 0.94 1 95.75 214 ILE A CA 1
ATOM 1755 C C . ILE A 1 214 ? -15.453 6.945 -0.092 1 95.75 214 ILE A C 1
ATOM 1757 O O . ILE A 1 214 ? -16.062 7.594 -0.947 1 95.75 214 ILE A O 1
ATOM 1761 N N . LEU A 1 215 ? -15.508 5.629 -0.129 1 95.19 215 LEU A N 1
ATOM 1762 C CA . LEU A 1 215 ? -16.297 4.863 -1.09 1 95.19 215 LEU A CA 1
ATOM 1763 C C . LEU A 1 215 ? -17.766 4.805 -0.673 1 95.19 215 LEU A C 1
ATOM 1765 O O . LEU A 1 215 ? -18.625 4.422 -1.467 1 95.19 215 LEU A O 1
ATOM 1769 N N . ILE A 1 216 ? -18.078 5.227 0.536 1 95.25 216 ILE A N 1
ATOM 1770 C CA . ILE A 1 216 ? -19.406 5.062 1.117 1 95.25 216 ILE A CA 1
ATOM 1771 C C . ILE A 1 216 ? -20.453 5.75 0.234 1 95.25 216 ILE A C 1
ATOM 1773 O O . ILE A 1 216 ? -21.438 5.129 -0.172 1 95.25 216 ILE A O 1
ATOM 1777 N N . PRO A 1 217 ? -20.25 6.996 -0.148 1 94.31 217 PRO A N 1
ATOM 1778 C CA . PRO A 1 217 ? -21.266 7.645 -0.983 1 94.31 217 PRO A CA 1
ATOM 1779 C C . PRO A 1 217 ? -21.438 6.949 -2.33 1 94.31 217 PRO A C 1
ATOM 1781 O O . PRO A 1 217 ? -22.562 6.922 -2.867 1 94.31 217 PRO A O 1
ATOM 1784 N N . PHE A 1 218 ? -20.391 6.375 -2.893 1 93.5 218 PHE A N 1
ATOM 1785 C CA . PHE A 1 218 ? -20.453 5.691 -4.18 1 93.5 218 PHE A CA 1
ATOM 1786 C C . PHE A 1 218 ? -21.234 4.387 -4.055 1 93.5 218 PHE A C 1
ATOM 1788 O O . PHE A 1 218 ? -21.922 3.975 -4.992 1 93.5 218 PHE A O 1
ATOM 1795 N N . ILE A 1 219 ? -21.016 3.703 -2.926 1 92.69 219 ILE A N 1
ATOM 1796 C CA . ILE A 1 219 ? -21.703 2.447 -2.654 1 92.69 219 ILE A CA 1
ATOM 1797 C C . ILE A 1 219 ? -23.203 2.711 -2.465 1 92.69 219 ILE A C 1
ATOM 1799 O O . ILE A 1 219 ? -24.047 1.935 -2.928 1 92.69 219 ILE A O 1
ATOM 1803 N N . GLU A 1 220 ? -23.562 3.836 -1.854 1 93.31 220 GLU A N 1
ATOM 1804 C CA . GLU A 1 220 ? -24.953 4.188 -1.555 1 93.31 220 GLU A CA 1
ATOM 1805 C C . GLU A 1 220 ? -25.656 4.738 -2.789 1 93.31 220 GLU A C 1
ATOM 1807 O O . GLU A 1 220 ? -26.875 4.605 -2.924 1 93.31 220 GLU A O 1
ATOM 1812 N N . ASN A 1 221 ? -24.938 5.418 -3.588 1 92.44 221 ASN A N 1
ATOM 1813 C CA . ASN A 1 221 ? -25.484 6.035 -4.793 1 92.44 221 ASN A CA 1
ATOM 1814 C C . ASN A 1 221 ? -24.578 5.812 -6 1 92.44 221 ASN A C 1
ATOM 1816 O O . ASN A 1 221 ? -23.719 6.648 -6.301 1 92.44 221 ASN A O 1
ATOM 1820 N N . GLU A 1 222 ? -24.875 4.84 -6.746 1 88.31 222 GLU A N 1
ATOM 1821 C CA . GLU A 1 222 ? -24.031 4.434 -7.875 1 88.31 222 GLU A CA 1
ATOM 1822 C C . GLU A 1 222 ? -24.016 5.508 -8.961 1 88.31 222 GLU A C 1
ATOM 1824 O O . GLU A 1 222 ? -23.141 5.5 -9.828 1 88.31 222 GLU A O 1
ATOM 1829 N N . ASP A 1 223 ? -24.969 6.418 -8.914 1 89.12 223 ASP A N 1
ATOM 1830 C CA . ASP A 1 223 ? -25.016 7.488 -9.906 1 89.12 223 ASP A CA 1
ATOM 1831 C C . ASP A 1 223 ? -23.812 8.422 -9.766 1 89.12 223 ASP A C 1
ATOM 1833 O O . ASP A 1 223 ? -23.5 9.172 -10.695 1 89.12 223 ASP A O 1
ATOM 1837 N N . LEU A 1 224 ? -23.172 8.352 -8.617 1 88.12 224 LEU A N 1
ATOM 1838 C CA . LEU A 1 224 ? -22 9.18 -8.383 1 88.12 224 LEU A CA 1
ATOM 1839 C C . LEU A 1 224 ? -20.781 8.617 -9.109 1 88.12 224 LEU A C 1
ATOM 1841 O O . LEU A 1 224 ? -19.781 9.312 -9.289 1 88.12 224 LEU A O 1
ATOM 1845 N N . ILE A 1 225 ? -20.812 7.371 -9.438 1 85.38 225 ILE A N 1
ATOM 1846 C CA . ILE A 1 225 ? -19.703 6.734 -10.133 1 85.38 225 ILE A CA 1
ATOM 1847 C C . ILE A 1 225 ? -19.719 7.156 -11.602 1 85.38 225 ILE A C 1
ATOM 1849 O O . ILE A 1 225 ? -20.703 6.965 -12.305 1 85.38 225 ILE A O 1
ATOM 1853 N N . PRO A 1 226 ? -18.562 7.766 -11.953 1 78.12 226 PRO A N 1
ATOM 1854 C CA . PRO A 1 226 ? -18.516 8.164 -13.359 1 78.12 226 PRO A CA 1
ATOM 1855 C C . PRO A 1 226 ? -18.781 6.996 -14.312 1 78.12 226 PRO A C 1
ATOM 1857 O O . PRO A 1 226 ? -18.391 5.863 -14.031 1 78.12 226 PRO A O 1
ATOM 1860 N N . GLU A 1 227 ? -19.391 7.348 -15.422 1 78.19 227 GLU A N 1
ATOM 1861 C CA . GLU A 1 227 ? -19.859 6.359 -16.391 1 78.19 227 GLU A CA 1
ATOM 1862 C C . GLU A 1 227 ? -18.703 5.488 -16.891 1 78.19 227 GLU A C 1
ATOM 1864 O O . GLU A 1 227 ? -18.859 4.281 -17.062 1 78.19 227 GLU A O 1
ATOM 1869 N N . PHE A 1 228 ? -17.609 6.184 -16.984 1 68.44 228 PHE A N 1
ATOM 1870 C CA . PHE A 1 228 ? -16.469 5.457 -17.531 1 68.44 228 PHE A CA 1
ATOM 1871 C C . PHE A 1 228 ? -15.977 4.41 -16.547 1 68.44 228 PHE A C 1
ATOM 1873 O O . PHE A 1 228 ? -15.219 3.508 -16.906 1 68.44 228 PHE A O 1
ATOM 1880 N N . LEU A 1 229 ? -16.422 4.445 -15.289 1 72.06 229 LEU A N 1
ATOM 1881 C CA . LEU A 1 229 ? -16.016 3.488 -14.273 1 72.06 229 LEU A CA 1
ATOM 1882 C C . LEU A 1 229 ? -17.094 2.441 -14.031 1 72.06 229 LEU A C 1
ATOM 1884 O O . LEU A 1 229 ? -16.891 1.508 -13.25 1 72.06 229 LEU A O 1
ATOM 1888 N N . LYS A 1 230 ? -18.25 2.773 -14.656 1 65.5 230 LYS A N 1
ATOM 1889 C CA . LYS A 1 230 ? -19.359 1.847 -14.492 1 65.5 230 LYS A CA 1
ATOM 1890 C C . LYS A 1 230 ? -19.234 0.659 -15.438 1 65.5 230 LYS A C 1
ATOM 1892 O O . LYS A 1 230 ? -19.469 -0.485 -15.047 1 65.5 230 LYS A O 1
ATOM 1897 N N . MET B 1 1 ? 22.5 9.883 0.462 1 53.88 1 MET B N 1
ATOM 1898 C CA . MET B 1 1 ? 22.047 8.609 -0.087 1 53.88 1 MET B CA 1
ATOM 1899 C C . MET B 1 1 ? 20.531 8.609 -0.283 1 53.88 1 MET B C 1
ATOM 1901 O O . MET B 1 1 ? 19.797 9.148 0.542 1 53.88 1 MET B O 1
ATOM 1905 N N . ASP B 1 2 ? 20.016 8.219 -1.58 1 79.88 2 ASP B N 1
ATOM 1906 C CA . ASP B 1 2 ? 18.641 8.477 -2.002 1 79.88 2 ASP B CA 1
ATOM 1907 C C . ASP B 1 2 ? 17.672 7.469 -1.379 1 79.88 2 ASP B C 1
ATOM 1909 O O . ASP B 1 2 ? 16.531 7.332 -1.827 1 79.88 2 ASP B O 1
ATOM 1913 N N . PHE B 1 3 ? 18.391 6.488 -0.335 1 87.88 3 PHE B N 1
ATOM 1914 C CA . PHE B 1 3 ? 17.531 5.621 0.448 1 87.88 3 PHE B CA 1
ATOM 1915 C C . PHE B 1 3 ? 18.172 5.25 1.772 1 87.88 3 PHE B C 1
ATOM 1917 O O . PHE B 1 3 ? 19.391 5.422 1.942 1 87.88 3 PHE B O 1
ATOM 1924 N N . GLN B 1 4 ? 17.438 4.863 2.793 1 87.88 4 GLN B N 1
ATOM 1925 C CA . GLN B 1 4 ? 17.891 4.379 4.094 1 87.88 4 GLN B CA 1
ATOM 1926 C C . GLN B 1 4 ? 17.172 3.1 4.488 1 87.88 4 GLN B C 1
ATOM 1928 O O . GLN B 1 4 ? 15.992 2.924 4.164 1 87.88 4 GLN B O 1
ATOM 1933 N N . VAL B 1 5 ? 17.938 2.182 5.133 1 89.81 5 VAL B N 1
ATOM 1934 C CA . VAL B 1 5 ? 17.344 0.969 5.684 1 89.81 5 VAL B CA 1
ATOM 1935 C C . VAL B 1 5 ? 17.656 0.873 7.176 1 89.81 5 VAL B C 1
ATOM 1937 O O . VAL B 1 5 ? 18.812 1.05 7.59 1 89.81 5 VAL B O 1
ATOM 1940 N N . GLN B 1 6 ? 16.625 0.749 7.941 1 88 6 GLN B N 1
ATOM 1941 C CA . GLN B 1 6 ? 16.797 0.561 9.375 1 88 6 GLN B CA 1
ATOM 1942 C C . GLN B 1 6 ? 16.031 -0.672 9.859 1 88 6 GLN B C 1
ATOM 1944 O O . GLN B 1 6 ? 14.805 -0.679 9.883 1 88 6 GLN B O 1
ATOM 1949 N N . ASN B 1 7 ? 16.734 -1.692 10.297 1 89 7 ASN B N 1
ATOM 1950 C CA . ASN B 1 7 ? 16.188 -2.928 10.844 1 89 7 ASN B CA 1
ATOM 1951 C C . ASN B 1 7 ? 15.086 -3.496 9.953 1 89 7 ASN B C 1
ATOM 1953 O O . ASN B 1 7 ? 13.984 -3.775 10.422 1 89 7 ASN B O 1
ATOM 1957 N N . GLY B 1 8 ? 15.328 -3.539 8.672 1 92 8 GLY B N 1
ATOM 1958 C CA . GLY B 1 8 ? 14.461 -4.246 7.742 1 92 8 GLY B CA 1
ATOM 1959 C C . GLY B 1 8 ? 13.375 -3.365 7.145 1 92 8 GLY B C 1
ATOM 1960 O O . GLY B 1 8 ? 12.57 -3.826 6.336 1 92 8 GLY B O 1
ATOM 1961 N N . ILE B 1 9 ? 13.336 -2.119 7.531 1 93.25 9 ILE B N 1
ATOM 1962 C CA . ILE B 1 9 ? 12.391 -1.176 6.934 1 93.25 9 ILE B CA 1
ATOM 1963 C C . ILE B 1 9 ? 13.156 -0.116 6.145 1 93.25 9 ILE B C 1
ATOM 1965 O O . ILE B 1 9 ? 14.156 0.426 6.625 1 93.25 9 ILE B O 1
ATOM 1969 N N . TYR B 1 10 ? 12.711 0.125 4.93 1 92.31 10 TYR B N 1
ATOM 1970 C CA . TYR B 1 10 ? 13.438 1.012 4.027 1 92.31 10 TYR B CA 1
ATOM 1971 C C . TYR B 1 10 ? 12.68 2.316 3.816 1 92.31 10 TYR B C 1
ATOM 1973 O O . TYR B 1 10 ? 11.445 2.338 3.857 1 92.31 10 TYR B O 1
ATOM 1981 N N . ASN B 1 11 ? 13.43 3.357 3.615 1 93.31 11 ASN B N 1
ATOM 1982 C CA . ASN B 1 11 ? 12.945 4.656 3.164 1 93.31 11 ASN B CA 1
ATOM 1983 C C . ASN B 1 11 ? 13.641 5.102 1.883 1 93.31 11 ASN B C 1
ATOM 1985 O O . ASN B 1 11 ? 14.859 4.945 1.746 1 93.31 11 ASN B O 1
ATOM 1989 N N . LEU B 1 12 ? 12.828 5.609 1 1 94.56 12 LEU B N 1
ATOM 1990 C CA . LEU B 1 12 ? 13.367 6.105 -0.261 1 94.56 12 LEU B CA 1
ATOM 1991 C C . LEU B 1 12 ? 13.305 7.629 -0.317 1 94.56 12 LEU B C 1
ATOM 1993 O O . LEU B 1 12 ? 12.344 8.234 0.159 1 94.56 12 LEU B O 1
ATOM 1997 N N . GLY B 1 13 ? 14.359 8.211 -0.895 1 93.62 13 GLY B N 1
ATOM 1998 C CA . GLY B 1 13 ? 14.266 9.625 -1.217 1 93.62 13 GLY B CA 1
ATOM 1999 C C . GLY B 1 13 ? 13.297 9.922 -2.342 1 93.62 13 GLY B C 1
ATOM 2000 O O . GLY B 1 13 ? 12.703 9 -2.912 1 93.62 13 GLY B O 1
ATOM 2001 N N . PHE B 1 14 ? 13.133 11.18 -2.721 1 94 14 PHE B N 1
ATOM 2002 C CA . PHE B 1 14 ? 12.117 11.617 -3.668 1 94 14 PHE B CA 1
ATOM 2003 C C . PHE B 1 14 ? 12.336 10.977 -5.035 1 94 14 PHE B C 1
ATOM 2005 O O . PHE B 1 14 ? 11.391 10.492 -5.656 1 94 14 PHE B O 1
ATOM 2012 N N . LYS B 1 15 ? 13.586 10.961 -5.488 1 91.69 15 LYS B N 1
ATOM 2013 C CA . LYS B 1 15 ? 13.883 10.43 -6.816 1 91.69 15 LYS B CA 1
ATOM 2014 C C . LYS B 1 15 ? 13.547 8.945 -6.906 1 91.69 15 LYS B C 1
ATOM 2016 O O . LYS B 1 15 ? 12.875 8.508 -7.84 1 91.69 15 LYS B O 1
ATOM 2021 N N . LEU B 1 16 ? 13.953 8.164 -5.926 1 93.69 16 LEU B N 1
ATOM 2022 C CA . LEU B 1 16 ? 13.711 6.727 -5.93 1 93.69 16 LEU B CA 1
ATOM 2023 C C . LEU B 1 16 ? 12.25 6.422 -5.652 1 93.69 16 LEU B C 1
ATOM 2025 O O . LEU B 1 16 ? 11.703 5.449 -6.18 1 93.69 16 LEU B O 1
ATOM 2029 N N . SER B 1 17 ? 11.594 7.305 -4.844 1 95.5 17 SER B N 1
ATOM 2030 C CA . SER B 1 17 ? 10.164 7.156 -4.617 1 95.5 17 SER B CA 1
ATOM 2031 C C . SER B 1 17 ? 9.375 7.301 -5.914 1 95.5 17 SER B C 1
ATOM 2033 O O . SER B 1 17 ? 8.477 6.508 -6.191 1 95.5 17 SER B O 1
ATOM 2035 N N . LYS B 1 18 ? 9.742 8.289 -6.625 1 93.88 18 LYS B N 1
ATOM 2036 C CA . LYS B 1 18 ? 9.078 8.531 -7.902 1 93.88 18 LYS B CA 1
ATOM 2037 C C . LYS B 1 18 ? 9.32 7.383 -8.875 1 93.88 18 LYS B C 1
ATOM 2039 O O . LYS B 1 18 ? 8.398 6.938 -9.562 1 93.88 18 LYS B O 1
ATOM 2044 N N . LEU B 1 19 ? 10.539 6.898 -8.938 1 94.5 19 LEU B N 1
ATOM 2045 C CA . LEU B 1 19 ? 10.859 5.77 -9.805 1 94.5 19 LEU B CA 1
ATOM 2046 C C . LEU B 1 19 ? 10.055 4.535 -9.414 1 94.5 19 LEU B C 1
ATOM 2048 O O . LEU B 1 19 ? 9.469 3.871 -10.273 1 94.5 19 LEU B O 1
ATOM 2052 N N . GLU B 1 20 ? 10.031 4.266 -8.125 1 95.88 20 GLU B N 1
ATOM 2053 C CA . GLU B 1 20 ? 9.258 3.133 -7.621 1 95.88 20 GLU B CA 1
ATOM 2054 C C . GLU B 1 20 ? 7.801 3.219 -8.062 1 95.88 20 GLU B C 1
ATOM 2056 O O . GLU B 1 20 ? 7.246 2.25 -8.578 1 95.88 20 GLU B O 1
ATOM 2061 N N . LYS B 1 21 ? 7.223 4.352 -7.855 1 95.81 21 LYS B N 1
ATOM 2062 C CA . LYS B 1 21 ? 5.82 4.57 -8.211 1 95.81 21 LYS B CA 1
ATOM 2063 C C . LYS B 1 21 ? 5.586 4.344 -9.695 1 95.81 21 LYS B C 1
ATOM 2065 O O . LYS B 1 21 ? 4.633 3.664 -10.086 1 95.81 21 LYS B O 1
ATOM 2070 N N . ILE B 1 22 ? 6.438 4.875 -10.531 1 94.75 22 ILE B N 1
ATOM 2071 C CA . ILE B 1 22 ? 6.293 4.785 -11.977 1 94.75 22 ILE B CA 1
ATOM 2072 C C . ILE B 1 22 ? 6.375 3.322 -12.414 1 94.75 22 ILE B C 1
ATOM 2074 O O . ILE B 1 22 ? 5.57 2.867 -13.234 1 94.75 22 ILE B O 1
ATOM 2078 N N . LEU B 1 23 ? 7.367 2.59 -11.859 1 95.88 23 LEU B N 1
ATOM 2079 C CA . LEU B 1 23 ? 7.539 1.188 -12.227 1 95.88 23 LEU B CA 1
ATOM 2080 C C . LEU B 1 23 ? 6.309 0.37 -11.844 1 95.88 23 LEU B C 1
ATOM 2082 O O . LEU B 1 23 ? 5.828 -0.444 -12.633 1 95.88 23 LEU B O 1
ATOM 2086 N N . LEU B 1 24 ? 5.785 0.597 -10.656 1 97.19 24 LEU B N 1
ATOM 2087 C CA . LEU B 1 24 ? 4.602 -0.114 -10.188 1 97.19 24 LEU B CA 1
ATOM 2088 C C . LEU B 1 24 ? 3.387 0.227 -11.047 1 97.19 24 LEU B C 1
ATOM 2090 O O . LEU B 1 24 ? 2.619 -0.661 -11.422 1 97.19 24 LEU B O 1
ATOM 2094 N N . ASP B 1 25 ? 3.23 1.504 -11.391 1 96.12 25 ASP B N 1
ATOM 2095 C CA . ASP B 1 25 ? 2.1 1.954 -12.195 1 96.12 25 ASP B CA 1
ATOM 2096 C C . ASP B 1 25 ? 2.17 1.385 -13.609 1 96.12 25 ASP B C 1
ATOM 2098 O O . ASP B 1 25 ? 1.161 0.931 -14.156 1 96.12 25 ASP B O 1
ATOM 2102 N N . GLU B 1 26 ? 3.332 1.428 -14.172 1 95.19 26 GLU B N 1
ATOM 2103 C CA . GLU B 1 26 ? 3.496 0.938 -15.539 1 95.19 26 GLU B CA 1
ATOM 2104 C C . GLU B 1 26 ? 3.225 -0.562 -15.625 1 95.19 26 GLU B C 1
ATOM 2106 O O . GLU B 1 26 ? 2.57 -1.027 -16.562 1 95.19 26 GLU B O 1
ATOM 2111 N N . PHE B 1 27 ? 3.742 -1.282 -14.672 1 98.12 27 PHE B N 1
ATOM 2112 C CA . PHE B 1 27 ? 3.508 -2.721 -14.688 1 98.12 27 PHE B CA 1
ATOM 2113 C C . PHE B 1 27 ? 2.027 -3.029 -14.508 1 98.12 27 PHE B C 1
ATOM 2115 O O . PHE B 1 27 ? 1.487 -3.918 -15.172 1 98.12 27 PHE B O 1
ATOM 2122 N N . SER B 1 28 ? 1.372 -2.33 -13.609 1 98.19 28 SER B N 1
ATOM 2123 C CA . SER B 1 28 ? -0.064 -2.49 -13.406 1 98.19 28 SER B CA 1
ATOM 2124 C C . SER B 1 28 ? -0.833 -2.281 -14.703 1 98.19 28 SER B C 1
ATOM 2126 O O . SER B 1 28 ? -1.707 -3.08 -15.047 1 98.19 28 SER B O 1
ATOM 2128 N N . LYS B 1 29 ? -0.478 -1.237 -15.375 1 97.25 29 LYS B N 1
ATOM 2129 C CA . LYS B 1 29 ? -1.147 -0.923 -16.641 1 97.25 29 LYS B CA 1
ATOM 2130 C C . LYS B 1 29 ? -0.945 -2.037 -17.656 1 97.25 29 LYS B C 1
ATOM 2132 O O . LYS B 1 29 ? -1.877 -2.402 -18.375 1 97.25 29 LYS B O 1
ATOM 2137 N N . LYS B 1 30 ? 0.22 -2.566 -17.734 1 98.12 30 LYS B N 1
ATOM 2138 C CA . LYS B 1 30 ? 0.516 -3.648 -18.672 1 98.12 30 LYS B CA 1
ATOM 2139 C C . LYS B 1 30 ? -0.334 -4.879 -18.375 1 98.12 30 LYS B C 1
ATOM 2141 O O . LYS B 1 30 ? -0.818 -5.543 -19.281 1 98.12 30 LYS B O 1
ATOM 2146 N N . LEU B 1 31 ? -0.466 -5.172 -17.062 1 98.75 31 LEU B N 1
ATOM 2147 C CA . LEU B 1 31 ? -1.306 -6.305 -16.688 1 98.75 31 LEU B CA 1
ATOM 2148 C C . LEU B 1 31 ? -2.76 -6.055 -17.062 1 98.75 31 LEU B C 1
ATOM 2150 O O . LEU B 1 31 ? -3.436 -6.949 -17.578 1 98.75 31 LEU B O 1
ATOM 2154 N N . GLU B 1 32 ? -3.227 -4.852 -16.844 1 97.94 32 GLU B N 1
ATOM 2155 C CA . GLU B 1 32 ? -4.602 -4.508 -17.188 1 97.94 32 GLU B CA 1
ATOM 2156 C C . GLU B 1 32 ? -4.828 -4.629 -18.703 1 97.94 32 GLU B C 1
ATOM 2158 O O . GLU B 1 32 ? -5.867 -5.129 -19.141 1 97.94 32 GLU B O 1
ATOM 2163 N N . ASP B 1 33 ? -3.867 -4.176 -19.469 1 98.06 33 ASP B N 1
ATOM 2164 C CA . ASP B 1 33 ? -3.947 -4.273 -20.922 1 98.06 33 ASP B CA 1
ATOM 2165 C C . ASP B 1 33 ? -4.02 -5.73 -21.359 1 98.06 33 ASP B C 1
ATOM 2167 O O . ASP B 1 33 ? -4.531 -6.027 -22.453 1 98.06 33 ASP B O 1
ATOM 2171 N N . LYS B 1 34 ? -3.508 -6.629 -20.547 1 98.06 34 LYS B N 1
ATOM 2172 C CA . LYS B 1 34 ? -3.492 -8.047 -20.891 1 98.06 34 LYS B CA 1
ATOM 2173 C C . LYS B 1 34 ? -4.688 -8.773 -20.266 1 98.06 34 LYS B C 1
ATOM 2175 O O . LYS B 1 34 ? -4.727 -10 -20.25 1 98.06 34 LYS B O 1
ATOM 2180 N N . GLY B 1 35 ? -5.555 -7.992 -19.641 1 97.56 35 GLY B N 1
ATOM 2181 C CA . GLY B 1 35 ? -6.824 -8.562 -19.203 1 97.56 35 GLY B CA 1
ATOM 2182 C C . GLY B 1 35 ? -6.824 -8.969 -17.734 1 97.56 35 GLY B C 1
ATOM 2183 O O . GLY B 1 35 ? -7.746 -9.648 -17.281 1 97.56 35 GLY B O 1
ATOM 2184 N N . PHE B 1 36 ? -5.812 -8.602 -16.969 1 98.69 36 PHE B N 1
ATOM 2185 C CA . PHE B 1 36 ? -5.832 -8.867 -15.539 1 98.69 36 PHE B CA 1
ATOM 2186 C C . PHE B 1 36 ? -6.812 -7.938 -14.828 1 98.69 36 PHE B C 1
ATOM 2188 O O . PHE B 1 36 ? -6.883 -6.746 -15.141 1 98.69 36 PHE B O 1
ATOM 2195 N N . ASN B 1 37 ? -7.562 -8.508 -13.891 1 97.19 37 ASN B N 1
ATOM 2196 C CA . ASN B 1 37 ? -8.453 -7.73 -13.031 1 97.19 37 ASN B CA 1
ATOM 2197 C C . ASN B 1 37 ? -7.75 -7.293 -11.75 1 97.19 37 ASN B C 1
ATOM 2199 O O . ASN B 1 37 ? -7.125 -8.109 -11.07 1 97.19 37 ASN B O 1
ATOM 2203 N N . TYR B 1 38 ? -7.828 -6.027 -11.508 1 97.75 38 TYR B N 1
ATOM 2204 C CA . TYR B 1 38 ? -7.262 -5.527 -10.266 1 97.75 38 TYR B CA 1
ATOM 2205 C C . TYR B 1 38 ? -8.148 -5.883 -9.078 1 97.75 38 TYR B C 1
ATOM 2207 O O . TYR B 1 38 ? -9.375 -5.734 -9.148 1 97.75 38 TYR B O 1
ATOM 2215 N N . LEU B 1 39 ? -7.598 -6.43 -8.055 1 97.44 39 LEU B N 1
ATOM 2216 C CA . LEU B 1 39 ? -8.273 -6.684 -6.785 1 97.44 39 LEU B CA 1
ATOM 2217 C C . LEU B 1 39 ? -7.527 -6.031 -5.629 1 97.44 39 LEU B C 1
ATOM 2219 O O . LEU B 1 39 ? -6.34 -6.285 -5.43 1 97.44 39 LEU B O 1
ATOM 2223 N N . SER B 1 40 ? -8.188 -5.137 -4.953 1 96.31 40 SER B N 1
ATOM 2224 C CA . SER B 1 40 ? -7.617 -4.535 -3.752 1 96.31 40 SER B CA 1
ATOM 2225 C C . SER B 1 40 ? -7.562 -5.539 -2.604 1 96.31 40 SER B C 1
ATOM 2227 O O . SER B 1 40 ? -8.602 -6.035 -2.156 1 96.31 40 SER B O 1
ATOM 2229 N N . ILE B 1 41 ? -6.395 -5.836 -2.15 1 94.56 41 ILE B N 1
ATOM 2230 C CA . ILE B 1 41 ? -6.195 -6.836 -1.105 1 94.56 41 ILE B CA 1
ATOM 2231 C C . ILE B 1 41 ? -5.613 -6.168 0.139 1 94.56 41 ILE B C 1
ATOM 2233 O O . ILE B 1 41 ? -4.637 -5.418 0.05 1 94.56 41 ILE B O 1
ATOM 2237 N N . PRO B 1 42 ? -6.207 -6.445 1.266 1 94.19 42 PRO B N 1
ATOM 2238 C CA . PRO B 1 42 ? -5.637 -5.895 2.498 1 94.19 42 PRO B CA 1
ATOM 2239 C C . PRO B 1 42 ? -4.281 -6.5 2.846 1 94.19 42 PRO B C 1
ATOM 2241 O O . PRO B 1 42 ? -3.924 -7.562 2.326 1 94.19 42 PRO B O 1
ATOM 2244 N N . THR B 1 43 ? -3.57 -5.785 3.709 1 95.88 43 THR B N 1
ATOM 2245 C CA . THR B 1 43 ? -2.311 -6.285 4.242 1 95.88 43 THR B CA 1
ATOM 2246 C C . THR B 1 43 ? -2.559 -7.371 5.285 1 95.88 43 THR B C 1
ATOM 2248 O O . THR B 1 43 ? -1.796 -8.336 5.379 1 95.88 43 THR B O 1
ATOM 2251 N N . GLY B 1 44 ? -3.613 -7.23 6.035 1 95.38 44 GLY B N 1
ATOM 2252 C CA . GLY B 1 44 ? -3.98 -8.211 7.043 1 95.38 44 GLY B CA 1
ATOM 2253 C C . GLY B 1 44 ? -4.754 -9.391 6.473 1 95.38 44 GLY B C 1
ATOM 2254 O O . GLY B 1 44 ? -5.637 -9.211 5.633 1 95.38 44 GLY B O 1
ATOM 2255 N N . ILE B 1 45 ? -4.414 -10.562 6.941 1 94.94 45 ILE B N 1
ATOM 2256 C CA . ILE B 1 45 ? -5.152 -11.773 6.617 1 94.94 45 ILE B CA 1
ATOM 2257 C C . ILE B 1 45 ? -5.523 -12.508 7.906 1 94.94 45 ILE B C 1
ATOM 2259 O O . ILE B 1 45 ? -4.922 -12.273 8.953 1 94.94 45 ILE B O 1
ATOM 2263 N N . THR B 1 46 ? -6.48 -13.383 7.855 1 94.25 46 THR B N 1
ATOM 2264 C CA . THR B 1 46 ? -6.867 -14.148 9.039 1 94.25 46 THR B CA 1
ATOM 2265 C C . THR B 1 46 ? -5.844 -15.234 9.344 1 94.25 46 THR B C 1
ATOM 2267 O O . THR B 1 46 ? -5.156 -15.719 8.438 1 94.25 46 THR B O 1
ATOM 2270 N N . TRP B 1 47 ? -5.816 -15.609 10.586 1 93.31 47 TRP B N 1
ATOM 2271 C CA . TRP B 1 47 ? -4.961 -16.734 10.961 1 93.31 47 TRP B CA 1
ATOM 2272 C C . TRP B 1 47 ? -5.387 -18.016 10.25 1 93.31 47 TRP B C 1
ATOM 2274 O O . TRP B 1 47 ? -4.551 -18.844 9.898 1 93.31 47 TRP B O 1
ATOM 2284 N N . GLU B 1 48 ? -6.668 -18.141 10.008 1 93.06 48 GLU B N 1
ATOM 2285 C CA . GLU B 1 48 ? -7.184 -19.266 9.25 1 93.06 48 GLU B CA 1
ATOM 2286 C C . GLU B 1 48 ? -6.57 -19.328 7.852 1 93.06 48 GLU B C 1
ATOM 2288 O O . GLU B 1 48 ? -6.188 -20.391 7.375 1 93.06 48 GLU B O 1
ATOM 2293 N N . THR B 1 49 ? -6.492 -18.188 7.262 1 93.81 49 THR B N 1
ATOM 2294 C CA . THR B 1 49 ? -5.914 -18.094 5.926 1 93.81 49 THR B CA 1
ATOM 2295 C C . THR B 1 49 ? -4.457 -18.547 5.934 1 93.81 49 THR B C 1
ATOM 2297 O O . THR B 1 49 ? -4.031 -19.297 5.055 1 93.81 49 THR B O 1
ATOM 2300 N N . LEU B 1 50 ? -3.736 -18.094 6.926 1 92.69 50 LEU B N 1
ATOM 2301 C CA . LEU B 1 50 ? -2.336 -18.484 7.043 1 92.69 50 LEU B CA 1
ATOM 2302 C C . LEU B 1 50 ? -2.197 -20 7.18 1 92.69 50 LEU B C 1
ATOM 2304 O O . LEU B 1 50 ? -1.342 -20.609 6.535 1 92.69 50 LEU B O 1
ATOM 2308 N N . LEU B 1 51 ? -3.045 -20.562 7.969 1 89.88 51 LEU B N 1
ATOM 2309 C CA . LEU B 1 51 ? -3.014 -22 8.203 1 89.88 51 LEU B CA 1
ATOM 2310 C C . LEU B 1 51 ? -3.395 -22.766 6.938 1 89.88 51 LEU B C 1
ATOM 2312 O O . LEU B 1 51 ? -2.764 -23.781 6.605 1 89.88 51 LEU B O 1
ATOM 2316 N N . MET B 1 52 ? -4.344 -22.266 6.262 1 91.31 52 MET B N 1
ATOM 2317 C CA . MET B 1 52 ? -4.844 -22.938 5.074 1 91.31 52 MET B CA 1
ATOM 2318 C C . MET B 1 52 ? -3.838 -22.859 3.93 1 91.31 52 MET B C 1
ATOM 2320 O O . MET B 1 52 ? -3.752 -23.766 3.104 1 91.31 52 MET B O 1
ATOM 2324 N N . GLN B 1 53 ? -3.193 -21.828 3.824 1 84.31 53 GLN B N 1
ATOM 2325 C CA . GLN B 1 53 ? -2.207 -21.672 2.758 1 84.31 53 GLN B CA 1
ATOM 2326 C C . GLN B 1 53 ? -1.058 -22.672 2.928 1 84.31 53 GLN B C 1
ATOM 2328 O O . GLN B 1 53 ? -0.55 -23.219 1.946 1 84.31 53 GLN B O 1
ATOM 2333 N N . GLY B 1 54 ? -0.73 -22.969 4.207 1 71.12 54 GLY B N 1
ATOM 2334 C CA . GLY B 1 54 ? 0.226 -24.016 4.504 1 71.12 54 GLY B CA 1
ATOM 2335 C C . GLY B 1 54 ? 1.658 -23.625 4.191 1 71.12 54 GLY B C 1
ATOM 2336 O O . GLY B 1 54 ? 2.582 -24.422 4.398 1 71.12 54 GLY B O 1
ATOM 2337 N N . VAL B 1 55 ? 1.926 -22.672 3.49 1 57.59 55 VAL B N 1
ATOM 2338 C CA . VAL B 1 55 ? 3.271 -22.375 3.004 1 57.59 55 VAL B CA 1
ATOM 2339 C C . VAL B 1 55 ? 4.07 -21.656 4.09 1 57.59 55 VAL B C 1
ATOM 2341 O O . VAL B 1 55 ? 5.219 -22.016 4.359 1 57.59 55 VAL B O 1
ATOM 2344 N N . VAL B 1 56 ? 3.539 -20.547 4.566 1 58 56 VAL B N 1
ATOM 2345 C CA . VAL B 1 56 ? 4.305 -19.703 5.48 1 58 56 VAL B CA 1
ATOM 2346 C C . VAL B 1 56 ? 4.02 -20.109 6.922 1 58 56 VAL B C 1
ATOM 2348 O O . VAL B 1 56 ? 2.861 -20.188 7.336 1 58 56 VAL B O 1
ATOM 2351 N N . GLY B 1 57 ? 5.062 -20.641 7.508 1 61.97 57 GLY B N 1
ATOM 2352 C CA . GLY B 1 57 ? 4.898 -21 8.914 1 61.97 57 GLY B CA 1
ATOM 2353 C C . GLY B 1 57 ? 4.617 -19.797 9.797 1 61.97 57 GLY B C 1
ATOM 2354 O O . GLY B 1 57 ? 4.848 -18.656 9.391 1 61.97 57 GLY B O 1
ATOM 2355 N N . VAL B 1 58 ? 3.971 -19.969 10.891 1 64.44 58 VAL B N 1
ATOM 2356 C CA . VAL B 1 58 ? 3.643 -18.984 11.922 1 64.44 58 VAL B CA 1
ATOM 2357 C C . VAL B 1 58 ? 4.895 -18.203 12.312 1 64.44 58 VAL B C 1
ATOM 2359 O O . VAL B 1 58 ? 4.828 -17 12.555 1 64.44 58 VAL B O 1
ATOM 2362 N N . ASN B 1 59 ? 5.988 -18.781 12.047 1 71.06 59 ASN B N 1
ATOM 2363 C CA . ASN B 1 59 ? 7.219 -18.156 12.516 1 71.06 59 ASN B CA 1
ATOM 2364 C C . ASN B 1 59 ? 7.68 -17.062 11.57 1 71.06 59 ASN B C 1
ATOM 2366 O O . ASN B 1 59 ? 8.422 -16.156 11.969 1 71.06 59 ASN B O 1
ATOM 2370 N N . GLY B 1 60 ? 7.199 -17.094 10.445 1 82.44 60 GLY B N 1
ATOM 2371 C CA . GLY B 1 60 ? 7.602 -16.094 9.461 1 82.44 60 GLY B CA 1
ATOM 2372 C C . GLY B 1 60 ? 6.582 -14.984 9.289 1 82.44 60 GLY B C 1
ATOM 2373 O O . GLY B 1 60 ? 6.672 -14.188 8.352 1 82.44 60 GLY B O 1
ATOM 2374 N N . THR B 1 61 ? 5.672 -14.961 10.297 1 90.81 61 THR B N 1
ATOM 2375 C CA . THR B 1 61 ? 4.543 -14.047 10.148 1 90.81 61 THR B CA 1
ATOM 2376 C C . THR B 1 61 ? 4.484 -13.062 11.312 1 90.81 61 THR B C 1
ATOM 2378 O O . THR B 1 61 ? 4.789 -13.422 12.453 1 90.81 61 THR B O 1
ATOM 2381 N N . HIS B 1 62 ? 4.133 -11.844 11.07 1 93.81 62 HIS B N 1
ATOM 2382 C CA . HIS B 1 62 ? 3.955 -10.852 12.117 1 93.81 62 HIS B CA 1
ATOM 2383 C C . HIS B 1 62 ? 2.512 -10.812 12.609 1 93.81 62 HIS B C 1
ATOM 2385 O O . HIS B 1 62 ? 1.578 -10.875 11.805 1 93.81 62 HIS B O 1
ATOM 2391 N N . TYR B 1 63 ? 2.402 -10.648 13.828 1 92.94 63 TYR B N 1
ATOM 2392 C CA . TYR B 1 63 ? 1.131 -10.656 14.539 1 92.94 63 TYR B CA 1
ATOM 2393 C C . TYR B 1 63 ? 0.469 -9.281 14.5 1 92.94 63 TYR B C 1
ATOM 2395 O O . TYR B 1 63 ? 1.14 -8.258 14.648 1 92.94 63 TYR B O 1
ATOM 2403 N N . ILE B 1 64 ? -0.868 -9.219 14.18 1 94.19 64 ILE B N 1
ATOM 2404 C CA . ILE B 1 64 ? -1.638 -8 14.383 1 94.19 64 ILE B CA 1
ATOM 2405 C C . ILE B 1 64 ? -2.463 -8.125 15.664 1 94.19 64 ILE B C 1
ATOM 2407 O O . ILE B 1 64 ? -2.301 -7.328 16.594 1 94.19 64 ILE B O 1
ATOM 2411 N N . ASP B 1 65 ? -3.334 -9.164 15.711 1 93.56 65 ASP B N 1
ATOM 2412 C CA . ASP B 1 65 ? -4.156 -9.477 16.875 1 93.56 65 ASP B CA 1
ATOM 2413 C C . ASP B 1 65 ? -4.645 -10.922 16.828 1 93.56 65 ASP B C 1
ATOM 2415 O O . ASP B 1 65 ? -4.098 -11.742 16.094 1 93.56 65 ASP B O 1
ATOM 2419 N N . ASN B 1 66 ? -5.699 -11.258 17.594 1 93.19 66 ASN B N 1
ATOM 2420 C CA . ASN B 1 66 ? -6.141 -12.641 17.703 1 93.19 66 ASN B CA 1
ATOM 2421 C C . ASN B 1 66 ? -6.824 -13.117 16.438 1 93.19 66 ASN B C 1
ATOM 2423 O O . ASN B 1 66 ? -6.949 -14.32 16.203 1 93.19 66 ASN B O 1
ATOM 2427 N N . SER B 1 67 ? -7.199 -12.172 15.578 1 93.38 67 SER B N 1
ATOM 2428 C CA . SER B 1 67 ? -7.965 -12.547 14.391 1 93.38 67 SER B CA 1
ATOM 2429 C C . SER B 1 67 ? -7.109 -12.453 13.133 1 93.38 67 SER B C 1
ATOM 2431 O O . SER B 1 67 ? -7.359 -13.164 12.156 1 93.38 67 SER B O 1
ATOM 2433 N N . HIS B 1 68 ? -6.051 -11.57 13.25 1 94.75 68 HIS B N 1
ATOM 2434 C CA . HIS B 1 68 ? -5.363 -11.281 11.992 1 94.75 68 HIS B CA 1
ATOM 2435 C C . HIS B 1 68 ? -3.852 -11.242 12.188 1 94.75 68 HIS B C 1
ATOM 2437 O O . HIS B 1 68 ? -3.369 -10.969 13.289 1 94.75 68 HIS B O 1
ATOM 2443 N N . CYS B 1 69 ? -3.139 -11.508 11.148 1 95.44 69 CYS B N 1
ATOM 2444 C CA . CYS B 1 69 ? -1.698 -11.328 11.016 1 95.44 69 CYS B CA 1
ATOM 2445 C C . CYS B 1 69 ? -1.356 -10.609 9.719 1 95.44 69 CYS B C 1
ATOM 2447 O O . CYS B 1 69 ? -2.238 -10.344 8.898 1 95.44 69 CYS B O 1
ATOM 2449 N N . LEU B 1 70 ? -0.107 -10.203 9.578 1 96 70 LEU B N 1
ATOM 2450 C CA . LEU B 1 70 ? 0.336 -9.5 8.375 1 96 70 LEU B CA 1
ATOM 2451 C C . LEU B 1 70 ? 0.738 -10.492 7.289 1 96 70 LEU B C 1
ATOM 2453 O O . LEU B 1 70 ? 1.536 -11.398 7.535 1 96 70 LEU B O 1
ATOM 2457 N N . GLY B 1 71 ? 0.234 -10.312 6.105 1 95 71 GLY B N 1
ATOM 2458 C CA . GLY B 1 71 ? 0.482 -11.234 5.008 1 95 71 GLY B CA 1
ATOM 2459 C C . GLY B 1 71 ? 1.814 -11 4.32 1 95 71 GLY B C 1
ATOM 2460 O O . GLY B 1 71 ? 2.289 -9.859 4.246 1 95 71 GLY B O 1
ATOM 2461 N N . GLY B 1 72 ? 2.32 -12.062 3.707 1 93.81 72 GLY B N 1
ATOM 2462 C CA . GLY B 1 72 ? 3.596 -11.977 3.014 1 93.81 72 GLY B CA 1
ATOM 2463 C C . GLY B 1 72 ? 3.451 -11.875 1.506 1 93.81 72 GLY B C 1
ATOM 2464 O O . GLY B 1 72 ? 4.445 -11.742 0.79 1 93.81 72 GLY B O 1
ATOM 2465 N N . SER B 1 73 ? 2.234 -12.008 1.039 1 94.06 73 SER B N 1
ATOM 2466 C CA . SER B 1 73 ? 1.892 -11.93 -0.378 1 94.06 73 SER B CA 1
ATOM 2467 C C . SER B 1 73 ? 0.396 -11.703 -0.574 1 94.06 73 SER B C 1
ATOM 2469 O O . SER B 1 73 ? -0.419 -12.195 0.209 1 94.06 73 SER B O 1
ATOM 2471 N N . ALA B 1 74 ? 0.087 -11 -1.644 1 96.62 74 ALA B N 1
ATOM 2472 C CA . ALA B 1 74 ? -1.328 -10.82 -1.955 1 96.62 74 ALA B CA 1
ATOM 2473 C C . ALA B 1 74 ? -1.992 -12.148 -2.283 1 96.62 74 ALA B C 1
ATOM 2475 O O . ALA B 1 74 ? -3.221 -12.266 -2.25 1 96.62 74 ALA B O 1
ATOM 2476 N N . GLU B 1 75 ? -1.219 -13.164 -2.617 1 96.12 75 GLU B N 1
ATOM 2477 C CA . GLU B 1 75 ? -1.718 -14.508 -2.883 1 96.12 75 GLU B CA 1
ATOM 2478 C C . GLU B 1 75 ? -2.633 -14.984 -1.76 1 96.12 75 GLU B C 1
ATOM 2480 O O . GLU B 1 75 ? -3.717 -15.516 -2.018 1 96.12 75 GLU B O 1
ATOM 2485 N N . GLN B 1 76 ? -2.211 -14.773 -0.545 1 94.44 76 GLN B N 1
ATOM 2486 C CA . GLN B 1 76 ? -2.982 -15.195 0.619 1 94.44 76 GLN B CA 1
ATOM 2487 C C . GLN B 1 76 ? -4.324 -14.469 0.687 1 94.44 76 GLN B C 1
ATOM 2489 O O . GLN B 1 76 ? -5.355 -15.094 0.939 1 94.44 76 GLN B O 1
ATOM 2494 N N . GLY B 1 77 ? -4.258 -13.188 0.436 1 95 77 GLY B N 1
ATOM 2495 C CA . GLY B 1 77 ? -5.477 -12.391 0.459 1 95 77 GLY B CA 1
ATOM 2496 C C . GLY B 1 77 ? -6.449 -12.758 -0.648 1 95 77 GLY B C 1
ATOM 2497 O O . GLY B 1 77 ? -7.664 -12.734 -0.448 1 95 77 GLY B O 1
ATOM 2498 N N . ILE B 1 78 ? -5.941 -13.031 -1.821 1 96.75 78 ILE B N 1
ATOM 2499 C CA . ILE B 1 78 ? -6.777 -13.438 -2.945 1 96.75 78 ILE B CA 1
ATOM 2500 C C . ILE B 1 78 ? -7.488 -14.75 -2.617 1 96.75 78 ILE B C 1
ATOM 2502 O O . ILE B 1 78 ? -8.703 -14.875 -2.803 1 96.75 78 ILE B O 1
ATOM 2506 N N . LEU B 1 79 ? -6.707 -15.711 -2.09 1 96.06 79 LEU B N 1
ATOM 2507 C CA . LEU B 1 79 ? -7.293 -16.984 -1.71 1 96.06 79 LEU B CA 1
ATOM 2508 C C . LEU B 1 79 ? -8.336 -16.812 -0.615 1 96.06 79 LEU B C 1
ATOM 2510 O O . LEU B 1 79 ? -9.398 -17.422 -0.657 1 96.06 79 LEU B O 1
ATOM 2514 N N . GLN B 1 80 ? -8.039 -15.984 0.313 1 95 80 GLN B N 1
ATOM 2515 C CA . GLN B 1 80 ? -8.992 -15.672 1.374 1 95 80 GLN B CA 1
ATOM 2516 C C . GLN B 1 80 ? -10.289 -15.102 0.802 1 95 80 GLN B C 1
ATOM 2518 O O . GLN B 1 80 ? -11.383 -15.508 1.208 1 95 80 GLN B O 1
ATOM 2523 N N . PHE B 1 81 ? -10.242 -14.211 -0.143 1 95.81 81 PHE B N 1
ATOM 2524 C CA . PHE B 1 81 ? -11.383 -13.539 -0.738 1 95.81 81 PHE B CA 1
ATOM 2525 C C . PHE B 1 81 ? -12.289 -14.531 -1.461 1 95.81 81 PHE B C 1
ATOM 2527 O O . PHE B 1 81 ? -13.516 -14.422 -1.41 1 95.81 81 PHE B O 1
ATOM 2534 N N . PHE B 1 82 ? -11.734 -15.539 -2.062 1 96.75 82 PHE B N 1
ATOM 2535 C CA . PHE B 1 82 ? -12.5 -16.453 -2.896 1 96.75 82 PHE B CA 1
ATOM 2536 C C . PHE B 1 82 ? -12.797 -17.75 -2.141 1 96.75 82 PHE B C 1
ATOM 2538 O O . PHE B 1 82 ? -13.352 -18.688 -2.709 1 96.75 82 PHE B O 1
ATOM 2545 N N . SER B 1 83 ? -12.406 -17.828 -0.858 1 96.12 83 SER B N 1
ATOM 2546 C CA . SER B 1 83 ? -12.625 -19.047 -0.071 1 96.12 83 SER B CA 1
ATOM 2547 C C . SER B 1 83 ? -14.086 -19.469 -0.098 1 96.12 83 SER B C 1
ATOM 2549 O O . SER B 1 83 ? -14.984 -18.625 0.034 1 96.12 83 SER B O 1
ATOM 2551 N N . ARG B 1 84 ? -14.32 -20.766 -0.351 1 97.19 84 ARG B N 1
ATOM 2552 C CA . ARG B 1 84 ? -15.625 -21.406 -0.327 1 97.19 84 ARG B CA 1
ATOM 2553 C C . ARG B 1 84 ? -16.531 -20.875 -1.433 1 97.19 84 ARG B C 1
ATOM 2555 O O . ARG B 1 84 ? -17.75 -20.828 -1.278 1 97.19 84 ARG B O 1
ATOM 2562 N N . GLN B 1 85 ? -15.922 -20.328 -2.49 1 96.94 85 GLN B N 1
ATOM 2563 C CA . GLN B 1 85 ? -16.672 -19.844 -3.645 1 96.94 85 GLN B CA 1
ATOM 2564 C C . GLN B 1 85 ? -16.391 -20.703 -4.879 1 96.94 85 GLN B C 1
ATOM 2566 O O . GLN B 1 85 ? -15.383 -21.406 -4.938 1 96.94 85 GLN B O 1
ATOM 2571 N N . GLU B 1 86 ? -17.312 -20.688 -5.816 1 98.31 86 GLU B N 1
ATOM 2572 C CA . GLU B 1 86 ? -17.062 -21.203 -7.164 1 98.31 86 GLU B CA 1
ATOM 2573 C C . GLU B 1 86 ? -16.5 -20.125 -8.07 1 98.31 86 GLU B C 1
ATOM 2575 O O . GLU B 1 86 ? -17.078 -19.047 -8.195 1 98.31 86 GLU B O 1
ATOM 2580 N N . VAL B 1 87 ? -15.414 -20.391 -8.664 1 98.12 87 VAL B N 1
ATOM 258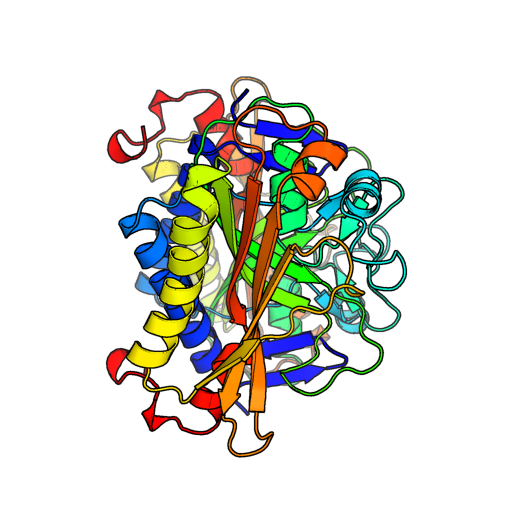1 C CA . VAL B 1 87 ? -14.75 -19.344 -9.453 1 98.12 87 VAL B CA 1
ATOM 2582 C C . VAL B 1 87 ? -14.625 -19.797 -10.906 1 98.12 87 VAL B C 1
ATOM 2584 O O . VAL B 1 87 ? -14.461 -21 -11.18 1 98.12 87 VAL B O 1
ATOM 2587 N N . GLU B 1 88 ? -14.75 -18.828 -11.797 1 98.31 88 GLU B N 1
ATOM 2588 C CA . GLU B 1 88 ? -14.414 -19.016 -13.211 1 98.31 88 GLU B CA 1
ATOM 2589 C C . GLU B 1 88 ? -12.953 -18.672 -13.477 1 98.31 88 GLU B C 1
ATOM 2591 O O . GLU B 1 88 ? -12.305 -18.016 -12.664 1 98.31 88 GLU B O 1
ATOM 2596 N N . PRO B 1 89 ? -12.438 -19.188 -14.641 1 98.69 89 PRO B N 1
ATOM 2597 C CA . PRO B 1 89 ? -11.078 -18.766 -14.969 1 98.69 89 PRO B CA 1
ATOM 2598 C C . PRO B 1 89 ? -10.914 -17.25 -15.016 1 98.69 89 PRO B C 1
ATOM 2600 O O . PRO B 1 89 ? -11.758 -16.562 -15.578 1 98.69 89 PRO B O 1
ATOM 2603 N N . MET B 1 90 ? -9.883 -16.75 -14.383 1 98.44 90 MET B N 1
ATOM 2604 C CA . MET B 1 90 ? -9.625 -15.312 -14.375 1 98.44 90 MET B CA 1
ATOM 2605 C C . MET B 1 90 ? -8.172 -15.016 -14.039 1 98.44 90 MET B C 1
ATOM 2607 O O . MET B 1 90 ? -7.477 -15.867 -13.477 1 98.44 90 MET B O 1
ATOM 2611 N N . LYS B 1 91 ? -7.703 -13.93 -14.492 1 98.81 91 LYS B N 1
ATOM 2612 C CA . LYS B 1 91 ? -6.402 -13.344 -14.172 1 98.81 91 LYS B CA 1
ATOM 2613 C C . LYS B 1 91 ? -6.559 -12.133 -13.258 1 98.81 91 LYS B C 1
ATOM 2615 O O . LYS B 1 91 ? -7.316 -11.211 -13.562 1 98.81 91 LYS B O 1
ATOM 2620 N N . ILE B 1 92 ? -5.867 -12.195 -12.148 1 98.81 92 ILE B N 1
ATOM 2621 C CA . ILE B 1 92 ? -5.973 -11.156 -11.133 1 98.81 92 ILE B CA 1
ATOM 2622 C C . ILE B 1 92 ? -4.59 -10.586 -10.836 1 98.81 92 ILE B C 1
ATOM 2624 O O . ILE B 1 92 ? -3.588 -11.305 -10.883 1 98.81 92 ILE B O 1
ATOM 2628 N N . TYR B 1 93 ? -4.527 -9.297 -10.609 1 98.81 93 TYR B N 1
ATOM 2629 C CA . TYR B 1 93 ? -3.33 -8.766 -9.961 1 98.81 93 TYR B CA 1
ATOM 2630 C C . TYR B 1 93 ? -3.693 -7.895 -8.766 1 98.81 93 TYR B C 1
ATOM 2632 O O . TYR B 1 93 ? -4.805 -7.367 -8.695 1 98.81 93 TYR B O 1
ATOM 2640 N N . ALA B 1 94 ? -2.865 -7.852 -7.855 1 98.62 94 ALA B N 1
ATOM 2641 C CA . ALA B 1 94 ? -2.986 -7.02 -6.66 1 98.62 94 ALA B CA 1
ATOM 2642 C C . ALA B 1 94 ? -1.657 -6.352 -6.32 1 98.62 94 ALA B C 1
ATOM 2644 O O . ALA B 1 94 ? -0.589 -6.922 -6.551 1 98.62 94 ALA B O 1
ATOM 2645 N N . ARG B 1 95 ? -1.735 -5.148 -5.926 1 97.81 95 ARG B N 1
ATOM 2646 C CA . ARG B 1 95 ? -0.604 -4.387 -5.402 1 97.81 95 ARG B CA 1
ATOM 2647 C C . ARG B 1 95 ? -0.767 -4.125 -3.908 1 97.81 95 ARG B C 1
ATOM 2649 O O . ARG B 1 95 ? -1.688 -3.418 -3.494 1 97.81 95 ARG B O 1
ATOM 2656 N N . ASN B 1 96 ? 0.055 -4.695 -3.109 1 95.75 96 ASN B N 1
ATOM 2657 C CA . ASN B 1 96 ? -0.145 -4.473 -1.681 1 95.75 96 ASN B CA 1
ATOM 2658 C C . ASN B 1 96 ? 1.178 -4.504 -0.918 1 95.75 96 ASN B C 1
ATOM 2660 O O . ASN B 1 96 ? 2.203 -4.914 -1.463 1 95.75 96 ASN B O 1
ATOM 2664 N N . GLN B 1 97 ? 1.169 -3.99 0.253 1 96 97 GLN B N 1
ATOM 2665 C CA . GLN B 1 97 ? 2.291 -4.109 1.178 1 96 97 GLN B CA 1
ATOM 2666 C C . GLN B 1 97 ? 2.346 -5.504 1.8 1 96 97 GLN B C 1
ATOM 2668 O O . GLN B 1 97 ? 1.32 -6.039 2.225 1 96 97 GLN B O 1
ATOM 2673 N N . CYS B 1 98 ? 3.486 -6.027 1.825 1 95.94 98 CYS B N 1
ATOM 2674 C CA . CYS B 1 98 ? 3.713 -7.359 2.375 1 95.94 98 CYS B CA 1
ATOM 2675 C C . CYS B 1 98 ? 4.695 -7.309 3.539 1 95.94 98 CYS B C 1
ATOM 2677 O O . CYS B 1 98 ? 5.551 -6.426 3.598 1 95.94 98 CYS B O 1
ATOM 2679 N N . PHE B 1 99 ? 4.562 -8.281 4.418 1 95.31 99 PHE B N 1
ATOM 2680 C CA . PHE B 1 99 ? 5.43 -8.367 5.586 1 95.31 99 PHE B CA 1
ATOM 2681 C C . PHE B 1 99 ? 5.98 -9.781 5.746 1 95.31 99 PHE B C 1
ATOM 2683 O O . PHE B 1 99 ? 5.25 -10.758 5.582 1 95.31 99 PHE B O 1
ATOM 2690 N N . ARG B 1 100 ? 7.207 -9.859 5.996 1 92.56 100 ARG B N 1
ATOM 2691 C CA . ARG B 1 100 ? 7.848 -11.141 6.273 1 92.56 100 ARG B CA 1
ATOM 2692 C C . ARG B 1 100 ? 8.844 -11.016 7.426 1 92.56 100 ARG B C 1
ATOM 2694 O O . ARG B 1 100 ? 9.578 -10.039 7.516 1 92.56 100 ARG B O 1
ATOM 2701 N N . LYS B 1 101 ? 8.727 -12.008 8.273 1 90.25 101 LYS B N 1
ATOM 2702 C CA . LYS B 1 101 ? 9.734 -12.125 9.32 1 90.25 101 LYS B CA 1
ATOM 2703 C C . LYS B 1 101 ? 10.961 -12.891 8.828 1 90.25 101 LYS B C 1
ATOM 2705 O O . LYS B 1 101 ? 10.844 -14.055 8.438 1 90.25 101 LYS B O 1
ATOM 2710 N N . GLU B 1 102 ? 12.047 -12.211 8.805 1 86 102 GLU B N 1
ATOM 2711 C CA . GLU B 1 102 ? 13.289 -12.836 8.359 1 86 102 GLU B CA 1
ATOM 2712 C C . GLU B 1 102 ? 14.266 -13.016 9.523 1 86 102 GLU B C 1
ATOM 2714 O O . GLU B 1 102 ? 14.188 -12.305 10.523 1 86 102 GLU B O 1
ATOM 2719 N N . ASP B 1 103 ? 15.141 -13.977 9.359 1 82.75 103 ASP B N 1
ATOM 2720 C CA . ASP B 1 103 ? 16.188 -14.156 10.367 1 82.75 103 ASP B CA 1
ATOM 2721 C C . ASP B 1 103 ? 17.172 -12.984 10.352 1 82.75 103 ASP B C 1
ATOM 2723 O O . ASP B 1 103 ? 17.609 -12.531 11.406 1 82.75 103 ASP B O 1
ATOM 2727 N N . LYS B 1 104 ? 17.547 -12.617 9.195 1 85.44 104 LYS B N 1
ATOM 2728 C CA . LYS B 1 104 ? 18.453 -11.484 9.008 1 85.44 104 LYS B CA 1
ATOM 2729 C C . LYS B 1 104 ? 17.969 -10.57 7.887 1 85.44 104 LYS B C 1
ATOM 2731 O O . LYS B 1 104 ? 17.469 -11.047 6.867 1 85.44 104 LYS B O 1
ATOM 2736 N N . TYR B 1 105 ? 17.969 -9.32 8.242 1 84.38 105 TYR B N 1
ATOM 2737 C CA . TYR B 1 105 ? 17.656 -8.328 7.219 1 84.38 105 TYR B CA 1
ATOM 2738 C C . TYR B 1 105 ? 18.938 -7.84 6.535 1 84.38 105 TYR B C 1
ATOM 2740 O O . TYR B 1 105 ? 19.953 -7.598 7.195 1 84.38 105 TYR B O 1
ATOM 2748 N N . GLU B 1 106 ? 18.891 -7.766 5.18 1 85.88 106 GLU B N 1
ATOM 2749 C CA . GLU B 1 106 ? 20.094 -7.449 4.41 1 85.88 106 GLU B CA 1
ATOM 2750 C C . GLU B 1 106 ? 19.781 -6.426 3.316 1 85.88 106 GLU B C 1
ATOM 2752 O O . GLU B 1 106 ? 19.391 -6.797 2.209 1 85.88 106 GLU B O 1
ATOM 2757 N N . GLY B 1 107 ? 20.172 -5.184 3.598 1 87.44 107 GLY B N 1
ATOM 2758 C CA . GLY B 1 107 ? 20 -4.137 2.602 1 87.44 107 GLY B CA 1
ATOM 2759 C C . GLY B 1 107 ? 18.594 -4.062 2.047 1 87.44 107 GLY B C 1
ATOM 2760 O O . GLY B 1 107 ? 17.625 -4.004 2.807 1 87.44 107 GLY B O 1
ATOM 2761 N N . LEU B 1 108 ? 18.516 -4.09 0.65 1 90.81 108 LEU B N 1
ATOM 2762 C CA . LEU B 1 108 ? 17.219 -3.982 -0.025 1 90.81 108 LEU B CA 1
ATOM 2763 C C . LEU B 1 108 ? 16.719 -5.355 -0.448 1 90.81 108 LEU B C 1
ATOM 2765 O O . LEU B 1 108 ? 15.695 -5.461 -1.133 1 90.81 108 LEU B O 1
ATOM 2769 N N . VAL B 1 109 ? 17.359 -6.418 -0.023 1 90.94 109 VAL B N 1
ATOM 2770 C CA . VAL B 1 109 ? 17.047 -7.758 -0.516 1 90.94 109 VAL B CA 1
ATOM 2771 C C . VAL B 1 109 ? 16.172 -8.492 0.498 1 90.94 109 VAL B C 1
ATOM 2773 O O . VAL B 1 109 ? 15.172 -9.109 0.131 1 90.94 109 VAL B O 1
ATOM 2776 N N . HIS B 1 110 ? 16.547 -8.523 1.76 1 91.56 110 HIS B N 1
ATOM 2777 C CA . HIS B 1 110 ? 15.773 -9.125 2.838 1 91.56 110 HIS B CA 1
ATOM 2778 C C . HIS B 1 110 ? 15.258 -8.07 3.811 1 91.56 110 HIS B C 1
ATOM 2780 O O . HIS B 1 110 ? 16.031 -7.539 4.617 1 91.56 110 HIS B O 1
ATOM 2786 N N . LEU B 1 111 ? 13.969 -7.836 3.697 1 94.44 111 LEU B N 1
ATOM 2787 C CA . LEU B 1 111 ? 13.359 -6.754 4.465 1 94.44 111 LEU B CA 1
ATOM 2788 C C . LEU B 1 111 ? 12.133 -7.25 5.227 1 94.44 111 LEU B C 1
ATOM 2790 O O . LEU B 1 111 ? 11.609 -8.328 4.934 1 94.44 111 LEU B O 1
ATOM 2794 N N . LYS B 1 112 ? 11.711 -6.496 6.215 1 94.88 112 LYS B N 1
ATOM 2795 C CA . LYS B 1 112 ? 10.5 -6.754 6.984 1 94.88 112 LYS B CA 1
ATOM 2796 C C . LYS B 1 112 ? 9.25 -6.453 6.164 1 94.88 112 LYS B C 1
ATOM 2798 O O . LYS B 1 112 ? 8.234 -7.137 6.297 1 94.88 112 LYS B O 1
ATOM 2803 N N . GLU B 1 113 ? 9.359 -5.426 5.402 1 95.94 113 GLU B N 1
ATOM 2804 C CA . GLU B 1 113 ? 8.234 -4.91 4.633 1 95.94 113 GLU B CA 1
ATOM 2805 C C . GLU B 1 113 ? 8.656 -4.531 3.217 1 95.94 113 GLU B C 1
ATOM 2807 O O . GLU B 1 113 ? 9.75 -4 3.01 1 95.94 113 GLU B O 1
ATOM 2812 N N . PHE B 1 114 ? 7.781 -4.824 2.268 1 96.38 114 PHE B N 1
ATOM 2813 C CA . PHE B 1 114 ? 8.016 -4.449 0.877 1 96.38 114 PHE B CA 1
ATOM 2814 C C . PHE B 1 114 ? 6.695 -4.34 0.119 1 96.38 114 PHE B C 1
ATOM 2816 O O . PHE B 1 114 ? 5.66 -4.812 0.59 1 96.38 114 PHE B O 1
ATOM 2823 N N . THR B 1 115 ? 6.648 -3.68 -0.983 1 97 115 THR B N 1
ATOM 2824 C CA . THR B 1 115 ? 5.504 -3.611 -1.885 1 97 115 THR B CA 1
ATOM 2825 C C . THR B 1 115 ? 5.637 -4.637 -3.006 1 97 115 THR B C 1
ATOM 2827 O O . THR B 1 115 ? 6.727 -4.84 -3.543 1 97 115 THR B O 1
ATOM 2830 N N . LYS B 1 116 ? 4.543 -5.289 -3.273 1 97.69 116 LYS B N 1
ATOM 2831 C CA . LYS B 1 116 ? 4.598 -6.32 -4.305 1 97.69 116 LYS B CA 1
ATOM 2832 C C . LYS B 1 116 ? 3.34 -6.305 -5.168 1 97.69 116 LYS B C 1
ATOM 2834 O O . LYS B 1 116 ? 2.229 -6.168 -4.652 1 97.69 116 LYS B O 1
ATOM 2839 N N . ILE B 1 117 ? 3.545 -6.34 -6.488 1 98.75 117 ILE B N 1
ATOM 2840 C CA . ILE B 1 117 ? 2.461 -6.703 -7.391 1 98.75 117 ILE B CA 1
ATOM 2841 C C . ILE B 1 117 ? 2.441 -8.219 -7.59 1 98.75 117 ILE B C 1
ATOM 2843 O O . ILE B 1 117 ? 3.434 -8.805 -8.023 1 98.75 117 ILE B O 1
ATOM 2847 N N . GLU B 1 118 ? 1.318 -8.805 -7.25 1 98.75 118 GLU B N 1
ATOM 2848 C CA . GLU B 1 118 ? 1.103 -10.242 -7.422 1 98.75 118 GLU B CA 1
ATOM 2849 C C . GLU B 1 118 ? 0.256 -10.531 -8.656 1 98.75 118 GLU B C 1
ATOM 2851 O O . GLU B 1 118 ? -0.757 -9.867 -8.891 1 98.75 118 GLU B O 1
ATOM 2856 N N . GLN B 1 119 ? 0.746 -11.391 -9.461 1 98.94 119 GLN B N 1
ATOM 2857 C CA . GLN B 1 119 ? -0.086 -12 -10.5 1 98.94 119 GLN B CA 1
ATOM 2858 C C . GLN B 1 119 ? -0.683 -13.32 -10.023 1 98.94 119 GLN B C 1
ATOM 2860 O O . GLN B 1 119 ? 0.022 -14.156 -9.453 1 98.94 119 GLN B O 1
ATOM 2865 N N . PHE B 1 120 ? -1.977 -13.477 -10.203 1 98.88 120 PHE B N 1
ATOM 2866 C CA . PHE B 1 120 ? -2.646 -14.688 -9.734 1 98.88 120 PHE B CA 1
ATOM 2867 C C . PHE B 1 120 ? -3.676 -15.164 -10.758 1 98.88 120 PHE B C 1
ATOM 2869 O O . PHE B 1 120 ? -4.5 -14.375 -11.227 1 98.88 120 PHE B O 1
ATOM 2876 N N . CYS B 1 121 ? -3.643 -16.438 -11.086 1 98.81 121 CYS B N 1
ATOM 2877 C CA . CYS B 1 121 ? -4.59 -17 -12.047 1 98.81 121 CYS B CA 1
ATOM 2878 C C . CYS B 1 121 ? -5.348 -18.172 -11.445 1 98.81 121 CYS B C 1
ATOM 2880 O O . CYS B 1 121 ? -4.75 -19.047 -10.797 1 98.81 121 CYS B O 1
ATOM 2882 N N . PHE B 1 122 ? -6.633 -18.141 -11.586 1 98.81 122 PHE B N 1
ATOM 2883 C CA . PHE B 1 122 ? -7.453 -19.344 -11.547 1 98.81 122 PHE B CA 1
ATOM 2884 C C . PHE B 1 122 ? -7.629 -19.922 -12.945 1 98.81 122 PHE B C 1
ATOM 2886 O O . PHE B 1 122 ? -7.977 -19.203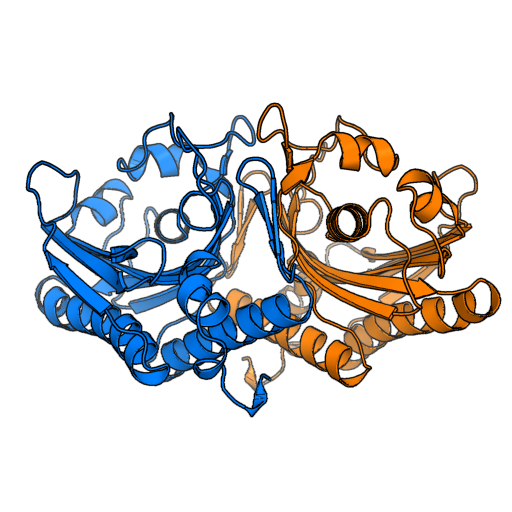 -13.883 1 98.81 122 PHE B O 1
ATOM 2893 N N . CYS B 1 123 ? -7.402 -21.172 -13.086 1 98.81 123 CYS B N 1
ATOM 2894 C CA . CYS B 1 123 ? -7.582 -21.766 -14.414 1 98.81 123 CYS B CA 1
ATOM 2895 C C . CYS B 1 123 ? -7.934 -23.234 -14.305 1 98.81 123 CYS B C 1
ATOM 2897 O O . CYS B 1 123 ? -7.977 -23.797 -13.203 1 98.81 123 CYS B O 1
ATOM 2899 N N . TYR B 1 124 ? -8.344 -23.844 -15.445 1 98.56 124 TYR B N 1
ATOM 2900 C CA . TYR B 1 124 ? -8.562 -25.281 -15.523 1 98.56 124 TYR B CA 1
ATOM 2901 C C . TYR B 1 124 ? -7.258 -26.016 -15.797 1 98.56 124 TYR B C 1
ATOM 2903 O O . TYR B 1 124 ? -6.258 -25.406 -16.172 1 98.56 124 TYR B O 1
ATOM 2911 N N . GLU B 1 125 ? -7.285 -27.25 -15.609 1 98 125 GLU B N 1
ATOM 2912 C CA . GLU B 1 125 ? -6.098 -28.094 -15.766 1 98 125 GLU B CA 1
ATOM 2913 C C . GLU B 1 125 ? -5.504 -27.953 -17.156 1 98 125 GLU B C 1
ATOM 2915 O O . GLU B 1 125 ? -4.285 -27.875 -17.328 1 98 125 GLU B O 1
ATOM 2920 N N . ASP B 1 126 ? -6.309 -27.812 -18.125 1 98.12 126 ASP B N 1
ATOM 2921 C CA . ASP B 1 126 ? -5.852 -27.828 -19.516 1 98.12 126 ASP B CA 1
ATOM 2922 C C . ASP B 1 126 ? -5.188 -26.5 -19.875 1 98.12 126 ASP B C 1
ATOM 2924 O O . ASP B 1 126 ? -4.496 -26.406 -20.906 1 98.12 126 ASP B O 1
ATOM 2928 N N . ASP B 1 127 ? -5.359 -25.438 -19.062 1 98.12 127 ASP B N 1
ATOM 2929 C CA . ASP B 1 127 ? -4.922 -24.094 -19.422 1 98.12 127 ASP B CA 1
ATOM 2930 C C . ASP B 1 127 ? -3.738 -23.656 -18.562 1 98.12 127 ASP B C 1
ATOM 2932 O O . ASP B 1 127 ? -3.254 -22.531 -18.703 1 98.12 127 ASP B O 1
ATOM 2936 N N . TRP B 1 128 ? -3.254 -24.5 -17.641 1 98.06 128 TRP B N 1
ATOM 2937 C CA . TRP B 1 128 ? -2.324 -24.031 -16.625 1 98.06 128 TRP B CA 1
ATOM 2938 C C . TRP B 1 128 ? -0.985 -23.641 -17.25 1 98.06 128 TRP B C 1
ATOM 2940 O O . TRP B 1 128 ? -0.366 -22.656 -16.844 1 98.06 128 TRP B O 1
ATOM 2950 N N . GLN B 1 129 ? -0.551 -24.406 -18.297 1 98.31 129 GLN B N 1
ATOM 2951 C CA . GLN B 1 129 ? 0.755 -24.141 -18.891 1 98.31 129 GLN B CA 1
ATOM 2952 C C . GLN B 1 129 ? 0.779 -22.766 -19.562 1 98.31 129 GLN B C 1
ATOM 2954 O O . GLN B 1 129 ? 1.747 -22.016 -19.406 1 98.31 129 GLN B O 1
ATOM 2959 N N . GLU B 1 130 ? -0.261 -22.469 -20.297 1 98.5 130 GLU B N 1
ATOM 2960 C CA . GLU B 1 130 ? -0.361 -21.172 -20.969 1 98.5 130 GLU B CA 1
ATOM 2961 C C . GLU B 1 130 ? -0.386 -20.031 -19.969 1 98.5 130 GLU B C 1
ATOM 2963 O O . GLU B 1 130 ? 0.273 -19 -20.172 1 98.5 130 GLU B O 1
ATOM 2968 N N . ASN B 1 131 ? -1.16 -20.172 -18.906 1 98.75 131 ASN B N 1
ATOM 2969 C CA . ASN B 1 131 ? -1.246 -19.125 -17.891 1 98.75 131 ASN B CA 1
ATOM 2970 C C . ASN B 1 131 ? 0.064 -18.984 -17.125 1 98.75 131 ASN B C 1
ATOM 2972 O O . ASN B 1 131 ? 0.465 -17.875 -16.766 1 98.75 131 ASN B O 1
ATOM 2976 N N . PHE B 1 132 ? 0.737 -20.109 -16.844 1 98.69 132 PHE B N 1
ATOM 2977 C CA . PHE B 1 132 ? 2.033 -20.109 -16.188 1 98.69 132 PHE B CA 1
ATOM 2978 C C . PHE B 1 132 ? 3.059 -19.328 -17 1 98.69 132 PHE B C 1
ATOM 2980 O O . PHE B 1 132 ? 3.75 -18.453 -16.469 1 98.69 132 PHE B O 1
ATOM 2987 N N . GLU B 1 133 ? 3.102 -19.672 -18.25 1 98.62 133 GLU B N 1
ATOM 2988 C CA . GLU B 1 133 ? 4.027 -18.984 -19.156 1 98.62 133 GLU B CA 1
ATOM 2989 C C . GLU B 1 133 ? 3.695 -17.5 -19.266 1 98.62 133 GLU B C 1
ATOM 2991 O O . GLU B 1 133 ? 4.594 -16.656 -19.359 1 98.62 133 GLU B O 1
ATOM 2996 N N . LEU B 1 134 ? 2.43 -17.156 -19.281 1 98.75 134 LEU B N 1
ATOM 2997 C CA . LEU B 1 134 ? 1.978 -15.781 -19.406 1 98.75 134 LEU B CA 1
ATOM 2998 C C . LEU B 1 134 ? 2.498 -14.938 -18.25 1 98.75 134 LEU B C 1
ATOM 3000 O O . LEU B 1 134 ? 3.092 -13.875 -18.453 1 98.75 134 LEU B O 1
ATOM 3004 N N . VAL B 1 135 ? 2.275 -15.398 -16.984 1 98.88 135 VAL B N 1
ATOM 3005 C CA . VAL B 1 135 ? 2.656 -14.586 -15.836 1 98.88 135 VAL B CA 1
ATOM 3006 C C . VAL B 1 135 ? 4.18 -14.523 -15.727 1 98.88 135 VAL B C 1
ATOM 3008 O O . VAL B 1 135 ? 4.738 -13.508 -15.297 1 98.88 135 VAL B O 1
ATOM 3011 N N . LEU B 1 136 ? 4.883 -15.578 -16.125 1 98.75 136 LEU B N 1
ATOM 3012 C CA . LEU B 1 136 ? 6.344 -15.562 -16.172 1 98.75 136 LEU B CA 1
ATOM 3013 C C . LEU B 1 136 ? 6.852 -14.555 -17.188 1 98.75 136 LEU B C 1
ATOM 3015 O O . LEU B 1 136 ? 7.734 -13.75 -16.891 1 98.75 136 LEU B O 1
ATOM 3019 N N . ARG B 1 137 ? 6.27 -14.578 -18.359 1 98.62 137 ARG B N 1
ATOM 3020 C CA . ARG B 1 137 ? 6.672 -13.703 -19.453 1 98.62 137 ARG B CA 1
ATOM 3021 C C . ARG B 1 137 ? 6.438 -12.234 -19.094 1 98.62 137 ARG B C 1
ATOM 3023 O O . ARG B 1 137 ? 7.219 -11.367 -19.484 1 98.62 137 ARG B O 1
ATOM 3030 N N . ASN B 1 138 ? 5.328 -11.977 -18.422 1 98.88 138 ASN B N 1
ATOM 3031 C CA . ASN B 1 138 ? 5.078 -10.602 -18 1 98.88 138 ASN B CA 1
ATOM 3032 C C . ASN B 1 138 ? 6.25 -10.039 -17.203 1 98.88 138 ASN B C 1
ATOM 3034 O O . ASN B 1 138 ? 6.676 -8.906 -17.438 1 98.88 138 ASN B O 1
ATOM 3038 N N . SER B 1 139 ? 6.785 -10.812 -16.266 1 98.69 139 SER B N 1
ATOM 3039 C CA . SER B 1 139 ? 7.906 -10.383 -15.422 1 98.69 139 SER B CA 1
ATOM 3040 C C . SER B 1 139 ? 9.188 -10.266 -16.234 1 98.69 139 SER B C 1
ATOM 3042 O O . SER B 1 139 ? 9.945 -9.312 -16.078 1 98.69 139 SER B O 1
ATOM 3044 N N . GLU B 1 140 ? 9.414 -11.25 -17.125 1 98.62 140 GLU B N 1
ATOM 3045 C CA . GLU B 1 140 ? 10.602 -11.227 -17.969 1 98.62 140 GLU B CA 1
ATOM 3046 C C . GLU B 1 140 ? 10.586 -10.016 -18.891 1 98.62 140 GLU B C 1
ATOM 3048 O O . GLU B 1 140 ? 11.617 -9.367 -19.094 1 98.62 140 GLU B O 1
ATOM 3053 N N . ASP B 1 141 ? 9.461 -9.742 -19.5 1 98.19 141 ASP B N 1
ATOM 3054 C CA . ASP B 1 141 ? 9.328 -8.625 -20.438 1 98.19 141 ASP B CA 1
ATOM 3055 C C . ASP B 1 141 ? 9.656 -7.305 -19.734 1 98.19 141 ASP B C 1
ATOM 3057 O O . ASP B 1 141 ? 10.258 -6.41 -20.344 1 98.19 141 ASP B O 1
ATOM 3061 N N . PHE B 1 142 ? 9.219 -7.203 -18.531 1 96.56 142 PHE B N 1
ATOM 3062 C CA . PHE B 1 142 ? 9.555 -6.02 -17.75 1 96.56 142 PHE B CA 1
ATOM 3063 C C . PHE B 1 142 ? 11.07 -5.871 -17.625 1 96.56 142 PHE B C 1
ATOM 3065 O O . PHE B 1 142 ? 11.609 -4.785 -17.844 1 96.56 142 PHE B O 1
ATOM 3072 N N . LEU B 1 143 ? 11.727 -6.918 -17.25 1 97.25 143 LEU B N 1
ATOM 3073 C CA . LEU B 1 143 ? 13.172 -6.871 -17.062 1 97.25 143 LEU B CA 1
ATOM 3074 C C . LEU B 1 143 ? 13.883 -6.578 -18.375 1 97.25 143 LEU B C 1
ATOM 3076 O O . LEU B 1 143 ? 14.836 -5.797 -18.406 1 97.25 143 LEU B O 1
ATOM 3080 N N . LYS B 1 144 ? 13.398 -7.141 -19.453 1 96.62 144 LYS B N 1
ATOM 3081 C CA . LYS B 1 144 ? 13.969 -6.902 -20.781 1 96.62 144 LYS B CA 1
ATOM 3082 C C . LYS B 1 144 ? 13.789 -5.445 -21.203 1 96.62 144 LYS B C 1
ATOM 3084 O O . LYS B 1 144 ? 14.703 -4.84 -21.766 1 96.62 144 LYS B O 1
ATOM 3089 N N . GLU B 1 145 ? 12.656 -4.922 -20.922 1 93.88 145 GLU B N 1
ATOM 3090 C CA . GLU B 1 145 ? 12.344 -3.545 -21.281 1 93.88 145 GLU B CA 1
ATOM 3091 C C . GLU B 1 145 ? 13.328 -2.568 -20.656 1 93.88 145 GLU B C 1
ATOM 3093 O O . GLU B 1 145 ? 13.695 -1.564 -21.281 1 93.88 145 GLU B O 1
ATOM 3098 N N . TYR B 1 146 ? 13.75 -2.842 -19.438 1 93.81 146 TYR B N 1
ATOM 3099 C CA . TYR B 1 146 ? 14.664 -1.946 -18.734 1 93.81 146 TYR B CA 1
ATOM 3100 C C . TYR B 1 146 ? 16.094 -2.438 -18.828 1 93.81 146 TYR B C 1
ATOM 3102 O O . TYR B 1 146 ? 16.984 -1.938 -18.141 1 93.81 146 TYR B O 1
ATOM 3110 N N . GLN B 1 147 ? 16.266 -3.475 -19.641 1 94.12 147 GLN B N 1
ATOM 3111 C CA . GLN B 1 147 ? 17.594 -4.012 -19.938 1 94.12 147 GLN B CA 1
ATOM 3112 C C . GLN B 1 147 ? 18.297 -4.484 -18.656 1 94.12 147 GLN B C 1
ATOM 3114 O O . GLN B 1 147 ? 19.484 -4.242 -18.469 1 94.12 147 GLN B O 1
ATOM 3119 N N . ILE B 1 148 ? 17.547 -5.07 -17.844 1 95.94 148 ILE B N 1
ATOM 3120 C CA . ILE B 1 148 ? 18.094 -5.645 -16.609 1 95.94 148 ILE B CA 1
ATOM 3121 C C . ILE B 1 148 ? 18.484 -7.102 -16.859 1 95.94 148 ILE B C 1
ATOM 3123 O O . ILE B 1 148 ? 17.641 -7.934 -17.172 1 95.94 148 ILE B O 1
ATOM 3127 N N . PRO B 1 149 ? 19.766 -7.402 -16.75 1 96.56 149 PRO B N 1
ATOM 3128 C CA . PRO B 1 149 ? 20.156 -8.805 -16.922 1 96.56 149 PRO B CA 1
ATOM 3129 C C . PRO B 1 149 ? 19.516 -9.734 -15.906 1 96.56 149 PRO B C 1
ATOM 3131 O O . PRO B 1 149 ? 19.453 -9.414 -14.719 1 96.56 149 PRO B O 1
ATOM 3134 N N . TYR B 1 150 ? 19 -10.852 -16.406 1 98.25 150 TYR B N 1
ATOM 3135 C CA . TYR B 1 150 ? 18.328 -11.789 -15.516 1 98.25 150 TYR B CA 1
ATOM 3136 C C . TYR B 1 150 ? 18.469 -13.219 -16.016 1 98.25 150 TYR B C 1
ATOM 3138 O O . TYR B 1 150 ? 18.938 -13.453 -17.141 1 98.25 150 TYR B O 1
ATOM 3146 N N . ARG B 1 151 ? 18.188 -14.164 -15.141 1 98.56 151 ARG B N 1
ATOM 3147 C CA . ARG B 1 151 ? 18.078 -15.57 -15.492 1 98.56 151 ARG B CA 1
ATOM 3148 C C . ARG B 1 151 ? 16.875 -16.219 -14.805 1 98.56 151 ARG B C 1
ATOM 3150 O O . ARG B 1 151 ? 16.422 -15.734 -13.758 1 98.56 151 ARG B O 1
ATOM 3157 N N . VAL B 1 152 ? 16.297 -17.172 -15.461 1 98.38 152 VAL B N 1
ATOM 3158 C CA . VAL B 1 152 ? 15.211 -17.984 -14.898 1 98.38 152 VAL B CA 1
ATOM 3159 C C . VAL B 1 152 ? 15.773 -19.297 -14.352 1 98.38 152 VAL B C 1
ATOM 3161 O O . VAL B 1 152 ? 16.5 -20 -15.047 1 98.38 152 VAL B O 1
ATOM 3164 N N . VAL B 1 153 ? 15.469 -19.594 -13.102 1 97.12 153 VAL B N 1
ATOM 3165 C CA . VAL B 1 153 ? 16 -20.781 -12.43 1 97.12 153 VAL B CA 1
ATOM 3166 C C . VAL B 1 153 ? 14.859 -21.719 -12.055 1 97.12 153 VAL B C 1
ATOM 3168 O O . VAL B 1 153 ? 13.898 -21.312 -11.406 1 97.12 153 VAL B O 1
ATOM 3171 N N . ASN B 1 154 ? 14.945 -22.938 -12.484 1 95.38 154 ASN B N 1
ATOM 3172 C CA . ASN B 1 154 ? 14.008 -23.969 -12.055 1 95.38 154 ASN B CA 1
ATOM 3173 C C . ASN B 1 154 ? 14.312 -24.453 -10.641 1 95.38 154 ASN B C 1
ATOM 3175 O O . ASN B 1 154 ? 15.352 -25.078 -10.406 1 95.38 154 ASN B O 1
ATOM 3179 N N . VAL B 1 155 ? 13.422 -24.156 -9.719 1 92.19 155 VAL B N 1
ATOM 3180 C CA . VAL B 1 155 ? 13.656 -24.531 -8.328 1 92.19 155 VAL B CA 1
ATOM 3181 C C . VAL B 1 155 ? 12.594 -25.531 -7.875 1 92.19 155 VAL B C 1
ATOM 3183 O O . VAL B 1 155 ? 12.273 -25.594 -6.688 1 92.19 155 VAL B O 1
ATOM 3186 N N . THR B 1 156 ? 12.078 -26.188 -8.906 1 86 156 THR B N 1
ATOM 3187 C CA . THR B 1 156 ? 11.047 -27.172 -8.586 1 86 156 THR B CA 1
ATOM 3188 C C . THR B 1 156 ? 11.617 -28.281 -7.707 1 86 156 THR B C 1
ATOM 3190 O O . THR B 1 156 ? 12.609 -28.906 -8.07 1 86 156 THR B O 1
ATOM 3193 N N . ASP B 1 157 ? 11.336 -28.203 -6.445 1 73.56 157 ASP B N 1
ATOM 3194 C CA . ASP B 1 157 ? 11.75 -29.281 -5.551 1 73.56 157 ASP B CA 1
ATOM 3195 C C . ASP B 1 157 ? 10.539 -29.984 -4.941 1 73.56 157 ASP B C 1
ATOM 3197 O O . ASP B 1 157 ? 9.633 -29.344 -4.422 1 73.56 157 ASP B O 1
ATOM 3201 N N . SER B 1 158 ? 10.406 -31.203 -5.227 1 61 158 SER B N 1
ATOM 3202 C CA . SER B 1 158 ? 9.305 -32.031 -4.73 1 61 158 SER B CA 1
ATOM 3203 C C . SER B 1 158 ? 9.102 -31.828 -3.23 1 61 158 SER B C 1
ATOM 3205 O O . SER B 1 158 ? 8 -32.031 -2.717 1 61 158 SER B O 1
ATOM 3207 N N . ASP B 1 159 ? 10.141 -31.453 -2.561 1 54.75 159 ASP B N 1
ATOM 3208 C CA . ASP B 1 159 ? 10.039 -31.375 -1.106 1 54.75 159 ASP B CA 1
ATOM 3209 C C . ASP B 1 159 ? 9.531 -30.016 -0.666 1 54.75 159 ASP B C 1
ATOM 3211 O O . ASP B 1 159 ? 9.219 -29.797 0.51 1 54.75 159 ASP B O 1
ATOM 3215 N N . GLN B 1 160 ? 9.547 -29.141 -1.692 1 55.84 160 GLN B N 1
ATOM 3216 C CA . GLN B 1 160 ? 9.203 -27.797 -1.273 1 55.84 160 GLN B CA 1
ATOM 3217 C C . GLN B 1 160 ? 7.707 -27.531 -1.442 1 55.84 160 GLN B C 1
ATOM 3219 O O . GLN B 1 160 ? 7.258 -27.125 -2.518 1 55.84 160 GLN B O 1
ATOM 3224 N N . GLY B 1 161 ? 6.93 -27.969 -0.371 1 59.53 161 GLY B N 1
ATOM 3225 C CA . GLY B 1 161 ? 5.555 -27.531 -0.171 1 59.53 161 GLY B CA 1
ATOM 3226 C C . GLY B 1 161 ? 4.617 -27.984 -1.27 1 59.53 161 GLY B C 1
ATOM 3227 O O . GLY B 1 161 ? 4.758 -29.094 -1.791 1 59.53 161 GLY B O 1
ATOM 3228 N N . TYR B 1 162 ? 3.598 -27.141 -1.586 1 73.75 162 TYR B N 1
ATOM 3229 C CA . TYR B 1 162 ? 2.438 -27.453 -2.412 1 73.75 162 TYR B CA 1
ATOM 3230 C C . TYR B 1 162 ? 2.668 -27.031 -3.859 1 73.75 162 TYR B C 1
ATOM 3232 O O . TYR B 1 162 ? 1.752 -27.078 -4.68 1 73.75 162 TYR B O 1
ATOM 3240 N N . HIS B 1 163 ? 3.953 -26.828 -4.254 1 85.25 163 HIS B N 1
ATOM 3241 C CA . HIS B 1 163 ? 4.176 -26.375 -5.621 1 85.25 163 HIS B CA 1
ATOM 3242 C C . HIS B 1 163 ? 4.336 -27.547 -6.578 1 85.25 163 HIS B C 1
ATOM 3244 O O . HIS B 1 163 ? 5.113 -28.469 -6.312 1 85.25 163 HIS B O 1
ATOM 3250 N N . VAL B 1 164 ? 3.689 -27.594 -7.645 1 92.25 164 VAL B N 1
ATOM 3251 C CA . VAL B 1 164 ? 3.857 -28.562 -8.719 1 92.25 164 VAL B CA 1
ATOM 3252 C C . VAL B 1 164 ? 5.027 -28.141 -9.609 1 92.25 164 VAL B C 1
ATOM 3254 O O . VAL B 1 164 ? 5.824 -28.984 -10.031 1 92.25 164 VAL B O 1
ATOM 3257 N N . LYS B 1 165 ? 5.176 -26.906 -9.898 1 94.94 165 LYS B N 1
ATOM 3258 C CA . LYS B 1 165 ? 6.254 -26.266 -10.648 1 94.94 165 LYS B CA 1
ATOM 3259 C C . LYS B 1 165 ? 6.57 -24.891 -10.078 1 94.94 165 LYS B C 1
ATOM 3261 O O . LYS B 1 165 ? 5.664 -24.125 -9.719 1 94.94 165 LYS B O 1
ATOM 3266 N N . LYS B 1 166 ? 7.891 -24.609 -9.977 1 95.56 166 LYS B N 1
ATOM 3267 C CA . LYS B 1 166 ? 8.305 -23.312 -9.445 1 95.56 166 LYS B CA 1
ATOM 3268 C C . LYS B 1 166 ? 9.555 -22.797 -10.156 1 95.56 166 LYS B C 1
ATOM 3270 O O . LYS B 1 166 ? 10.555 -23.516 -10.266 1 95.56 166 LYS B O 1
ATOM 3275 N N . TYR B 1 167 ? 9.508 -21.609 -10.688 1 97.38 167 TYR B N 1
ATOM 3276 C CA . TYR B 1 167 ? 10.641 -20.906 -11.258 1 97.38 167 TYR B CA 1
ATOM 3277 C C . TYR B 1 167 ? 10.922 -19.609 -10.492 1 97.38 167 TYR B C 1
ATOM 3279 O O . TYR B 1 167 ? 9.992 -18.906 -10.086 1 97.38 167 TYR B O 1
ATOM 3287 N N . ASP B 1 168 ? 12.125 -19.344 -10.266 1 97.19 168 ASP B N 1
ATOM 3288 C CA . ASP B 1 168 ? 12.555 -18.047 -9.758 1 97.19 168 ASP B CA 1
ATOM 3289 C C . ASP B 1 168 ? 13.227 -17.219 -10.859 1 97.19 168 ASP B C 1
ATOM 3291 O O . ASP B 1 168 ? 13.828 -17.781 -11.781 1 97.19 168 ASP B O 1
ATOM 3295 N N . ILE B 1 169 ? 13.031 -15.984 -10.828 1 98.38 169 ILE B N 1
ATOM 3296 C CA . ILE B 1 169 ? 13.844 -15.094 -11.641 1 98.38 169 ILE B CA 1
ATOM 3297 C C . ILE B 1 169 ? 14.883 -14.398 -10.758 1 98.38 169 ILE B C 1
ATOM 3299 O O . ILE B 1 169 ? 14.562 -13.914 -9.672 1 98.38 169 ILE B O 1
ATOM 3303 N N . GLU B 1 170 ? 16.094 -14.43 -11.172 1 98.31 170 GLU B N 1
ATOM 3304 C CA . GLU B 1 170 ? 17.188 -13.719 -10.516 1 98.31 170 GLU B CA 1
ATOM 3305 C C . GLU B 1 170 ? 17.766 -12.641 -11.414 1 98.31 170 GLU B C 1
ATOM 3307 O O . GLU B 1 170 ? 17.984 -12.867 -12.609 1 98.31 170 GLU B O 1
ATOM 3312 N N . ILE B 1 171 ? 17.969 -11.453 -10.852 1 97.88 171 ILE B N 1
ATOM 3313 C CA . ILE B 1 171 ? 18.625 -10.391 -11.594 1 97.88 171 ILE B CA 1
ATOM 3314 C C . ILE B 1 171 ? 20.109 -10.336 -11.234 1 97.88 171 ILE B C 1
ATOM 3316 O O . ILE B 1 171 ? 20.5 -10.797 -10.156 1 97.88 171 ILE B O 1
ATOM 3320 N N . LYS B 1 172 ? 20.859 -9.742 -12.141 1 95.81 172 LYS B N 1
ATOM 3321 C CA . LYS B 1 172 ? 22.297 -9.609 -11.875 1 95.81 172 LYS B CA 1
ATOM 3322 C C . LYS B 1 172 ? 22.609 -8.273 -11.227 1 95.81 172 LYS B C 1
ATOM 3324 O O . LYS B 1 172 ? 22.359 -7.215 -11.805 1 95.81 172 LYS B O 1
ATOM 3329 N N . SER B 1 173 ? 23.047 -8.328 -10.047 1 94 173 SER B N 1
ATOM 3330 C CA . SER B 1 173 ? 23.547 -7.168 -9.32 1 94 173 SER B CA 1
ATOM 3331 C C . SER B 1 173 ? 25.062 -7.094 -9.383 1 94 173 SER B C 1
ATOM 3333 O O . SER B 1 173 ? 25.75 -8.117 -9.281 1 94 173 SER B O 1
ATOM 3335 N N . GLU B 1 174 ? 25.609 -5.918 -9.57 1 91.38 174 GLU B N 1
ATOM 3336 C CA . GLU B 1 174 ? 27.062 -5.738 -9.594 1 91.38 174 GLU B CA 1
ATOM 3337 C C . GLU B 1 174 ? 27.688 -6.051 -8.234 1 91.38 174 GLU B C 1
ATOM 3339 O O . GLU B 1 174 ? 28.75 -6.66 -8.164 1 91.38 174 GLU B O 1
ATOM 3344 N N . LYS B 1 175 ? 27.016 -5.695 -7.258 1 91.31 175 LYS B N 1
ATOM 3345 C CA . LYS B 1 175 ? 27.578 -5.785 -5.914 1 91.31 175 LYS B CA 1
ATOM 3346 C C . LYS B 1 175 ? 27.172 -7.094 -5.238 1 91.31 175 LYS B C 1
ATOM 3348 O O . LYS B 1 175 ? 27.953 -7.656 -4.461 1 91.31 175 LYS B O 1
ATOM 3353 N N . LEU B 1 176 ? 26 -7.648 -5.594 1 93.75 176 LEU B N 1
ATOM 3354 C CA . LEU B 1 176 ? 25.453 -8.75 -4.809 1 93.75 176 LEU B CA 1
ATOM 3355 C C . LEU B 1 176 ? 25.469 -10.047 -5.613 1 93.75 176 LEU B C 1
ATOM 3357 O O . LEU B 1 176 ? 25.156 -11.117 -5.082 1 93.75 176 LEU B O 1
ATOM 3361 N N . GLY B 1 177 ? 25.828 -9.922 -6.895 1 95.81 177 GLY B N 1
ATOM 3362 C CA . GLY B 1 177 ? 25.672 -11.094 -7.746 1 95.81 177 GLY B CA 1
ATOM 3363 C C . GLY B 1 177 ? 24.234 -11.344 -8.172 1 95.81 177 GLY B C 1
ATOM 3364 O O . GLY B 1 177 ? 23.531 -10.414 -8.539 1 95.81 177 GLY B O 1
ATOM 3365 N N . TRP B 1 178 ? 23.844 -12.664 -8.242 1 96.94 178 TRP B N 1
ATOM 3366 C CA . TRP B 1 178 ? 22.469 -12.992 -8.617 1 96.94 178 TRP B CA 1
ATOM 3367 C C . TRP B 1 178 ? 21.531 -12.844 -7.43 1 96.94 178 TRP B C 1
ATOM 3369 O O . TRP B 1 178 ? 21.766 -13.422 -6.363 1 96.94 178 TRP B O 1
ATOM 3379 N N . VAL B 1 179 ? 20.469 -12.117 -7.617 1 96.06 179 VAL B N 1
ATOM 3380 C CA . VAL B 1 179 ? 19.5 -11.844 -6.566 1 96.06 179 VAL B CA 1
ATOM 3381 C C . VAL B 1 179 ? 18.109 -12.281 -7.02 1 96.06 179 VAL B C 1
ATOM 3383 O O . VAL B 1 179 ? 17.609 -11.82 -8.055 1 96.06 179 VAL B O 1
ATOM 3386 N N . GLU B 1 180 ? 17.516 -13.164 -6.25 1 96.25 180 GLU B N 1
ATOM 3387 C CA . GLU B 1 180 ? 16.141 -13.586 -6.57 1 96.25 180 GLU B CA 1
ATOM 3388 C C . GLU B 1 180 ? 15.164 -12.43 -6.422 1 96.25 180 GLU B C 1
ATOM 3390 O O . GLU B 1 180 ? 15.094 -11.797 -5.363 1 96.25 180 GLU B O 1
ATOM 3395 N N . THR B 1 181 ? 14.359 -12.148 -7.492 1 97.06 181 THR B N 1
ATOM 3396 C CA . THR B 1 181 ? 13.438 -11.023 -7.441 1 97.06 181 THR B CA 1
ATOM 3397 C C . THR B 1 181 ? 12.008 -11.484 -7.703 1 97.06 181 THR B C 1
ATOM 3399 O O . THR B 1 181 ? 11.055 -10.75 -7.426 1 97.06 181 THR B O 1
ATOM 3402 N N . HIS B 1 182 ? 11.812 -12.609 -8.266 1 97.56 182 HIS B N 1
ATOM 3403 C CA . HIS B 1 182 ? 10.492 -13.125 -8.594 1 97.56 182 HIS B CA 1
ATOM 3404 C C . HIS B 1 182 ? 10.383 -14.609 -8.266 1 97.56 182 HIS B C 1
ATOM 3406 O O . HIS B 1 182 ? 11.375 -15.336 -8.297 1 97.56 182 HIS B O 1
ATOM 3412 N N . SER B 1 183 ? 9.195 -14.977 -7.926 1 95.75 183 SER B N 1
ATOM 3413 C CA . SER B 1 183 ? 8.867 -16.391 -7.738 1 95.75 183 SER B CA 1
ATOM 3414 C C . SER B 1 183 ? 7.566 -16.75 -8.453 1 95.75 183 SER B C 1
ATOM 3416 O O . SER B 1 183 ? 6.516 -16.156 -8.172 1 95.75 183 SER B O 1
ATOM 3418 N N . CYS B 1 184 ? 7.633 -17.625 -9.367 1 97.12 184 CYS B N 1
ATOM 3419 C CA . CYS B 1 184 ? 6.5 -18.109 -10.156 1 97.12 184 CYS B CA 1
ATOM 3420 C C . CYS B 1 184 ? 6.148 -19.547 -9.797 1 97.12 184 CYS B C 1
ATOM 3422 O O . CYS B 1 184 ? 6.973 -20.438 -9.953 1 97.12 184 CYS B O 1
ATOM 3424 N N . SER B 1 185 ? 4.859 -19.766 -9.367 1 95.69 185 SER B N 1
ATOM 3425 C CA . SER B 1 185 ? 4.488 -21.094 -8.883 1 95.69 185 SER B CA 1
ATOM 3426 C C . SER B 1 185 ? 3.176 -21.562 -9.508 1 95.69 185 SER B C 1
ATOM 3428 O O . SER B 1 185 ? 2.227 -20.781 -9.625 1 95.69 185 SER B O 1
ATOM 3430 N N . TYR B 1 186 ? 3.193 -22.781 -9.898 1 96.81 186 TYR B N 1
ATOM 3431 C CA . TYR B 1 186 ? 1.984 -23.547 -10.203 1 96.81 186 TYR B CA 1
ATOM 3432 C C . TYR B 1 186 ? 1.669 -24.531 -9.094 1 96.81 186 TYR B C 1
ATOM 3434 O O . TYR B 1 186 ? 2.518 -25.344 -8.719 1 96.81 186 TYR B O 1
ATOM 3442 N N . PHE B 1 187 ? 0.388 -24.516 -8.594 1 94.88 187 PHE B N 1
ATOM 3443 C CA . PHE B 1 187 ? 0.075 -25.281 -7.395 1 94.88 187 PHE B CA 1
ATOM 3444 C C . PHE B 1 187 ? -0.873 -26.438 -7.711 1 94.88 187 PHE B C 1
ATOM 3446 O O . PHE B 1 187 ? -1.233 -27.219 -6.828 1 94.88 187 PHE B O 1
ATOM 3453 N N . GLY B 1 188 ? -1.228 -26.609 -8.992 1 95.81 188 GLY B N 1
ATOM 3454 C CA . GLY B 1 188 ? -2.33 -27.516 -9.25 1 95.81 188 GLY B CA 1
ATOM 3455 C C . GLY B 1 188 ? -3.611 -27.125 -8.539 1 95.81 188 GLY B C 1
ATOM 3456 O O . GLY B 1 188 ? -4.004 -25.953 -8.555 1 95.81 188 GLY B O 1
ATOM 3457 N N . GLU B 1 189 ? -4.266 -28.109 -7.91 1 96.06 189 GLU B N 1
ATOM 3458 C CA . GLU B 1 189 ? -5.547 -27.828 -7.27 1 96.06 189 GLU B CA 1
ATOM 3459 C C . GLU B 1 189 ? -5.391 -27.688 -5.758 1 96.06 189 GLU B C 1
ATOM 3461 O O . GLU B 1 189 ? -6.363 -27.438 -5.047 1 96.06 189 GLU B O 1
ATOM 3466 N N . GLN B 1 190 ? -4.207 -27.906 -5.262 1 92.62 190 GLN B N 1
ATOM 3467 C CA . GLN B 1 190 ? -3.986 -28.047 -3.826 1 92.62 190 GLN B CA 1
ATOM 3468 C C . GLN B 1 190 ? -4.418 -26.797 -3.072 1 92.62 190 GLN B C 1
ATOM 3470 O O . GLN B 1 190 ? -5.141 -26.875 -2.078 1 92.62 190 GLN B O 1
ATOM 3475 N N . GLN B 1 191 ? -4.016 -25.672 -3.533 1 92.5 191 GLN B N 1
ATOM 3476 C CA . GLN B 1 191 ? -4.348 -24.422 -2.855 1 92.5 191 GLN B CA 1
ATOM 3477 C C . GLN B 1 191 ? -5.855 -24.172 -2.865 1 92.5 191 GLN B C 1
ATOM 3479 O O . GLN B 1 191 ? -6.441 -23.828 -1.834 1 92.5 191 GLN B O 1
ATOM 3484 N N . ALA B 1 192 ? -6.453 -24.297 -4.004 1 95.38 192 ALA B N 1
ATOM 3485 C CA . ALA B 1 192 ? -7.891 -24.078 -4.137 1 95.38 192 ALA B CA 1
ATOM 3486 C C . ALA B 1 192 ? -8.68 -25.016 -3.238 1 95.38 192 ALA B C 1
ATOM 3488 O O . ALA B 1 192 ? -9.625 -24.609 -2.566 1 95.38 192 ALA B O 1
ATOM 3489 N N . LYS B 1 193 ? -8.281 -26.25 -3.193 1 94.62 193 LYS B N 1
ATOM 3490 C CA . LYS B 1 193 ? -8.984 -27.234 -2.381 1 94.62 193 LYS B CA 1
ATOM 3491 C C . LYS B 1 193 ? -8.891 -26.891 -0.896 1 94.62 193 LYS B C 1
ATOM 3493 O O . LYS B 1 193 ? -9.867 -27.016 -0.162 1 94.62 193 LYS B O 1
ATOM 3498 N N . ARG B 1 194 ? -7.738 -26.5 -0.469 1 94.56 194 ARG B N 1
ATOM 3499 C CA . ARG B 1 194 ? -7.539 -26.141 0.932 1 94.56 194 ARG B CA 1
ATOM 3500 C C . ARG B 1 194 ? -8.43 -24.969 1.329 1 94.56 194 ARG B C 1
ATOM 3502 O O . ARG B 1 194 ? -8.852 -24.859 2.482 1 94.56 194 ARG B O 1
ATOM 3509 N N . PHE B 1 195 ? -8.781 -24.141 0.361 1 96.81 195 PHE B N 1
ATOM 3510 C CA . PHE B 1 195 ? -9.617 -22.969 0.632 1 96.81 195 PHE B CA 1
ATOM 3511 C C . PHE B 1 195 ? -11.07 -23.25 0.24 1 96.81 195 PHE B C 1
ATOM 3513 O O . PHE B 1 195 ? -11.891 -22.328 0.216 1 96.81 195 PHE B O 1
ATOM 3520 N N . PHE B 1 196 ? -11.367 -24.484 -0.142 1 97.81 196 PHE B N 1
ATOM 3521 C CA . PHE B 1 196 ? -12.711 -24.922 -0.501 1 97.81 196 PHE B CA 1
ATOM 3522 C C . PHE B 1 196 ? -13.234 -24.141 -1.696 1 97.81 196 PHE B C 1
ATOM 3524 O O . PHE B 1 196 ? -14.414 -23.781 -1.743 1 97.81 196 PHE B O 1
ATOM 3531 N N . ILE B 1 197 ? -12.352 -23.812 -2.584 1 98.06 197 ILE B N 1
ATOM 3532 C CA . ILE B 1 197 ? -12.711 -23.141 -3.828 1 98.06 197 ILE B CA 1
ATOM 3533 C C . ILE B 1 197 ? -13.07 -24.188 -4.891 1 98.06 197 ILE B C 1
ATOM 3535 O O . ILE B 1 197 ? -12.391 -25.203 -5.02 1 98.06 197 ILE B O 1
ATOM 3539 N N . SER B 1 198 ? -14.164 -23.938 -5.621 1 98.5 198 SER B N 1
ATOM 3540 C CA . SER B 1 198 ? -14.586 -24.828 -6.695 1 98.5 198 SER B CA 1
ATOM 3541 C C . SER B 1 198 ? -14.609 -24.109 -8.039 1 98.5 198 SER B C 1
ATOM 3543 O O . SER B 1 198 ? -14.406 -22.891 -8.102 1 98.5 198 SER B O 1
ATOM 3545 N N . GLY B 1 199 ? -14.719 -24.922 -9.156 1 98.38 199 GLY B N 1
ATOM 3546 C CA . GLY B 1 199 ? -14.625 -24.359 -10.492 1 98.38 199 GLY B CA 1
ATOM 3547 C C . GLY B 1 199 ? -13.227 -24.438 -11.078 1 98.38 199 GLY B C 1
ATOM 3548 O O . GLY B 1 199 ? -12.656 -25.531 -11.172 1 98.38 199 GLY B O 1
ATOM 3549 N N . ALA B 1 200 ? -12.719 -23.328 -11.508 1 98.69 200 ALA B N 1
ATOM 3550 C CA . ALA B 1 200 ? -11.336 -23.266 -11.984 1 98.69 200 ALA B CA 1
ATOM 3551 C C . ALA B 1 200 ? -10.352 -23.359 -10.82 1 98.69 200 ALA B C 1
ATOM 3553 O O . ALA B 1 200 ? -9.922 -22.344 -10.281 1 98.69 200 ALA B O 1
ATOM 3554 N N . THR B 1 201 ? -9.867 -24.578 -10.547 1 98.19 201 THR B N 1
ATOM 3555 C CA . THR B 1 201 ? -9.25 -24.828 -9.25 1 98.19 201 THR B CA 1
ATOM 3556 C C . THR B 1 201 ? -7.73 -24.859 -9.367 1 98.19 201 THR B C 1
ATOM 3558 O O . THR B 1 201 ? -7.023 -24.984 -8.367 1 98.19 201 THR B O 1
ATOM 3561 N N . HIS B 1 202 ? -7.203 -24.844 -10.594 1 98.44 202 HIS B N 1
ATOM 3562 C CA . HIS B 1 202 ? -5.758 -24.75 -10.734 1 98.44 202 HIS B CA 1
ATOM 3563 C C . HIS B 1 202 ? -5.281 -23.312 -10.531 1 98.44 202 HIS B C 1
ATOM 3565 O O . HIS B 1 202 ? -5.828 -22.375 -11.125 1 98.44 202 HIS B O 1
ATOM 3571 N N . THR B 1 203 ? -4.285 -23.141 -9.672 1 97.81 203 THR B N 1
ATOM 3572 C CA . THR B 1 203 ? -3.863 -21.781 -9.328 1 97.81 203 THR B CA 1
ATOM 3573 C C . THR B 1 203 ? -2.398 -21.562 -9.688 1 97.81 203 THR B C 1
ATOM 3575 O O . THR B 1 203 ? -1.6 -22.5 -9.656 1 97.81 203 THR B O 1
ATOM 3578 N N . ILE B 1 204 ? -2.08 -20.375 -10.117 1 98.25 204 ILE B N 1
ATOM 3579 C CA . ILE B 1 204 ? -0.748 -19.906 -10.484 1 98.25 204 ILE B CA 1
ATOM 3580 C C . ILE B 1 204 ? -0.491 -18.547 -9.852 1 98.25 204 ILE B C 1
ATOM 3582 O O . ILE B 1 204 ? -1.374 -17.688 -9.836 1 98.25 204 ILE B O 1
ATOM 3586 N N . SER B 1 205 ? 0.648 -18.391 -9.25 1 97.38 205 SER B N 1
ATOM 3587 C CA . SER B 1 205 ? 1.052 -17.094 -8.695 1 97.38 205 SER B CA 1
ATOM 3588 C C . SER B 1 205 ? 2.461 -16.719 -9.141 1 97.38 205 SER B C 1
ATOM 3590 O O . SER B 1 205 ? 3.338 -17.578 -9.242 1 97.38 205 SER B O 1
ATOM 3592 N N . ASN B 1 206 ? 2.643 -15.484 -9.492 1 98.5 206 ASN B N 1
ATOM 3593 C CA . ASN B 1 206 ? 3.971 -14.961 -9.789 1 98.5 206 ASN B CA 1
ATOM 3594 C C . ASN B 1 206 ? 4.125 -13.523 -9.305 1 98.5 206 ASN B C 1
ATOM 3596 O O . ASN B 1 206 ? 3.18 -12.734 -9.367 1 98.5 206 ASN B O 1
ATOM 3600 N N . THR B 1 207 ? 5.344 -13.227 -8.82 1 98.5 207 THR B N 1
ATOM 3601 C CA . THR B 1 207 ? 5.707 -11.844 -8.555 1 98.5 207 THR B CA 1
ATOM 3602 C C . THR B 1 207 ? 5.73 -11.023 -9.844 1 98.5 207 THR B C 1
ATOM 3604 O O . THR B 1 207 ? 6.398 -11.406 -10.805 1 98.5 207 THR B O 1
ATOM 3607 N N . GLY B 1 208 ? 4.922 -10 -9.914 1 98.5 208 GLY B N 1
ATOM 3608 C CA . GLY B 1 208 ? 5.121 -9.047 -10.992 1 98.5 208 GLY B CA 1
ATOM 3609 C C . GLY B 1 208 ? 6.355 -8.188 -10.805 1 98.5 208 GLY B C 1
ATOM 3610 O O . GLY B 1 208 ? 7.344 -8.344 -11.523 1 98.5 208 GLY B O 1
ATOM 3611 N N . ILE B 1 209 ? 6.234 -7.414 -9.742 1 97.12 209 ILE B N 1
ATOM 3612 C CA . ILE B 1 209 ? 7.363 -6.617 -9.281 1 97.12 209 ILE B CA 1
ATOM 3613 C C . ILE B 1 209 ? 7.336 -6.52 -7.754 1 97.12 209 ILE B C 1
ATOM 3615 O O . ILE B 1 209 ? 6.262 -6.414 -7.152 1 97.12 209 ILE B O 1
ATOM 3619 N N . ALA B 1 210 ? 8.484 -6.621 -7.203 1 97.56 210 ALA B N 1
ATOM 3620 C CA . ALA B 1 210 ? 8.617 -6.395 -5.766 1 97.56 210 ALA B CA 1
ATOM 3621 C C . ALA B 1 210 ? 9.641 -5.297 -5.48 1 97.56 210 ALA B C 1
ATOM 3623 O O . ALA B 1 210 ? 10.781 -5.363 -5.945 1 97.56 210 ALA B O 1
ATOM 3624 N N . THR B 1 211 ? 9.242 -4.328 -4.867 1 96.44 211 THR B N 1
ATOM 3625 C CA . THR B 1 211 ? 10.117 -3.229 -4.469 1 96.44 211 THR B CA 1
ATOM 3626 C C . THR B 1 211 ? 10.383 -3.27 -2.967 1 96.44 211 THR B C 1
ATOM 3628 O O . THR B 1 211 ? 9.516 -3.662 -2.186 1 96.44 211 THR B O 1
ATOM 3631 N N . PRO B 1 212 ? 11.617 -3.041 -2.537 1 94.25 212 PRO B N 1
ATOM 3632 C CA . PRO B 1 212 ? 12.609 -2.246 -3.266 1 94.25 212 PRO B CA 1
ATOM 3633 C C . PRO B 1 212 ? 13.656 -3.107 -3.973 1 94.25 212 PRO B C 1
ATOM 3635 O O . PRO B 1 212 ? 14.594 -2.578 -4.574 1 94.25 212 PRO B O 1
ATOM 3638 N N . ARG B 1 213 ? 13.477 -4.406 -3.949 1 94.56 213 ARG B N 1
ATOM 3639 C CA . ARG B 1 213 ? 14.539 -5.242 -4.5 1 94.56 213 ARG B CA 1
ATOM 3640 C C . ARG B 1 213 ? 14.75 -4.953 -5.984 1 94.56 213 ARG B C 1
ATOM 3642 O O . ARG B 1 213 ? 15.883 -4.98 -6.473 1 94.56 213 ARG B O 1
ATOM 3649 N N . ILE B 1 214 ? 13.758 -4.676 -6.684 1 95.75 214 ILE B N 1
ATOM 3650 C CA . ILE B 1 214 ? 13.828 -4.469 -8.125 1 95.75 214 ILE B CA 1
ATOM 3651 C C . ILE B 1 214 ? 14.531 -3.15 -8.422 1 95.75 214 ILE B C 1
ATOM 3653 O O . ILE B 1 214 ? 14.898 -2.879 -9.57 1 95.75 214 ILE B O 1
ATOM 3657 N N . LEU B 1 215 ? 14.703 -2.248 -7.473 1 95.19 215 LEU B N 1
ATOM 3658 C CA . LEU B 1 215 ? 15.344 -0.951 -7.66 1 95.19 215 LEU B CA 1
ATOM 3659 C C . LEU B 1 215 ? 16.859 -1.086 -7.652 1 95.19 215 LEU B C 1
ATOM 3661 O O . LEU B 1 215 ? 17.578 -0.158 -8.039 1 95.19 215 LEU B O 1
ATOM 3665 N N . ILE B 1 216 ? 17.375 -2.244 -7.27 1 95.31 216 ILE B N 1
ATOM 3666 C CA . ILE B 1 216 ? 18.812 -2.447 -7.047 1 95.31 216 ILE B CA 1
ATOM 3667 C C . ILE B 1 216 ? 19.578 -2.145 -8.328 1 95.31 216 ILE B C 1
ATOM 3669 O O . ILE B 1 216 ? 20.516 -1.34 -8.328 1 95.31 216 ILE B O 1
ATOM 3673 N N . PRO B 1 217 ? 19.188 -2.695 -9.461 1 94.44 217 PRO B N 1
ATOM 3674 C CA . PRO B 1 217 ? 19.938 -2.404 -10.68 1 94.44 217 PRO B CA 1
ATOM 3675 C C . PRO B 1 217 ? 19.906 -0.924 -11.047 1 94.44 217 PRO B C 1
ATOM 3677 O O . PRO B 1 217 ? 20.891 -0.402 -11.602 1 94.44 217 PRO B O 1
ATOM 3680 N N . PHE B 1 218 ? 18.828 -0.226 -10.766 1 93.5 218 PHE B N 1
ATOM 3681 C CA . PHE B 1 218 ? 18.703 1.191 -11.078 1 93.5 218 PHE B CA 1
ATOM 3682 C C . PHE B 1 218 ? 19.594 2.031 -10.18 1 93.5 218 PHE B C 1
ATOM 3684 O O . PHE B 1 218 ? 20.125 3.062 -10.609 1 93.5 218 PHE B O 1
ATOM 3691 N N . ILE B 1 219 ? 19.672 1.616 -8.914 1 92.69 219 ILE B N 1
ATOM 3692 C CA . ILE B 1 219 ? 20.516 2.307 -7.949 1 92.69 219 ILE B CA 1
ATOM 3693 C C . ILE B 1 219 ? 21.984 2.129 -8.328 1 92.69 219 ILE B C 1
ATOM 3695 O O . ILE B 1 219 ? 22.781 3.064 -8.211 1 92.69 219 ILE B O 1
ATOM 3699 N N . GLU B 1 220 ? 22.359 0.974 -8.852 1 93.44 220 GLU B N 1
ATOM 3700 C CA . GLU B 1 220 ? 23.734 0.648 -9.203 1 93.44 220 GLU B CA 1
ATOM 3701 C C . GLU B 1 220 ? 24.125 1.273 -10.539 1 93.44 220 GLU B C 1
ATOM 3703 O O . GLU B 1 220 ? 25.297 1.576 -10.773 1 93.44 220 GLU B O 1
ATOM 3708 N N . ASN B 1 221 ? 23.203 1.36 -11.414 1 92.5 221 ASN B N 1
ATOM 3709 C CA . ASN B 1 221 ? 23.438 1.905 -12.742 1 92.5 221 ASN B CA 1
ATOM 3710 C C . ASN B 1 221 ? 22.328 2.871 -13.156 1 92.5 221 ASN B C 1
ATOM 3712 O O . ASN B 1 221 ? 21.359 2.471 -13.797 1 92.5 221 ASN B O 1
ATOM 3716 N N . GLU B 1 222 ? 22.547 4.102 -12.961 1 88.25 222 GLU B N 1
ATOM 3717 C CA . GLU B 1 222 ? 21.547 5.133 -13.195 1 88.25 222 GLU B CA 1
ATOM 3718 C C . GLU B 1 222 ? 21.203 5.238 -14.68 1 88.25 222 GLU B C 1
ATOM 3720 O O . GLU B 1 222 ? 20.172 5.816 -15.047 1 88.25 222 GLU B O 1
ATOM 3725 N N . ASP B 1 223 ? 22.047 4.703 -15.523 1 89 223 ASP B N 1
ATOM 3726 C CA . ASP B 1 223 ? 21.797 4.746 -16.953 1 89 223 ASP B CA 1
ATOM 3727 C C . ASP B 1 223 ? 20.562 3.924 -17.328 1 89 223 ASP B C 1
ATOM 3729 O O . ASP B 1 223 ? 19.984 4.098 -18.406 1 89 223 ASP B O 1
ATOM 3733 N N . LEU B 1 224 ? 20.188 3.055 -16.422 1 88.12 224 LEU B N 1
ATOM 3734 C CA . LEU B 1 224 ? 19 2.232 -16.656 1 88.12 224 LEU B CA 1
ATOM 3735 C C . LEU B 1 224 ? 17.719 3.037 -16.422 1 88.12 224 LEU B C 1
ATOM 3737 O O . LEU B 1 224 ? 16.641 2.623 -16.859 1 88.12 224 LEU B O 1
ATOM 3741 N N . ILE B 1 225 ? 17.812 4.098 -15.703 1 85.19 225 ILE B N 1
ATOM 3742 C CA . ILE B 1 225 ? 16.656 4.938 -15.43 1 85.19 225 ILE B CA 1
ATOM 3743 C C . ILE B 1 225 ? 16.297 5.758 -16.672 1 85.19 225 ILE B C 1
ATOM 3745 O O . ILE B 1 225 ? 17.141 6.492 -17.188 1 85.19 225 ILE B O 1
ATOM 3749 N N . PRO B 1 226 ? 15.047 5.527 -17.094 1 78.12 226 PRO B N 1
ATOM 3750 C CA . PRO B 1 226 ? 14.664 6.32 -18.266 1 78.12 226 PRO B CA 1
ATOM 3751 C C . PRO B 1 226 ? 14.875 7.82 -18.047 1 78.12 226 PRO B C 1
ATOM 3753 O O . PRO B 1 226 ? 14.68 8.328 -16.938 1 78.12 226 PRO B O 1
ATOM 3756 N N . GLU B 1 227 ? 15.211 8.469 -19.141 1 78.19 227 GLU B N 1
ATOM 3757 C CA . GLU B 1 227 ? 15.578 9.883 -19.125 1 78.19 227 GLU B CA 1
ATOM 3758 C C . GLU B 1 227 ? 14.461 10.742 -18.531 1 78.19 227 GLU B C 1
ATOM 3760 O O . GLU B 1 227 ? 14.719 11.68 -17.781 1 78.19 227 GLU B O 1
ATOM 3765 N N . PHE B 1 228 ? 13.289 10.281 -18.875 1 68.38 228 PHE B N 1
ATOM 3766 C CA . PHE B 1 228 ? 12.156 11.078 -18.422 1 68.38 228 PHE B CA 1
ATOM 3767 C C . PHE B 1 228 ? 11.992 10.984 -16.922 1 68.38 228 PHE B C 1
ATOM 3769 O O . PHE B 1 228 ? 11.289 11.805 -16.312 1 68.38 228 PHE B O 1
ATOM 3776 N N . LEU B 1 229 ? 12.695 10.062 -16.25 1 72.19 229 LEU B N 1
ATOM 3777 C CA . LEU B 1 229 ? 12.594 9.898 -14.805 1 72.19 229 LEU B CA 1
ATOM 3778 C C . LEU B 1 229 ? 13.812 10.492 -14.109 1 72.19 229 LEU B C 1
ATOM 3780 O O . LEU B 1 229 ? 13.883 10.508 -12.875 1 72.19 229 LEU B O 1
ATOM 3784 N N . LYS B 1 230 ? 14.781 10.828 -14.992 1 65.38 230 LYS B N 1
ATOM 3785 C CA . LYS B 1 230 ? 16 11.398 -14.438 1 65.38 230 LYS B CA 1
ATOM 3786 C C . LYS B 1 230 ? 15.828 12.883 -14.125 1 65.38 230 LYS B C 1
ATOM 3788 O O . LYS B 1 230 ? 16.281 13.359 -13.078 1 65.38 230 LYS B O 1
#

Radius of gyration: 21.81 Å; Cα contacts (8 Å, |Δi|>4): 1026; chains: 2; bounding box: 55×65×46 Å

Nearest PDB structures (foldseek):
  6x94-assembly1_A  TM=9.150E-01  e=1.240E-17  Methanosarcina mazei Go1
  6hdz-assembly1_A  TM=8.926E-01  e=1.155E-16  Pseudomonas aeruginosa
  6o76-assembly1_A  TM=7.370E-01  e=1.130E-06  Homo sapiens
  5w6m-assembly1_A  TM=7.930E-01  e=4.157E-06  Homo sapiens
  4x5o-assembly1_A  TM=7.070E-01  e=1.841E-05  Homo sapiens

Secondary structure (DSSP, 8-state):
--EEEETTEEEE-HHHHHHHHHHHHHHHHHHHHTTPEE----SEEEHHHHHHH-SS-GGG-EE-SSSEEE-S-HHHHHHHHHTT-EE-SEEEEEEEEEE---SS-BTTTB-SEEEEEEEEEEE-GGGHHHHHHHHHHHHHHHHHHTT--EEEEE---TTSTT-SEEEEEEEEETTTEEEEEEEEEEEETHHHHHTT-EES-EEEEEEEEEETGGGHHHHH-GGGS-GGG-/--EEEETTEEEE-HHHHHHHHHHHHHHHHHHHHTTPEE----SEEEHHHHHHH-SS-GGG-EE-SSSEEE-S-HHHHHHHHHTT-EE-SEEEEEEEEEE---SS-BTTTB-SEEEEEEEEEEE-GGGHHHHHHHHHHHHHHHHHHTT--EEEEE---TTSTT-SEEEEEEEEETTTEEEEEEEEEEEETHHHHHTT-EES-EEEEEEEEEETGGGHHHHH-GGGS-GGG-

Foldseek 3Di:
DQKDDDQQDIGGHPLLVLVVVVLVVVLVVVCVVVAAAEDEFAQKDFPLLVVLQVQDDPVFWADDDNGITGAADCVSRVLRVQFQHEDEWHKYKYKYKGATRDPDHDPWAGGGIWIFIKIKTQAAPVCQVVVLVVLVVSQVVSCVVLVWAKDKAWPDDPPNPQFPTKIWIWTQAPVPGTGTWKMKTWRQQSSCVSSNYHHRRTMIMMTNGMPDVVCRVCVVPVVSPDPVSD/DQKDDDQQDIGGHPLLVVVVVVLVVVLVVVCVVVAAAEDEFAQKDFPLLVVLQVQDDPQFWADDDNGITGAADCVSRVLLVQFQHEDEWHKYKYKDKGATRDPDHDDWAGGGIWIFIKIKTQAAPVCQVVVLVVLVVSQVVSCVVLVWAKDKDWPDDPPRPQFPTKIWIWTQAPVPGTGTWKIKTWRQQSSCVSSNYHHSRTMIMMTNGMPDVVCRVCVVPVVSPDPVSD

Solvent-accessible surface area (backbone atoms only — not comparable to full-atom values): 23907 Å² total; per-residue (Å²): 125,62,54,50,73,58,94,24,41,57,42,43,29,53,69,51,20,46,50,52,51,49,54,54,51,51,52,51,48,53,40,44,75,72,62,32,41,51,37,51,45,54,44,62,35,42,54,65,45,45,60,49,65,62,72,64,55,76,80,37,44,39,57,62,56,100,61,31,25,40,27,68,45,55,65,57,37,54,49,54,72,45,43,67,33,76,40,68,67,45,42,34,32,28,69,36,58,22,29,37,52,64,96,63,64,46,80,63,74,31,42,36,52,37,42,33,31,31,35,39,33,32,22,45,80,90,46,43,66,63,53,49,50,48,51,52,45,55,32,49,50,53,35,55,73,51,66,47,57,64,50,80,43,82,63,62,38,86,82,54,70,70,45,74,39,33,38,33,32,25,34,60,36,92,88,74,38,75,40,80,64,32,51,33,36,33,29,48,46,56,63,27,53,58,39,48,30,38,72,27,29,24,37,34,41,22,39,52,48,37,40,60,46,69,47,49,54,42,74,77,34,62,84,52,47,53,72,92,76,104,124,62,55,49,72,58,97,24,41,59,41,40,29,54,69,51,19,47,50,51,51,50,54,54,51,52,51,50,50,52,40,44,77,72,63,32,41,53,36,52,46,53,42,62,35,41,55,65,45,44,59,48,68,63,70,64,54,76,79,36,44,39,58,62,57,100,60,30,24,39,28,67,44,54,65,58,37,52,49,54,74,45,42,66,33,75,40,68,65,45,43,34,32,29,70,35,58,23,28,36,51,65,95,63,63,46,79,63,73,32,42,35,51,35,41,34,33,31,36,37,32,32,21,46,82,91,46,44,67,62,52,50,51,47,50,50,45,54,33,50,51,53,34,56,74,51,67,48,58,66,50,80,41,82,63,61,38,86,83,54,70,70,46,73,39,33,37,33,34,27,35,61,35,94,88,75,38,74,41,79,63,31,50,36,36,33,29,46,45,57,63,29,53,58,39,48,30,38,73,27,26,24,37,33,40,22,37,53,46,36,42,60,47,69,46,48,56,42,74,76,34,61,84,52,47,54,71,93,76,105

pLDDT: mean 92.77, std 8.95, range [53.34, 98.94]

Sequence (460 aa):
MDFQVQNGIYNLGFKLSKLEKILLDEFSKKLEDKGFNYLSIPTGITWETLLMQGVVGVNGTHYIDNSHCLGGSAEQGILQFFSRQEVEPMKIYARNQCFRKEDKYEGLVHLKEFTKIEQFCFCYEDDWQENFELVLRNSEDFLKEYQIPYRVVNVTDSDQGYHVKKYDIEIKSEKLGWVETHSCSYFGEQQAKRFFISGATHTISNTGIATPRILIPFIENEDLIPEFLKMDFQVQNGIYNLGFKLSKLEKILLDEFSKKLEDKGFNYLSIPTGITWETLLMQGVVGVNGTHYIDNSHCLGGSAEQGILQFFSRQEVEPMKIYARNQCFRKEDKYEGLVHLKEFTKIEQFCFCYEDDWQENFELVLRNSEDFLKEYQIPYRVVNVTDSDQGYHVKKYDIEIKSEKLGWVETHSCSYFGEQQAKRFFISGATHTISNTGIATPRILIPFIENEDLIPEFLK

Organism: NCBI:txid2884420